Protein AF-0000000084989257 (afdb_homodimer)

Sequence (632 aa):
MLRVAVVGAGGWGKNHVRVLRLLSAEGMVDELYVVDIDEDRLKWASKAYGASPLRTIDEAIKADIDAAVVATPTKLHYQHAKALMESGISLLVEKPFTENYRQALELMDLRRGVKVVTTGYVLRHHPAVKFMRDNLGKLGGVVSIYSRRTSPKPQRAGDVGVIKDLTIHDIDLAIFAANVKPEAVVAYGLLEGDYVIHAQIFALGEGTSSFFESSWTPSYKFRRFEVMGVEGMAAIDFSTDTITFFEKGQTWSPRLAGEEPLLAQDREFLKAVAEGSGHVVSPEEILYTIKFCDAAEISIKSRREVYVEELDNFIQMLRVAVVGAGGWGKNHVRVLRLLSAEGMVDELYVVDIDEDRLKWASKAYGASPLRTIDEAIKADIDAAVVATPTKLHYQHAKALMESGISLLVEKPFTENYRQALELMDLRRGVKVVTTGYVLRHHPAVKFMRDNLGKLGGVVSIYSRRTSPKPQRAGDVGVIKDLTIHDIDLAIFAANVKPEAVVAYGLLEGDYVIHAQIFALGEGTSSFFESSWTPSYKFRRFEVMGVEGMAAIDFSTDTITFFEKGQTWSPRLAGEEPLLAQDREFLKAVAEGSGHVVSPEEILYTIKFCDAAEISIKSRREVYVEELDNFIQ

Foldseek 3Di:
DFAEEEEDCPPVSVVVLVLVLVVVVVVLHDAYEYEDCDVVSQVCSCVVRVHHYDHDLVVVLVVVGQEYEYDDFQQCLLVSLQVCLLSQHAYEYEFPNHQFLLSLVVSVVSNVNHQHYFYCLLCLLQQQLVVLQVCVCQQPQWAEKEKEWEAAQDPCNGPAAQCRVPVLSQQLSCCRRNVFAFFKKAKAADDDVLHGAWMWIWTHDDNYIYIYTYHNPDNDTWTKMKIHHPFWIKIAGVVVSWIWIGGVVDIDTDDTDDDRSSSLQVVLSSCCSVPVPRDGHDSVSSSSSSLVSVNNSVNHVVVDMGGSCVVVVVSD/DFAEEEEDCPPVSVVVLVLVLVVVVVVLHPAYEYEDCDVVSQVCSCVVRVHHYDHDLVVVLVVVGQEYEYDDFQQCLLVSLQVCLLSQHAYEYEFPNHQFLLSLVVSVVSNVNHQHYFYCLLCLLQQQLVVLQVCVCQQPQWAEKEKEWEAAQDPPNGPAAQCRVPVLSQQLSCCRRNVFAFFKKAKAADDDVLHGQWMWIWTHDDNYIYIYTYHNPDNDTWTKMKIHHPFWIKIAGVVVSWIWIGGVVDIDTDDTDDDRSSSLQVVLSSCCSVPVPRDGHDSVSSSSSSLVSVNNSCNHVVVDMGGSCVVVVVSD

Structure (mmCIF, N/CA/C/O backbone):
data_AF-0000000084989257-model_v1
#
loop_
_entity.id
_entity.type
_entity.pdbx_description
1 polymer Dehydrogenase
#
loop_
_atom_site.group_PDB
_atom_site.id
_atom_site.type_symbol
_atom_site.label_atom_id
_atom_site.label_alt_id
_atom_site.label_comp_id
_atom_site.label_asym_id
_atom_site.label_entity_id
_atom_site.label_seq_id
_atom_site.pdbx_PDB_ins_code
_atom_site.Cartn_x
_atom_site.Cartn_y
_atom_site.Cartn_z
_atom_site.occupancy
_atom_site.B_iso_or_equiv
_atom_site.auth_seq_id
_atom_site.auth_comp_id
_atom_site.auth_asym_id
_atom_site.auth_atom_id
_atom_site.pdbx_PDB_model_num
ATOM 1 N N . MET A 1 1 ? 12.375 -37.312 -25.625 1 90.25 1 MET A N 1
ATOM 2 C CA . MET A 1 1 ? 11.133 -36.562 -25.844 1 90.25 1 MET A CA 1
ATOM 3 C C . MET A 1 1 ? 10.016 -37.094 -24.953 1 90.25 1 MET A C 1
ATOM 5 O O . MET A 1 1 ? 10.047 -38.25 -24.547 1 90.25 1 MET A O 1
ATOM 9 N N . LEU A 1 2 ? 9.094 -36.219 -24.484 1 97.44 2 LEU A N 1
ATOM 10 C CA . LEU A 1 2 ? 8.109 -36.562 -23.453 1 97.44 2 LEU A CA 1
ATOM 11 C C . LEU A 1 2 ? 6.715 -36.688 -24.047 1 97.44 2 LEU A C 1
ATOM 13 O O . LEU A 1 2 ? 6.391 -35.969 -25.016 1 97.44 2 LEU A O 1
ATOM 17 N N . ARG A 1 3 ? 5.926 -37.594 -23.547 1 98.5 3 ARG A N 1
ATOM 18 C CA . ARG A 1 3 ? 4.48 -37.562 -23.75 1 98.5 3 ARG A CA 1
ATOM 19 C C . ARG A 1 3 ? 3.791 -36.719 -22.688 1 98.5 3 ARG A C 1
ATOM 21 O O . ARG A 1 3 ? 3.867 -37 -21.5 1 98.5 3 ARG A O 1
ATOM 28 N N . VAL A 1 4 ? 3.18 -35.656 -23.125 1 98.75 4 VAL A N 1
ATOM 29 C CA . VAL A 1 4 ? 2.68 -34.656 -22.188 1 98.75 4 VAL A CA 1
ATOM 30 C C . VAL A 1 4 ? 1.177 -34.469 -22.391 1 98.75 4 VAL A C 1
ATOM 32 O O . VAL A 1 4 ? 0.691 -34.438 -23.531 1 98.75 4 VAL A O 1
ATOM 35 N N . ALA A 1 5 ? 0.457 -34.312 -21.312 1 98.88 5 ALA A N 1
ATOM 36 C CA . ALA A 1 5 ? -0.976 -34.031 -21.391 1 98.88 5 ALA A CA 1
ATOM 37 C C . ALA A 1 5 ? -1.31 -32.688 -20.75 1 98.88 5 ALA A C 1
ATOM 39 O O . ALA A 1 5 ? -0.751 -32.344 -19.703 1 98.88 5 ALA A O 1
ATOM 40 N N . VAL A 1 6 ? -2.188 -31.953 -21.359 1 98.88 6 VAL A N 1
ATOM 41 C CA . VAL A 1 6 ? -2.848 -30.812 -20.734 1 98.88 6 VAL A CA 1
ATOM 42 C C . VAL A 1 6 ? -4.246 -31.219 -20.266 1 98.88 6 VAL A C 1
ATOM 44 O O . VAL A 1 6 ? -5.094 -31.594 -21.078 1 98.88 6 VAL A O 1
ATOM 47 N N . VAL A 1 7 ? -4.387 -31.203 -18.969 1 98.75 7 VAL A N 1
ATOM 48 C CA . VAL A 1 7 ? -5.684 -31.531 -18.375 1 98.75 7 VAL A CA 1
ATOM 49 C C . VAL A 1 7 ? -6.5 -30.25 -18.172 1 98.75 7 VAL A C 1
ATOM 51 O O . VAL A 1 7 ? -6.234 -29.484 -17.25 1 98.75 7 VAL A O 1
ATOM 54 N N . GLY A 1 8 ? -7.543 -30.047 -18.953 1 98.19 8 GLY A N 1
ATOM 55 C CA . GLY A 1 8 ? -8.312 -28.812 -18.984 1 98.19 8 GLY A CA 1
ATOM 56 C C . GLY A 1 8 ? -7.836 -27.844 -20.047 1 98.19 8 GLY A C 1
ATOM 57 O O . GLY A 1 8 ? -6.781 -27.234 -19.906 1 98.19 8 GLY A O 1
ATOM 58 N N . ALA A 1 9 ? -8.641 -27.672 -21.094 1 97.56 9 ALA A N 1
ATOM 59 C CA . ALA A 1 9 ? -8.297 -26.766 -22.172 1 97.56 9 ALA A CA 1
ATOM 60 C C . ALA A 1 9 ? -9.258 -25.578 -22.25 1 97.56 9 ALA A C 1
ATOM 62 O O . ALA A 1 9 ? -9.711 -25.203 -23.328 1 97.56 9 ALA A O 1
ATOM 63 N N . GLY A 1 10 ? -9.609 -25.141 -21.062 1 93.88 10 GLY A N 1
ATOM 64 C CA . GLY A 1 10 ? -10.43 -23.938 -20.984 1 93.88 10 GLY A CA 1
ATOM 65 C C . GLY A 1 10 ? -9.656 -22.656 -21.25 1 93.88 10 GLY A C 1
ATOM 66 O O . GLY A 1 10 ? -8.766 -22.641 -22.094 1 93.88 10 GLY A O 1
ATOM 67 N N . GLY A 1 11 ? -10.055 -21.516 -20.641 1 89.88 11 GLY A N 1
ATOM 68 C CA . GLY A 1 11 ? -9.492 -20.188 -20.891 1 89.88 11 GLY A CA 1
ATOM 69 C C . GLY A 1 11 ? -7.984 -20.156 -20.766 1 89.88 11 GLY A C 1
ATOM 70 O O . GLY A 1 11 ? -7.305 -19.562 -21.609 1 89.88 11 GLY A O 1
ATOM 71 N N . TRP A 1 12 ? -7.465 -20.812 -19.719 1 93.25 12 TRP A N 1
ATOM 72 C CA . TRP A 1 12 ? -6.023 -20.75 -19.484 1 93.25 12 TRP A CA 1
ATOM 73 C C . TRP A 1 12 ? -5.332 -21.984 -20.078 1 93.25 12 TRP A C 1
ATOM 75 O O . TRP A 1 12 ? -4.227 -21.891 -20.609 1 93.25 12 TRP A O 1
ATOM 85 N N . GLY A 1 13 ? -5.953 -23.141 -20.031 1 97.5 13 GLY A N 1
ATOM 86 C CA . GLY A 1 13 ? -5.371 -24.375 -20.516 1 97.5 13 GLY A CA 1
ATOM 87 C C . GLY A 1 13 ? -5.008 -24.328 -22 1 97.5 13 GLY A C 1
ATOM 88 O O . GLY A 1 13 ? -4.031 -24.953 -22.422 1 97.5 13 GLY A O 1
ATOM 89 N N . LYS A 1 14 ? -5.746 -23.531 -22.781 1 97.94 14 LYS A N 1
ATOM 90 C CA . LYS A 1 14 ? -5.492 -23.406 -24.203 1 97.94 14 LYS A CA 1
ATOM 91 C C . LYS A 1 14 ? -4.113 -22.797 -24.469 1 97.94 14 LYS A C 1
ATOM 93 O O . LYS A 1 14 ? -3.469 -23.125 -25.469 1 97.94 14 LYS A O 1
ATOM 98 N N . ASN A 1 15 ? -3.674 -21.938 -23.578 1 98.38 15 ASN A N 1
ATOM 99 C CA . ASN A 1 15 ? -2.352 -21.328 -23.734 1 98.38 15 ASN A CA 1
ATOM 100 C C . ASN A 1 15 ? -1.243 -22.359 -23.516 1 98.38 15 ASN A C 1
ATOM 102 O O . ASN A 1 15 ? -0.201 -22.297 -24.172 1 98.38 15 ASN A O 1
ATOM 106 N N . HIS A 1 16 ? -1.499 -23.312 -22.609 1 98.75 16 HIS A N 1
ATOM 107 C CA . HIS A 1 16 ? -0.543 -24.391 -22.406 1 98.75 16 HIS A CA 1
ATOM 108 C C . HIS A 1 16 ? -0.46 -25.297 -23.625 1 98.75 16 HIS A C 1
ATOM 110 O O . HIS A 1 16 ? 0.63 -25.719 -24.016 1 98.75 16 HIS A O 1
ATOM 116 N N . VAL A 1 17 ? -1.61 -25.578 -24.234 1 98.69 17 VAL A N 1
ATOM 117 C CA . VAL A 1 17 ? -1.62 -26.391 -25.438 1 98.69 17 VAL A CA 1
ATOM 118 C C . VAL A 1 17 ? -0.762 -25.734 -26.516 1 98.69 17 VAL A C 1
ATOM 120 O O . VAL A 1 17 ? 0.083 -26.375 -27.125 1 98.69 17 VAL A O 1
ATOM 123 N N . ARG A 1 18 ? -0.938 -24.422 -26.641 1 98.38 18 ARG A N 1
ATOM 124 C CA . ARG A 1 18 ? -0.205 -23.656 -27.641 1 98.38 18 ARG A CA 1
ATOM 125 C C . ARG A 1 18 ? 1.296 -23.703 -27.375 1 98.38 18 ARG A C 1
ATOM 127 O O . ARG A 1 18 ? 2.076 -24.031 -28.281 1 98.38 18 ARG A O 1
ATOM 134 N N . VAL A 1 19 ? 1.714 -23.484 -26.172 1 98.5 19 VAL A N 1
ATOM 135 C CA . VAL A 1 19 ? 3.141 -23.359 -25.891 1 98.5 19 VAL A CA 1
ATOM 136 C C . VAL A 1 19 ? 3.789 -24.734 -25.906 1 98.5 19 VAL A C 1
ATOM 138 O O . VAL A 1 19 ? 4.945 -24.891 -26.312 1 98.5 19 VAL A O 1
ATOM 141 N N . LEU A 1 20 ? 3.104 -25.797 -25.547 1 98.56 20 LEU A N 1
ATOM 142 C CA . LEU A 1 20 ? 3.658 -27.141 -25.578 1 98.56 20 LEU A CA 1
ATOM 143 C C . LEU A 1 20 ? 3.836 -27.641 -27 1 98.56 20 LEU A C 1
ATOM 145 O O . LEU A 1 20 ? 4.766 -28.391 -27.297 1 98.56 20 LEU A O 1
ATOM 149 N N . ARG A 1 21 ? 2.955 -27.188 -27.859 1 98.12 21 ARG A N 1
ATOM 150 C CA . ARG A 1 21 ? 3.146 -27.5 -29.281 1 98.12 21 ARG A CA 1
ATOM 151 C C . ARG A 1 21 ? 4.414 -26.844 -29.812 1 98.12 21 ARG A C 1
ATOM 153 O O . ARG A 1 21 ? 5.156 -27.469 -30.578 1 98.12 21 ARG A O 1
ATOM 160 N N . LEU A 1 22 ? 4.645 -25.625 -29.422 1 97.81 22 LEU A N 1
ATOM 161 C CA . LEU A 1 22 ? 5.879 -24.938 -29.812 1 97.81 22 LEU A CA 1
ATOM 162 C C . LEU A 1 22 ? 7.098 -25.703 -29.297 1 97.81 22 LEU A C 1
ATOM 164 O O . LEU A 1 22 ? 8.094 -25.844 -30.016 1 97.81 22 LEU A O 1
ATOM 168 N N . LEU A 1 23 ? 6.957 -26.203 -28.141 1 98.12 23 LEU A N 1
ATOM 169 C CA . LEU A 1 23 ? 8.062 -26.938 -27.547 1 98.12 23 LEU A CA 1
ATOM 170 C C . LEU A 1 23 ? 8.234 -28.297 -28.219 1 98.12 23 LEU A C 1
ATOM 172 O O . LEU A 1 23 ? 9.32 -28.875 -28.188 1 98.12 23 LEU A O 1
ATOM 176 N N . SER A 1 24 ? 7.168 -28.844 -28.766 1 97.25 24 SER A N 1
ATOM 177 C CA . SER A 1 24 ? 7.266 -30.047 -29.578 1 97.25 24 SER A CA 1
ATOM 178 C C . SER A 1 24 ? 8.164 -29.828 -30.781 1 97.25 24 SER A C 1
ATOM 180 O O . SER A 1 24 ? 8.953 -30.703 -31.141 1 97.25 24 SER A O 1
ATOM 182 N N . ALA A 1 25 ? 8.062 -28.703 -31.281 1 94.44 25 ALA A N 1
ATOM 183 C CA . ALA A 1 25 ? 8.867 -28.359 -32.438 1 94.44 25 ALA A CA 1
ATOM 184 C C . ALA A 1 25 ? 10.344 -28.25 -32.094 1 94.44 25 ALA A C 1
ATOM 186 O O . ALA A 1 25 ? 11.219 -28.406 -32.938 1 94.44 25 ALA A O 1
ATOM 187 N N . GLU A 1 26 ? 10.57 -28.016 -30.844 1 95.31 26 GLU A N 1
ATOM 188 C CA . GLU A 1 26 ? 11.938 -27.922 -30.359 1 95.31 26 GLU A CA 1
ATOM 189 C C . GLU A 1 26 ? 12.461 -29.281 -29.906 1 95.31 26 GLU A C 1
ATOM 191 O O . GLU A 1 26 ? 13.578 -29.391 -29.406 1 95.31 26 GLU A O 1
ATOM 196 N N . GLY A 1 27 ? 11.602 -30.266 -30 1 96.75 27 GLY A N 1
ATOM 197 C CA . GLY A 1 27 ? 12.016 -31.641 -29.703 1 96.75 27 GLY A CA 1
ATOM 198 C C . GLY A 1 27 ? 11.82 -32.031 -28.25 1 96.75 27 GLY A C 1
ATOM 199 O O . GLY A 1 27 ? 12.406 -33 -27.781 1 96.75 27 GLY A O 1
ATOM 200 N N . MET A 1 28 ? 11.008 -31.266 -27.547 1 97.56 28 MET A N 1
ATOM 201 C CA . MET A 1 28 ? 10.867 -31.531 -26.125 1 97.56 28 MET A CA 1
ATOM 202 C C . MET A 1 28 ? 9.641 -32.406 -25.844 1 97.56 28 MET A C 1
ATOM 204 O O . MET A 1 28 ? 9.555 -33.062 -24.812 1 97.56 28 MET A O 1
ATOM 208 N N . VAL A 1 29 ? 8.664 -32.375 -26.812 1 98.31 29 VAL A N 1
ATOM 209 C CA . VAL A 1 29 ? 7.418 -33.094 -26.656 1 98.31 29 VAL A CA 1
ATOM 210 C C . VAL A 1 29 ? 7.227 -34.031 -27.844 1 98.31 29 VAL A C 1
ATOM 212 O O . VAL A 1 29 ? 7.211 -33.594 -29 1 98.31 29 VAL A O 1
ATOM 215 N N . ASP A 1 30 ? 7.117 -35.219 -27.594 1 97.38 30 ASP A N 1
ATOM 216 C CA . ASP A 1 30 ? 6.898 -36.25 -28.625 1 97.38 30 ASP A CA 1
ATOM 217 C C . ASP A 1 30 ? 5.422 -36.312 -29.016 1 97.38 30 ASP A C 1
ATOM 219 O O . ASP A 1 30 ? 5.082 -36.344 -30.203 1 97.38 30 ASP A O 1
ATOM 223 N N . GLU A 1 31 ? 4.586 -36.438 -28.016 1 97.94 31 GLU A N 1
ATOM 224 C CA . GLU A 1 31 ? 3.135 -36.469 -28.188 1 97.94 31 GLU A CA 1
ATOM 225 C C . GLU A 1 31 ? 2.43 -35.531 -27.203 1 97.94 31 GLU A C 1
ATOM 227 O O . GLU A 1 31 ? 2.766 -35.531 -26.016 1 97.94 31 GLU A O 1
ATOM 232 N N . LEU A 1 32 ? 1.545 -34.781 -27.734 1 98.62 32 LEU A N 1
ATOM 233 C CA . LEU A 1 32 ? 0.746 -33.875 -26.922 1 98.62 32 LEU A CA 1
ATOM 234 C C . LEU A 1 32 ? -0.698 -34.344 -26.828 1 98.62 32 LEU A C 1
ATOM 236 O O . LEU A 1 32 ? -1.362 -34.562 -27.844 1 98.62 32 LEU A O 1
ATOM 240 N N . TYR A 1 33 ? -1.135 -34.594 -25.594 1 98.81 33 TYR A N 1
ATOM 241 C CA . TYR A 1 33 ? -2.521 -34.969 -25.328 1 98.81 33 TYR A CA 1
ATOM 242 C C . TYR A 1 33 ? -3.281 -33.812 -24.703 1 98.81 33 TYR A C 1
ATOM 244 O O . TYR A 1 33 ? -2.693 -32.969 -24.016 1 98.81 33 TYR A O 1
ATOM 252 N N . VAL A 1 34 ? -4.582 -33.75 -24.969 1 98.88 34 VAL A N 1
ATOM 253 C CA . VAL A 1 34 ? -5.477 -32.844 -24.281 1 98.88 34 VAL A CA 1
ATOM 254 C C . VAL A 1 34 ? -6.648 -33.594 -23.672 1 98.88 34 VAL A C 1
ATOM 256 O O . VAL A 1 34 ? -7.305 -34.375 -24.359 1 98.88 34 VAL A O 1
ATOM 259 N N . VAL A 1 35 ? -6.801 -33.406 -22.391 1 98.75 35 VAL A N 1
ATOM 260 C CA . VAL A 1 35 ? -7.902 -34 -21.656 1 98.75 35 VAL A CA 1
ATOM 261 C C . VAL A 1 35 ? -8.969 -32.969 -21.344 1 98.75 35 VAL A C 1
ATOM 263 O O . VAL A 1 35 ? -8.688 -31.969 -20.672 1 98.75 35 VAL A O 1
ATOM 266 N N . ASP A 1 36 ? -10.133 -33.188 -21.781 1 98.44 36 ASP A N 1
ATOM 267 C CA . ASP A 1 36 ? -11.25 -32.281 -21.484 1 98.44 36 ASP A CA 1
ATOM 268 C C . ASP A 1 36 ? -12.586 -33 -21.641 1 98.44 36 ASP A C 1
ATOM 270 O O . ASP A 1 36 ? -12.703 -33.938 -22.438 1 98.44 36 ASP A O 1
ATOM 274 N N . ILE A 1 37 ? -13.57 -32.531 -20.891 1 97.19 37 ILE A N 1
ATOM 275 C CA . ILE A 1 37 ? -14.891 -33.156 -20.984 1 97.19 37 ILE A CA 1
ATOM 276 C C . ILE A 1 37 ? -15.656 -32.562 -22.156 1 97.19 37 ILE A C 1
ATOM 278 O O . ILE A 1 37 ? -16.625 -33.125 -22.641 1 97.19 37 ILE A O 1
ATOM 282 N N . ASP A 1 38 ? -15.242 -31.359 -22.594 1 97.62 38 ASP A N 1
ATOM 283 C CA . ASP A 1 38 ? -15.906 -30.641 -23.688 1 97.62 38 ASP A CA 1
ATOM 284 C C . ASP A 1 38 ? -15.352 -31.062 -25.031 1 97.62 38 ASP A C 1
ATOM 286 O O . ASP A 1 38 ? -14.211 -30.75 -25.375 1 97.62 38 ASP A O 1
ATOM 290 N N . GLU A 1 39 ? -16.156 -31.625 -25.891 1 97 39 GLU A N 1
ATOM 291 C CA . GLU A 1 39 ? -15.734 -32.156 -27.188 1 97 39 GLU A CA 1
ATOM 292 C C . GLU A 1 39 ? -15.25 -31.031 -28.109 1 97 39 GLU A C 1
ATOM 294 O O . GLU A 1 39 ? -14.352 -31.25 -28.922 1 97 39 GLU A O 1
ATOM 299 N N . ASP A 1 40 ? -15.852 -29.906 -27.984 1 97.75 40 ASP A N 1
ATOM 300 C CA . ASP A 1 40 ? -15.469 -28.797 -28.828 1 97.75 40 ASP A CA 1
ATOM 301 C C . ASP A 1 40 ? -14.039 -28.344 -28.547 1 97.75 40 ASP A C 1
ATOM 303 O O . ASP A 1 40 ? -13.297 -27.984 -29.453 1 97.75 40 ASP A O 1
ATOM 307 N N . ARG A 1 41 ? -13.664 -28.422 -27.312 1 98 41 ARG A N 1
ATOM 308 C CA . ARG A 1 41 ? -12.305 -28.062 -26.922 1 98 41 ARG A CA 1
ATOM 309 C C . ARG A 1 41 ? -11.305 -29.094 -27.438 1 98 41 ARG A C 1
ATOM 311 O O . ARG A 1 41 ? -10.195 -28.75 -27.828 1 98 41 ARG A O 1
ATOM 318 N N . LEU A 1 42 ? -11.711 -30.328 -27.438 1 98.19 42 LEU A N 1
ATOM 319 C CA . LEU A 1 42 ? -10.867 -31.391 -27.938 1 98.19 42 LEU A CA 1
ATOM 320 C C . LEU A 1 42 ? -10.664 -31.25 -29.453 1 98.19 42 LEU A C 1
ATOM 322 O O . LEU A 1 42 ? -9.547 -31.406 -29.953 1 98.19 42 LEU A O 1
ATOM 326 N N . LYS A 1 43 ? -11.742 -30.969 -30.125 1 98 43 LYS A N 1
ATOM 327 C CA . LYS A 1 43 ? -11.672 -30.766 -31.562 1 98 43 LYS A CA 1
ATOM 328 C C . LYS A 1 43 ? -10.766 -29.578 -31.906 1 98 43 LYS A C 1
ATOM 330 O O . LYS A 1 43 ? -9.945 -29.672 -32.844 1 98 43 LYS A O 1
ATOM 335 N N . TRP A 1 44 ? -10.945 -28.516 -31.156 1 97.94 44 TRP A N 1
ATOM 336 C CA . TRP A 1 44 ? -10.102 -27.344 -31.344 1 97.94 44 TRP A CA 1
ATOM 337 C C . TRP A 1 44 ? -8.625 -27.703 -31.188 1 97.94 44 TRP A C 1
ATOM 339 O O . TRP A 1 44 ? -7.805 -27.375 -32.062 1 97.94 44 TRP A O 1
ATOM 349 N N . ALA A 1 45 ? -8.289 -28.438 -30.156 1 98.19 45 ALA A N 1
ATOM 350 C CA . ALA A 1 45 ? -6.902 -28.781 -29.859 1 98.19 45 ALA A CA 1
ATOM 351 C C . ALA A 1 45 ? -6.316 -29.672 -30.938 1 98.19 45 ALA A C 1
ATOM 353 O O . ALA A 1 45 ? -5.152 -29.531 -31.312 1 98.19 45 ALA A O 1
ATOM 354 N N . SER A 1 46 ? -7.086 -30.594 -31.438 1 98.19 46 SER A N 1
ATOM 355 C CA . SER A 1 46 ? -6.648 -31.5 -32.5 1 98.19 46 SER A CA 1
ATOM 356 C C . SER A 1 46 ? -6.43 -30.766 -33.812 1 98.19 46 SER A C 1
ATOM 358 O O . SER A 1 46 ? -5.402 -30.953 -34.469 1 98.19 46 SER A O 1
ATOM 360 N N . LYS A 1 47 ? -7.328 -29.922 -34.125 1 98.12 47 LYS A N 1
ATOM 361 C CA . LYS A 1 47 ? -7.281 -29.219 -35.406 1 98.12 47 LYS A CA 1
ATOM 362 C C . LYS A 1 47 ? -6.188 -28.156 -35.406 1 98.12 47 LYS A C 1
ATOM 364 O O . LYS A 1 47 ? -5.422 -28.062 -36.375 1 98.12 47 LYS A O 1
ATOM 369 N N . ALA A 1 48 ? -6.164 -27.406 -34.375 1 97.5 48 ALA A N 1
ATOM 370 C CA . ALA A 1 48 ? -5.277 -26.25 -34.312 1 97.5 48 ALA A CA 1
ATOM 371 C C . ALA A 1 48 ? -3.842 -26.656 -34 1 97.5 48 ALA A C 1
ATOM 373 O O . ALA A 1 48 ? -2.891 -26.047 -34.5 1 97.5 48 ALA A O 1
ATOM 374 N N . TYR A 1 49 ? -3.648 -27.812 -33.219 1 97.75 49 TYR A N 1
ATOM 375 C CA . TYR A 1 49 ? -2.307 -28.047 -32.688 1 97.75 49 TYR A CA 1
ATOM 376 C C . TYR A 1 49 ? -1.91 -29.516 -32.875 1 97.75 49 TYR A C 1
ATOM 378 O O . TYR A 1 49 ? -0.842 -29.922 -32.406 1 97.75 49 TYR A O 1
ATOM 386 N N . GLY A 1 50 ? -2.779 -30.328 -33.438 1 97.56 50 GLY A N 1
ATOM 387 C CA . GLY A 1 50 ? -2.479 -31.734 -33.656 1 97.56 50 GLY A CA 1
ATOM 388 C C . GLY A 1 50 ? -2.393 -32.562 -32.375 1 97.56 50 GLY A C 1
ATOM 389 O O . GLY A 1 50 ? -1.723 -33.594 -32.344 1 97.56 50 GLY A O 1
ATOM 390 N N . ALA A 1 51 ? -3.035 -32.094 -31.328 1 98.38 51 ALA A N 1
ATOM 391 C CA . ALA A 1 51 ? -3.008 -32.812 -30.047 1 98.38 51 ALA A CA 1
ATOM 392 C C . ALA A 1 51 ? -3.963 -34 -30.062 1 98.38 51 ALA A C 1
ATOM 394 O O . ALA A 1 51 ? -5.012 -33.969 -30.703 1 98.38 51 ALA A O 1
ATOM 395 N N . SER A 1 52 ? -3.609 -35.031 -29.422 1 98.62 52 SER A N 1
ATOM 396 C CA . SER A 1 52 ? -4.469 -36.219 -29.297 1 98.62 52 SER A CA 1
ATOM 397 C C . SER A 1 52 ? -5.539 -36 -28.234 1 98.62 52 SER A C 1
ATOM 399 O O . SER A 1 52 ? -5.223 -35.719 -27.078 1 98.62 52 SER A O 1
ATOM 401 N N . PRO A 1 53 ? -6.789 -36.062 -28.562 1 98.44 53 PRO A N 1
ATOM 402 C CA . PRO A 1 53 ? -7.867 -35.812 -27.609 1 98.44 53 PRO A CA 1
ATOM 403 C C . PRO A 1 53 ? -8.125 -37 -26.672 1 98.44 53 PRO A C 1
ATOM 405 O O . PRO A 1 53 ? -8.094 -38.156 -27.109 1 98.44 53 PRO A O 1
ATOM 408 N N . LEU A 1 54 ? -8.297 -36.75 -25.453 1 98.56 54 LEU A N 1
ATOM 409 C CA . LEU A 1 54 ? -8.727 -37.719 -24.422 1 98.56 54 LEU A CA 1
ATOM 410 C C . LEU A 1 54 ? -9.883 -37.156 -23.609 1 98.56 54 LEU A C 1
ATOM 412 O O . LEU A 1 54 ? -9.992 -35.938 -23.438 1 98.56 54 LEU A O 1
ATOM 416 N N . ARG A 1 55 ? -10.656 -38 -23 1 97.12 55 ARG A N 1
ATOM 417 C CA . ARG A 1 55 ? -11.852 -37.5 -22.297 1 97.12 55 ARG A CA 1
ATOM 418 C C . ARG A 1 55 ? -11.664 -37.562 -20.797 1 97.12 55 ARG A C 1
ATOM 420 O O . ARG A 1 55 ? -12.367 -36.875 -20.047 1 97.12 55 ARG A O 1
ATOM 427 N N . THR A 1 56 ? -10.734 -38.438 -20.422 1 97.44 56 THR A N 1
ATOM 428 C CA . THR A 1 56 ? -10.586 -38.625 -18.984 1 97.44 56 THR A CA 1
ATOM 429 C C . THR A 1 56 ? -9.109 -38.688 -18.594 1 97.44 56 THR A C 1
ATOM 431 O O . THR A 1 56 ? -8.25 -38.969 -19.438 1 97.44 56 THR A O 1
ATOM 434 N N . ILE A 1 57 ? -8.859 -38.531 -17.344 1 97.88 57 ILE A N 1
ATOM 435 C CA . ILE A 1 57 ? -7.516 -38.625 -16.781 1 97.88 57 ILE A CA 1
ATOM 436 C C . ILE A 1 57 ? -7.043 -40.094 -16.875 1 97.88 57 ILE A C 1
ATOM 438 O O . ILE A 1 57 ? -5.867 -40.344 -17.141 1 97.88 57 ILE A O 1
ATOM 442 N N . ASP A 1 58 ? -7.957 -41 -16.688 1 97.62 58 ASP A N 1
ATOM 443 C CA . ASP A 1 58 ? -7.633 -42.406 -16.812 1 97.62 58 ASP A CA 1
ATOM 444 C C . ASP A 1 58 ? -7.074 -42.75 -18.188 1 97.62 58 ASP A C 1
ATOM 446 O O . ASP A 1 58 ? -6.129 -43.531 -18.312 1 97.62 58 ASP A O 1
ATOM 450 N N . GLU A 1 59 ? -7.664 -42.188 -19.188 1 98.19 59 GLU A N 1
ATOM 451 C CA . GLU A 1 59 ? -7.18 -42.406 -20.547 1 98.19 59 GLU A CA 1
ATOM 452 C C . GLU A 1 59 ? -5.77 -41.844 -20.719 1 98.19 59 GLU A C 1
ATOM 454 O O . GLU A 1 59 ? -4.957 -42.406 -21.438 1 98.19 59 GLU A O 1
ATOM 459 N N . ALA A 1 60 ? -5.488 -40.75 -20.078 1 97.81 60 ALA A N 1
ATOM 460 C CA . ALA A 1 60 ? -4.148 -40.156 -20.125 1 97.81 60 ALA A CA 1
ATOM 461 C C . ALA A 1 60 ? -3.129 -41.062 -19.453 1 97.81 60 ALA A C 1
ATOM 463 O O . ALA A 1 60 ? -2.016 -41.25 -19.953 1 97.81 60 ALA A O 1
ATOM 464 N N . ILE A 1 61 ? -3.521 -41.594 -18.328 1 97.5 61 ILE A N 1
ATOM 465 C CA . ILE A 1 61 ? -2.65 -42.531 -17.594 1 97.5 61 ILE A CA 1
ATOM 466 C C . ILE A 1 61 ? -2.369 -43.75 -18.438 1 97.5 61 ILE A C 1
ATOM 468 O O . ILE A 1 61 ? -1.226 -44.219 -18.531 1 97.5 61 ILE A O 1
ATOM 472 N N . LYS A 1 62 ? -3.383 -44.25 -19.156 1 97.69 62 LYS A N 1
ATOM 473 C CA . LYS A 1 62 ? -3.252 -45.438 -20 1 97.69 62 LYS A CA 1
ATOM 474 C C . LYS A 1 62 ? -2.369 -45.156 -21.219 1 97.69 62 LYS A C 1
ATOM 476 O O . LYS A 1 62 ? -1.741 -46.062 -21.766 1 97.69 62 LYS A O 1
ATOM 481 N N . ALA A 1 63 ? -2.322 -43.906 -21.562 1 97.62 63 ALA A N 1
ATOM 482 C CA . ALA A 1 63 ? -1.506 -43.5 -22.703 1 97.62 63 ALA A CA 1
ATOM 483 C C . ALA A 1 63 ? -0.038 -43.344 -22.297 1 97.62 63 ALA A C 1
ATOM 485 O O . ALA A 1 63 ? 0.792 -42.938 -23.109 1 97.62 63 ALA A O 1
ATOM 486 N N . ASP A 1 64 ? 0.318 -43.625 -21.062 1 96.75 64 ASP A N 1
ATOM 487 C CA . ASP A 1 64 ? 1.677 -43.656 -20.531 1 96.75 64 ASP A CA 1
ATOM 488 C C . ASP A 1 64 ? 2.357 -42.312 -20.672 1 96.75 64 ASP A C 1
ATOM 490 O O . ASP A 1 64 ? 3.471 -42.219 -21.188 1 96.75 64 ASP A O 1
ATOM 494 N N . ILE A 1 65 ? 1.675 -41.281 -20.312 1 98.19 65 ILE A N 1
ATOM 495 C CA . ILE A 1 65 ? 2.254 -39.938 -20.359 1 98.19 65 ILE A CA 1
ATOM 496 C C . ILE A 1 65 ? 3.359 -39.812 -19.312 1 98.19 65 ILE A C 1
ATOM 498 O O . ILE A 1 65 ? 3.32 -40.469 -18.281 1 98.19 65 ILE A O 1
ATOM 502 N N . ASP A 1 66 ? 4.316 -38.906 -19.578 1 97.81 66 ASP A N 1
ATOM 503 C CA . ASP A 1 66 ? 5.438 -38.656 -18.672 1 97.81 66 ASP A CA 1
ATOM 504 C C . ASP A 1 66 ? 5.121 -37.5 -17.75 1 97.81 66 ASP A C 1
ATOM 506 O O . ASP A 1 66 ? 5.66 -37.406 -16.641 1 97.81 66 ASP A O 1
ATOM 510 N N . ALA A 1 67 ? 4.301 -36.562 -18.234 1 98.62 67 ALA A N 1
ATOM 511 C CA . ALA A 1 67 ? 4.027 -35.344 -17.516 1 98.62 67 ALA A CA 1
ATOM 512 C C . ALA A 1 67 ? 2.645 -34.781 -17.859 1 98.62 67 ALA A C 1
ATOM 514 O O . ALA A 1 67 ? 2.102 -35.094 -18.922 1 98.62 67 ALA A O 1
ATOM 515 N N . ALA A 1 68 ? 2.135 -34.031 -16.969 1 98.81 68 ALA A N 1
ATOM 516 C CA . ALA A 1 68 ? 0.833 -33.406 -17.203 1 98.81 68 ALA A CA 1
ATOM 517 C C . ALA A 1 68 ? 0.804 -31.969 -16.656 1 98.81 68 ALA A C 1
ATOM 519 O O . ALA A 1 68 ? 1.395 -31.672 -15.617 1 98.81 68 ALA A O 1
ATOM 520 N N . VAL A 1 69 ? 0.156 -31.078 -17.359 1 98.88 69 VAL A N 1
ATOM 521 C CA . VAL A 1 69 ? -0.246 -29.766 -16.875 1 98.88 69 VAL A CA 1
ATOM 522 C C . VAL A 1 69 ? -1.727 -29.781 -16.5 1 98.88 69 VAL A C 1
ATOM 524 O O . VAL A 1 69 ? -2.578 -30.109 -17.328 1 98.88 69 VAL A O 1
ATOM 527 N N . VAL A 1 70 ? -1.995 -29.516 -15.266 1 98.75 70 VAL A N 1
ATOM 528 C CA . VAL A 1 70 ? -3.375 -29.453 -14.797 1 98.75 70 VAL A CA 1
ATOM 529 C C . VAL A 1 70 ? -3.859 -28.016 -14.789 1 98.75 70 VAL A C 1
ATOM 531 O O . VAL A 1 70 ? -3.391 -27.203 -13.984 1 98.75 70 VAL A O 1
ATOM 534 N N . ALA A 1 71 ? -4.824 -27.703 -15.641 1 98 71 ALA A N 1
ATOM 535 C CA . ALA A 1 71 ? -5.344 -26.344 -15.797 1 98 71 ALA A CA 1
ATOM 536 C C . ALA A 1 71 ? -6.867 -26.328 -15.734 1 98 71 ALA A C 1
ATOM 538 O O . ALA A 1 71 ? -7.516 -25.562 -16.453 1 98 71 ALA A O 1
ATOM 539 N N . THR A 1 72 ? -7.469 -27.266 -14.984 1 96.38 72 THR A N 1
ATOM 540 C CA . THR A 1 72 ? -8.906 -27.312 -14.719 1 96.38 72 THR A CA 1
ATOM 541 C C . THR A 1 72 ? -9.297 -26.281 -13.656 1 96.38 72 THR A C 1
ATOM 543 O O . THR A 1 72 ? -8.43 -25.609 -13.086 1 96.38 72 THR A O 1
ATOM 546 N N . PRO A 1 73 ? -10.594 -26.094 -13.398 1 93.81 73 PRO A N 1
ATOM 547 C CA . PRO A 1 73 ? -10.969 -25.234 -12.273 1 93.81 73 PRO A CA 1
ATOM 548 C C . PRO A 1 73 ? -10.344 -25.688 -10.953 1 93.81 73 PRO A C 1
ATOM 550 O O . PRO A 1 73 ? -10.172 -26.891 -10.727 1 93.81 73 PRO A O 1
ATOM 553 N N . THR A 1 74 ? -10.086 -24.797 -10.102 1 94.94 74 THR A N 1
ATOM 554 C CA . THR A 1 74 ? -9.312 -25.031 -8.891 1 94.94 74 THR A CA 1
ATOM 555 C C . THR A 1 74 ? -9.953 -26.141 -8.055 1 94.94 74 THR A C 1
ATOM 557 O O . THR A 1 74 ? -9.25 -26.969 -7.469 1 94.94 74 THR A O 1
ATOM 560 N N . LYS A 1 75 ? -11.25 -26.203 -8.023 1 94.12 75 LYS A N 1
ATOM 561 C CA . LYS A 1 75 ? -11.961 -27.172 -7.199 1 94.12 75 LYS A CA 1
ATOM 562 C C . LYS A 1 75 ? -11.602 -28.594 -7.605 1 94.12 75 LYS A C 1
ATOM 564 O O . LYS A 1 75 ? -11.797 -29.531 -6.832 1 94.12 75 LYS A O 1
ATOM 569 N N . LEU A 1 76 ? -11.047 -28.719 -8.828 1 96.44 76 LEU A N 1
ATOM 570 C CA . LEU A 1 76 ? -10.742 -30.047 -9.344 1 96.44 76 LEU A CA 1
ATOM 571 C C . LEU A 1 76 ? -9.25 -30.344 -9.234 1 96.44 76 LEU A C 1
ATOM 573 O O . LEU A 1 76 ? -8.82 -31.469 -9.508 1 96.44 76 LEU A O 1
ATOM 577 N N . HIS A 1 77 ? -8.453 -29.375 -8.836 1 98 77 HIS A N 1
ATOM 578 C CA . HIS A 1 77 ? -7 -29.531 -8.797 1 98 77 HIS A CA 1
ATOM 579 C C . HIS A 1 77 ? -6.602 -30.719 -7.926 1 98 77 HIS A C 1
ATOM 581 O O . HIS A 1 77 ? -5.805 -31.562 -8.344 1 98 77 HIS A O 1
ATOM 587 N N . TYR A 1 78 ? -7.195 -30.734 -6.77 1 97.75 78 TYR A N 1
ATOM 588 C CA . TYR A 1 78 ? -6.824 -31.781 -5.816 1 97.75 78 TYR A CA 1
ATOM 589 C C . TYR A 1 78 ? -7.074 -33.156 -6.402 1 97.75 78 TYR A C 1
ATOM 591 O O . TYR A 1 78 ? -6.172 -34 -6.422 1 97.75 78 TYR A O 1
ATOM 599 N N . GLN A 1 79 ? -8.234 -33.375 -6.91 1 97.94 79 GLN A N 1
ATOM 600 C CA . GLN A 1 79 ? -8.641 -34.656 -7.438 1 97.94 79 GLN A CA 1
ATOM 601 C C . GLN A 1 79 ? -7.789 -35.062 -8.633 1 97.94 79 GLN A C 1
ATOM 603 O O . GLN A 1 79 ? -7.316 -36.188 -8.719 1 97.94 79 GLN A O 1
ATOM 608 N N . HIS A 1 80 ? -7.578 -34.156 -9.57 1 98.31 80 HIS A N 1
ATOM 609 C CA . HIS A 1 80 ? -6.828 -34.469 -10.789 1 98.31 80 HIS A CA 1
ATOM 610 C C . HIS A 1 80 ? -5.352 -34.688 -10.484 1 98.31 80 HIS A C 1
ATOM 612 O O . HIS A 1 80 ? -4.75 -35.625 -11 1 98.31 80 HIS A O 1
ATOM 618 N N . ALA A 1 81 ? -4.809 -33.875 -9.648 1 98.31 81 ALA A N 1
ATOM 619 C CA . ALA A 1 81 ? -3.408 -34.031 -9.266 1 98.31 81 ALA A CA 1
ATOM 620 C C . ALA A 1 81 ? -3.189 -35.375 -8.539 1 98.31 81 ALA A C 1
ATOM 622 O O . ALA A 1 81 ? -2.215 -36.062 -8.805 1 98.31 81 ALA A O 1
ATOM 623 N N . LYS A 1 82 ? -4.105 -35.656 -7.637 1 97.94 82 LYS A N 1
ATOM 624 C CA . LYS A 1 82 ? -3.992 -36.906 -6.867 1 97.94 82 LYS A CA 1
ATOM 625 C C . LYS A 1 82 ? -3.961 -38.125 -7.789 1 97.94 82 LYS A C 1
ATOM 627 O O . LYS A 1 82 ? -3.088 -38.969 -7.66 1 97.94 82 LYS A O 1
ATOM 632 N N . ALA A 1 83 ? -4.863 -38.188 -8.727 1 97.62 83 ALA A N 1
ATOM 633 C CA . ALA A 1 83 ? -4.949 -39.312 -9.656 1 97.62 83 ALA A CA 1
ATOM 634 C C . ALA A 1 83 ? -3.664 -39.438 -10.469 1 97.62 83 ALA A C 1
ATOM 636 O O . ALA A 1 83 ? -3.154 -40.562 -10.641 1 97.62 83 ALA A O 1
ATOM 637 N N . LEU A 1 84 ? -3.141 -38.375 -10.938 1 98.06 84 LEU A N 1
ATOM 638 C CA . LEU A 1 84 ? -1.927 -38.375 -11.75 1 98.06 84 LEU A CA 1
ATOM 639 C C . LEU A 1 84 ? -0.716 -38.781 -10.906 1 98.06 84 LEU A C 1
ATOM 641 O O . LEU A 1 84 ? 0.102 -39.594 -11.336 1 98.06 84 LEU A O 1
ATOM 645 N N . MET A 1 85 ? -0.628 -38.219 -9.719 1 97.31 85 MET A N 1
ATOM 646 C CA . MET A 1 85 ? 0.508 -38.5 -8.836 1 97.31 85 MET A CA 1
ATOM 647 C C . MET A 1 85 ? 0.53 -39.969 -8.406 1 97.31 85 MET A C 1
ATOM 649 O O . MET A 1 85 ? 1.599 -40.562 -8.32 1 97.31 85 MET A O 1
ATOM 653 N N . GLU A 1 86 ? -0.639 -40.5 -8.125 1 96.19 86 GLU A N 1
ATOM 654 C CA . GLU A 1 86 ? -0.739 -41.906 -7.727 1 96.19 86 GLU A CA 1
ATOM 655 C C . GLU A 1 86 ? -0.23 -42.812 -8.828 1 96.19 86 GLU A C 1
ATOM 657 O O . GLU A 1 86 ? 0.129 -43.969 -8.57 1 96.19 86 GLU A O 1
ATOM 662 N N . SER A 1 87 ? -0.169 -42.344 -10.047 1 96.25 87 SER A N 1
ATOM 663 C CA . SER A 1 87 ? 0.302 -43.094 -11.195 1 96.25 87 SER A CA 1
ATOM 664 C C . SER A 1 87 ? 1.748 -42.75 -11.539 1 96.25 87 SER A C 1
ATOM 666 O O . SER A 1 87 ? 2.256 -43.156 -12.586 1 96.25 87 SER A O 1
ATOM 668 N N . GLY A 1 88 ? 2.389 -41.906 -10.703 1 96.25 88 GLY A N 1
ATOM 669 C CA . GLY A 1 88 ? 3.799 -41.594 -10.852 1 96.25 88 GLY A CA 1
ATOM 670 C C . GLY A 1 88 ? 4.066 -40.531 -11.914 1 96.25 88 GLY A C 1
ATOM 671 O O . GLY A 1 88 ? 5.199 -40.375 -12.375 1 96.25 88 GLY A O 1
ATOM 672 N N . ILE A 1 89 ? 3.068 -39.844 -12.344 1 97.62 89 ILE A N 1
ATOM 673 C CA . ILE A 1 89 ? 3.186 -38.875 -13.422 1 97.62 89 ILE A CA 1
ATOM 674 C C . ILE A 1 89 ? 3.635 -37.531 -12.859 1 97.62 89 ILE A C 1
ATOM 676 O O . ILE A 1 89 ? 3.066 -37.031 -11.875 1 97.62 89 ILE A O 1
ATOM 680 N N . SER A 1 90 ? 4.652 -36.875 -13.453 1 97.94 90 SER A N 1
ATOM 681 C CA . SER A 1 90 ? 5.07 -35.531 -13.078 1 97.94 90 SER A CA 1
ATOM 682 C C . SER A 1 90 ? 4.008 -34.5 -13.445 1 97.94 90 SER A C 1
ATOM 684 O O . SER A 1 90 ? 3.311 -34.625 -14.453 1 97.94 90 SER A O 1
ATOM 686 N N . LEU A 1 91 ? 3.885 -33.469 -12.586 1 97.44 91 LEU A N 1
ATOM 687 C CA . LEU A 1 91 ? 2.797 -32.562 -12.961 1 97.44 91 LEU A CA 1
ATOM 688 C C . LEU A 1 91 ? 3.123 -31.141 -12.586 1 97.44 91 LEU A C 1
ATOM 690 O O . LEU A 1 91 ? 3.814 -30.891 -11.594 1 97.44 91 LEU A O 1
ATOM 694 N N . LEU A 1 92 ? 2.662 -30.219 -13.359 1 98.75 92 LEU A N 1
ATOM 695 C CA . LEU A 1 92 ? 2.49 -28.797 -13.109 1 98.75 92 LEU A CA 1
ATOM 696 C C . LEU A 1 92 ? 1.016 -28.438 -12.945 1 98.75 92 LEU A C 1
ATOM 698 O O . LEU A 1 92 ? 0.228 -28.594 -13.883 1 98.75 92 LEU A O 1
ATOM 702 N N . VAL A 1 93 ? 0.679 -28.094 -11.75 1 98.75 93 VAL A N 1
ATOM 703 C CA . VAL A 1 93 ? -0.693 -27.672 -11.484 1 98.75 93 VAL A CA 1
ATOM 704 C C . VAL A 1 93 ? -0.78 -26.156 -11.516 1 98.75 93 VAL A C 1
ATOM 706 O O . VAL A 1 93 ? 0.004 -25.469 -10.852 1 98.75 93 VAL A O 1
ATOM 709 N N . GLU A 1 94 ? -1.656 -25.656 -12.258 1 98.06 94 GLU A N 1
ATOM 710 C CA . GLU A 1 94 ? -1.827 -24.203 -12.297 1 98.06 94 GLU A CA 1
ATOM 711 C C . GLU A 1 94 ? -2.184 -23.656 -10.922 1 98.06 94 GLU A C 1
ATOM 713 O O . GLU A 1 94 ? -2.721 -24.375 -10.078 1 98.06 94 GLU A O 1
ATOM 718 N N . LYS A 1 95 ? -1.897 -22.438 -10.734 1 97.5 95 LYS A N 1
ATOM 719 C CA . LYS A 1 95 ? -2.162 -21.812 -9.438 1 97.5 95 LYS A CA 1
ATOM 720 C C . LYS A 1 95 ? -3.643 -21.469 -9.289 1 97.5 95 LYS A C 1
ATOM 722 O O . LYS A 1 95 ? -4.32 -21.172 -10.266 1 97.5 95 LYS A O 1
ATOM 727 N N . PRO A 1 96 ? -4.188 -21.469 -8.156 1 97.25 96 PRO A N 1
ATOM 728 C CA . PRO A 1 96 ? -3.516 -22.016 -6.98 1 97.25 96 PRO A CA 1
ATOM 729 C C . PRO A 1 96 ? -3.389 -23.531 -7.031 1 97.25 96 PRO A C 1
ATOM 731 O O . PRO A 1 96 ? -4.227 -24.219 -7.633 1 97.25 96 PRO A O 1
ATOM 734 N N . PHE A 1 97 ? -2.406 -24.062 -6.367 1 98.19 97 PHE A N 1
ATOM 735 C CA . PHE A 1 97 ? -2.09 -25.484 -6.41 1 98.19 97 PHE A CA 1
ATOM 736 C C . PHE A 1 97 ? -3.273 -26.312 -5.938 1 98.19 97 PHE A C 1
ATOM 738 O O . PHE A 1 97 ? -3.588 -27.344 -6.527 1 98.19 97 PHE A O 1
ATOM 745 N N . THR A 1 98 ? -3.887 -25.891 -4.863 1 97.44 98 THR A N 1
ATOM 746 C CA . THR A 1 98 ? -5.113 -26.469 -4.312 1 97.44 98 THR A CA 1
ATOM 747 C C . THR A 1 98 ? -6.012 -25.359 -3.746 1 97.44 98 THR A C 1
ATOM 749 O O . THR A 1 98 ? -5.613 -24.203 -3.682 1 97.44 98 THR A O 1
ATOM 752 N N . GLU A 1 99 ? -7.164 -25.734 -3.316 1 95.19 99 GLU A N 1
ATOM 753 C CA . GLU A 1 99 ? -8.117 -24.797 -2.736 1 95.19 99 GLU A CA 1
ATOM 754 C C . GLU A 1 99 ? -7.664 -24.328 -1.356 1 95.19 99 GLU A C 1
ATOM 756 O O . GLU A 1 99 ? -7.992 -23.219 -0.934 1 95.19 99 GLU A O 1
ATOM 761 N N . ASN A 1 100 ? -7.012 -25.234 -0.674 1 95.12 100 ASN A N 1
ATOM 762 C CA . ASN A 1 100 ? -6.574 -24.906 0.676 1 95.12 100 ASN A CA 1
ATOM 763 C C . ASN A 1 100 ? -5.305 -25.656 1.062 1 95.12 100 ASN A C 1
ATOM 765 O O . ASN A 1 100 ? -4.871 -26.562 0.345 1 95.12 100 ASN A O 1
ATOM 769 N N . TYR A 1 101 ? -4.797 -25.25 2.145 1 97 101 TYR A N 1
ATOM 770 C CA . TYR A 1 101 ? -3.516 -25.766 2.623 1 97 101 TYR A CA 1
ATOM 771 C C . TYR A 1 101 ? -3.609 -27.25 2.947 1 97 101 TYR A C 1
ATOM 773 O O . TYR A 1 101 ? -2.682 -28.016 2.668 1 97 101 TYR A O 1
ATOM 781 N N . ARG A 1 102 ? -4.672 -27.703 3.516 1 95.94 102 ARG A N 1
ATOM 782 C CA . ARG A 1 102 ? -4.848 -29.109 3.879 1 95.94 102 ARG A CA 1
ATOM 783 C C . ARG A 1 102 ? -4.727 -30.016 2.654 1 95.94 102 ARG A C 1
ATOM 785 O O . ARG A 1 102 ? -4.016 -31.016 2.686 1 95.94 102 ARG A O 1
ATOM 792 N N . GLN A 1 103 ? -5.348 -29.641 1.596 1 96.62 103 GLN A N 1
ATOM 793 C CA . GLN A 1 103 ? -5.285 -30.406 0.354 1 96.62 103 GLN A CA 1
ATOM 794 C C . GLN A 1 103 ? -3.861 -30.453 -0.198 1 96.62 103 GLN A C 1
ATOM 796 O O . GLN A 1 103 ? -3.4 -31.484 -0.674 1 96.62 103 GLN A O 1
ATOM 801 N N . ALA A 1 104 ? -3.197 -29.312 -0.133 1 97.19 104 ALA A N 1
ATOM 802 C CA . ALA A 1 104 ? -1.826 -29.25 -0.631 1 97.19 104 ALA A CA 1
ATOM 803 C C . ALA A 1 104 ? -0.909 -30.188 0.15 1 97.19 104 ALA A C 1
ATOM 805 O O . ALA A 1 104 ? -0.079 -30.891 -0.436 1 97.19 104 ALA A O 1
ATOM 806 N N . LEU A 1 105 ? -1.068 -30.172 1.429 1 95.56 105 LEU A N 1
ATOM 807 C CA . LEU A 1 105 ? -0.263 -31.016 2.295 1 95.56 105 LEU A CA 1
ATOM 808 C C . LEU A 1 105 ? -0.494 -32.5 1.971 1 95.56 105 LEU A C 1
ATOM 810 O O . LEU A 1 105 ? 0.458 -33.281 1.895 1 95.56 105 LEU A O 1
ATOM 814 N N . GLU A 1 106 ? -1.714 -32.844 1.79 1 95.06 106 GLU A N 1
ATOM 815 C CA . GLU A 1 106 ? -2.062 -34.219 1.453 1 95.06 106 GLU A CA 1
ATOM 816 C C . GLU A 1 106 ? -1.425 -34.656 0.132 1 95.06 106 GLU A C 1
ATOM 818 O O . GLU A 1 106 ? -0.887 -35.75 0.022 1 95.06 106 GLU A O 1
ATOM 823 N N . LEU A 1 107 ? -1.495 -33.781 -0.809 1 96.75 107 LEU A N 1
ATOM 824 C CA . LEU A 1 107 ? -0.901 -34.094 -2.104 1 96.75 107 LEU A CA 1
ATOM 825 C C . LEU A 1 107 ? 0.611 -34.25 -1.986 1 96.75 107 LEU A C 1
ATOM 827 O O . LEU A 1 107 ? 1.202 -35.125 -2.621 1 96.75 107 LEU A O 1
ATOM 831 N N . MET A 1 108 ? 1.218 -33.406 -1.18 1 94.88 108 MET A N 1
ATOM 832 C CA . MET A 1 108 ? 2.672 -33.438 -1.053 1 94.88 108 MET A CA 1
ATOM 833 C C . MET A 1 108 ? 3.129 -34.719 -0.366 1 94.88 108 MET A C 1
ATOM 835 O O . MET A 1 108 ? 4.262 -35.156 -0.557 1 94.88 108 MET A O 1
ATOM 839 N N . ASP A 1 109 ? 2.277 -35.281 0.38 1 91.44 109 ASP A N 1
ATOM 840 C CA . ASP A 1 109 ? 2.582 -36.562 1.013 1 91.44 109 ASP A CA 1
ATOM 841 C C . ASP A 1 109 ? 2.674 -37.688 -0.024 1 91.44 109 ASP A C 1
ATOM 843 O O . ASP A 1 109 ? 3.279 -38.719 0.231 1 91.44 109 ASP A O 1
ATOM 847 N N . LEU A 1 110 ? 2.086 -37.469 -1.162 1 90.38 110 LEU A N 1
ATOM 848 C CA . LEU A 1 110 ? 2.068 -38.469 -2.227 1 90.38 110 LEU A CA 1
ATOM 849 C C . LEU A 1 110 ? 3.25 -38.281 -3.172 1 90.38 110 LEU A C 1
ATOM 851 O O . LEU A 1 110 ? 3.41 -39.031 -4.133 1 90.38 110 LEU A O 1
ATOM 855 N N . ARG A 1 111 ? 4.039 -37.344 -2.922 1 86.69 111 ARG A N 1
ATOM 856 C CA . ARG A 1 111 ? 5.023 -36.938 -3.916 1 86.69 111 ARG A CA 1
ATOM 857 C C . ARG A 1 111 ? 6.137 -37.969 -4.055 1 86.69 111 ARG A C 1
ATOM 859 O O . ARG A 1 111 ? 6.883 -37.969 -5.039 1 86.69 111 ARG A O 1
ATOM 866 N N . ARG A 1 112 ? 6.043 -38.906 -3.055 1 85.69 112 ARG A N 1
ATOM 867 C CA . ARG A 1 112 ? 7.074 -39.938 -3.158 1 85.69 112 ARG A CA 1
ATOM 868 C C . ARG A 1 112 ? 6.922 -40.719 -4.445 1 85.69 112 ARG A C 1
ATOM 870 O O . ARG A 1 112 ? 5.824 -41.188 -4.773 1 85.69 112 ARG A O 1
ATOM 877 N N . GLY A 1 113 ? 7.828 -40.812 -5.375 1 88.62 113 GLY A N 1
ATOM 878 C CA . GLY A 1 113 ? 7.805 -41.562 -6.621 1 88.62 113 GLY A CA 1
ATOM 879 C C . GLY A 1 113 ? 7.504 -40.688 -7.832 1 88.62 113 GLY A C 1
ATOM 880 O O . GLY A 1 113 ? 7.402 -41.188 -8.953 1 88.62 113 GLY A O 1
ATOM 881 N N . VAL A 1 114 ? 7.105 -39.5 -7.57 1 95.19 114 VAL A N 1
ATOM 882 C CA . VAL A 1 114 ? 6.875 -38.562 -8.656 1 95.19 114 VAL A CA 1
ATOM 883 C C . VAL A 1 114 ? 8.102 -37.688 -8.844 1 95.19 114 VAL A C 1
ATOM 885 O O . VAL A 1 114 ? 8.617 -37.125 -7.883 1 95.19 114 VAL A O 1
ATOM 888 N N . LYS A 1 115 ? 8.539 -37.594 -9.977 1 95.06 115 LYS A N 1
ATOM 889 C CA . LYS A 1 115 ? 9.789 -36.906 -10.25 1 95.06 115 LYS A CA 1
ATOM 890 C C . LYS A 1 115 ? 9.641 -35.406 -10.008 1 95.06 115 LYS A C 1
ATOM 892 O O . LYS A 1 115 ? 10.469 -34.781 -9.32 1 95.06 115 LYS A O 1
ATOM 897 N N . VAL A 1 116 ? 8.586 -34.75 -10.539 1 97.62 116 VAL A N 1
ATOM 898 C CA . VAL A 1 116 ? 8.398 -33.312 -10.438 1 97.62 116 VAL A CA 1
ATOM 899 C C . VAL A 1 116 ? 6.953 -33 -10.07 1 97.62 116 VAL A C 1
ATOM 901 O O . VAL A 1 116 ? 6.023 -33.5 -10.695 1 97.62 116 VAL A O 1
ATOM 904 N N . VAL A 1 117 ? 6.754 -32.281 -8.977 1 97.88 117 VAL A N 1
ATOM 905 C CA . VAL A 1 117 ? 5.488 -31.656 -8.609 1 97.88 117 VAL A CA 1
ATOM 906 C C . VAL A 1 117 ? 5.691 -30.141 -8.438 1 97.88 117 VAL A C 1
ATOM 908 O O . VAL A 1 117 ? 6.449 -29.703 -7.57 1 97.88 117 VAL A O 1
ATOM 911 N N . THR A 1 118 ? 5.059 -29.391 -9.289 1 98.5 118 THR A N 1
ATOM 912 C CA . THR A 1 118 ? 5.262 -27.953 -9.258 1 98.5 118 THR A CA 1
ATOM 913 C C . THR A 1 118 ? 3.969 -27.219 -9.609 1 98.5 118 THR A C 1
ATOM 915 O O . THR A 1 118 ? 2.918 -27.828 -9.766 1 98.5 118 THR A O 1
ATOM 918 N N . THR A 1 119 ? 3.967 -25.906 -9.516 1 98.75 119 THR A N 1
ATOM 919 C CA . THR A 1 119 ? 2.807 -25.078 -9.828 1 98.75 119 THR A CA 1
ATOM 920 C C . THR A 1 119 ? 3.176 -23.984 -10.828 1 98.75 119 THR A C 1
ATOM 922 O O . THR A 1 119 ? 4.359 -23.719 -11.055 1 98.75 119 THR A O 1
ATOM 925 N N . GLY A 1 120 ? 2.162 -23.406 -11.406 1 98.12 120 GLY A N 1
ATOM 926 C CA . GLY A 1 120 ? 2.354 -22.438 -12.477 1 98.12 120 GLY A CA 1
ATOM 927 C C . GLY A 1 120 ? 2.453 -21 -11.984 1 98.12 120 GLY A C 1
ATOM 928 O O . GLY A 1 120 ? 1.594 -20.172 -12.289 1 98.12 120 GLY A O 1
ATOM 929 N N . TYR A 1 121 ? 3.574 -20.625 -11.375 1 98.56 121 TYR A N 1
ATOM 930 C CA . TYR A 1 121 ? 3.861 -19.234 -11.094 1 98.56 121 TYR A CA 1
ATOM 931 C C . TYR A 1 121 ? 4.582 -18.578 -12.266 1 98.56 121 TYR A C 1
ATOM 933 O O . TYR A 1 121 ? 5.781 -18.297 -12.188 1 98.56 121 TYR A O 1
ATOM 941 N N . VAL A 1 122 ? 3.834 -18.203 -13.203 1 98.44 122 VAL A N 1
ATOM 942 C CA . VAL A 1 122 ? 4.312 -17.812 -14.523 1 98.44 122 VAL A CA 1
ATOM 943 C C . VAL A 1 122 ? 5.156 -16.531 -14.406 1 98.44 122 VAL A C 1
ATOM 945 O O . VAL A 1 122 ? 6.109 -16.344 -15.164 1 98.44 122 VAL A O 1
ATOM 948 N N . LEU A 1 123 ? 4.938 -15.719 -13.391 1 98.25 123 LEU A N 1
ATOM 949 C CA . LEU A 1 123 ? 5.602 -14.43 -13.273 1 98.25 123 LEU A CA 1
ATOM 950 C C . LEU A 1 123 ? 7.059 -14.602 -12.867 1 98.25 123 LEU A C 1
ATOM 952 O O . LEU A 1 123 ? 7.863 -13.672 -13.008 1 98.25 123 LEU A O 1
ATOM 956 N N . ARG A 1 124 ? 7.383 -15.789 -12.305 1 98.5 124 ARG A N 1
ATOM 957 C CA . ARG A 1 124 ? 8.789 -16.047 -12.016 1 98.5 124 ARG A CA 1
ATOM 958 C C . ARG A 1 124 ? 9.625 -16.016 -13.289 1 98.5 124 ARG A C 1
ATOM 960 O O . ARG A 1 124 ? 10.844 -15.852 -13.234 1 98.5 124 ARG A O 1
ATOM 967 N N . HIS A 1 125 ? 8.938 -16.172 -14.422 1 98.19 125 HIS A N 1
ATOM 968 C CA . HIS A 1 125 ? 9.641 -16.234 -15.703 1 98.19 125 HIS A CA 1
ATOM 969 C C . HIS A 1 125 ? 9.539 -14.906 -16.438 1 98.19 125 HIS A C 1
ATOM 971 O O . HIS A 1 125 ? 10.039 -14.781 -17.562 1 98.19 125 HIS A O 1
ATOM 977 N N . HIS A 1 126 ? 8.883 -13.938 -15.898 1 98.12 126 HIS A N 1
ATOM 978 C CA . HIS A 1 126 ? 8.812 -12.594 -16.469 1 98.12 126 HIS A CA 1
ATOM 979 C C . HIS A 1 126 ? 10.172 -11.906 -16.438 1 98.12 126 HIS A C 1
ATOM 981 O O . HIS A 1 126 ? 10.82 -11.867 -15.391 1 98.12 126 HIS A O 1
ATOM 987 N N . PRO A 1 127 ? 10.555 -11.297 -17.516 1 97.94 127 PRO A N 1
ATOM 988 C CA . PRO A 1 127 ? 11.898 -10.719 -17.594 1 97.94 127 PRO A CA 1
ATOM 989 C C . PRO A 1 127 ? 12.141 -9.664 -16.516 1 97.94 127 PRO A C 1
ATOM 991 O O . PRO A 1 127 ? 13.234 -9.617 -15.938 1 97.94 127 PRO A O 1
ATOM 994 N N . ALA A 1 128 ? 11.211 -8.867 -16.188 1 98.19 128 ALA A N 1
ATOM 995 C CA . ALA A 1 128 ? 11.367 -7.844 -15.156 1 98.19 128 ALA A CA 1
ATOM 996 C C . ALA A 1 128 ? 11.562 -8.469 -13.781 1 98.19 128 ALA A C 1
ATOM 998 O O . ALA A 1 128 ? 12.344 -7.965 -12.969 1 98.19 128 ALA A O 1
ATOM 999 N N . VAL A 1 129 ? 10.852 -9.539 -13.516 1 98.5 129 VAL A N 1
ATOM 1000 C CA . VAL A 1 129 ? 10.93 -10.227 -12.227 1 98.5 129 VAL A CA 1
ATOM 1001 C C . VAL A 1 129 ? 12.312 -10.859 -12.07 1 98.5 129 VAL A C 1
ATOM 1003 O O . VAL A 1 129 ? 12.945 -10.719 -11.023 1 98.5 129 VAL A O 1
ATOM 1006 N N . LYS A 1 130 ? 12.75 -11.523 -13.102 1 98.06 130 LYS A N 1
ATOM 1007 C CA . LYS A 1 130 ? 14.086 -12.117 -13.07 1 98.06 130 LYS A CA 1
ATOM 1008 C C . LYS A 1 130 ? 15.156 -11.047 -12.891 1 98.06 130 LYS A C 1
ATOM 1010 O O . LYS A 1 130 ? 16.109 -11.234 -12.133 1 98.06 130 LYS A O 1
ATOM 1015 N N . PHE A 1 131 ? 14.969 -9.953 -13.586 1 98.12 131 PHE A N 1
ATOM 1016 C CA . PHE A 1 131 ? 15.922 -8.852 -13.484 1 98.12 131 PHE A CA 1
ATOM 1017 C C . PHE A 1 131 ? 15.977 -8.312 -12.062 1 98.12 131 PHE A C 1
ATOM 1019 O O . PHE A 1 131 ? 17.062 -8.047 -11.531 1 98.12 131 PHE A O 1
ATOM 1026 N N . MET A 1 132 ? 14.859 -8.148 -11.492 1 98.06 132 MET A N 1
ATOM 1027 C CA . MET A 1 132 ? 14.797 -7.684 -10.109 1 98.06 132 MET A CA 1
ATOM 1028 C C . MET A 1 132 ? 15.539 -8.641 -9.18 1 98.06 132 MET A C 1
ATOM 1030 O O . MET A 1 132 ? 16.359 -8.219 -8.367 1 98.06 132 MET A O 1
ATOM 1034 N N . ARG A 1 133 ? 15.227 -9.898 -9.289 1 98.06 133 ARG A N 1
ATOM 1035 C CA . ARG A 1 133 ? 15.875 -10.914 -8.461 1 98.06 133 ARG A CA 1
ATOM 1036 C C . ARG A 1 133 ? 17.391 -10.844 -8.594 1 98.06 133 ARG A C 1
ATOM 1038 O O . ARG A 1 133 ? 18.109 -10.836 -7.594 1 98.06 133 ARG A O 1
ATOM 1045 N N . ASP A 1 134 ? 17.812 -10.719 -9.828 1 97.94 134 ASP A N 1
ATOM 1046 C CA . ASP A 1 134 ? 19.25 -10.773 -10.125 1 97.94 134 ASP A CA 1
ATOM 1047 C C . ASP A 1 134 ? 19.953 -9.484 -9.688 1 97.94 134 ASP A C 1
ATOM 1049 O O . ASP A 1 134 ? 21.172 -9.453 -9.547 1 97.94 134 ASP A O 1
ATOM 1053 N N . ASN A 1 135 ? 19.188 -8.383 -9.469 1 97.25 135 ASN A N 1
ATOM 1054 C CA . ASN A 1 135 ? 19.781 -7.102 -9.109 1 97.25 135 ASN A CA 1
ATOM 1055 C C . ASN A 1 135 ? 19.281 -6.617 -7.75 1 97.25 135 ASN A C 1
ATOM 1057 O O . ASN A 1 135 ? 19.344 -5.426 -7.445 1 97.25 135 ASN A O 1
ATOM 1061 N N . LEU A 1 136 ? 18.734 -7.473 -6.988 1 97.19 136 LEU A N 1
ATOM 1062 C CA . LEU A 1 136 ? 18.156 -7.129 -5.691 1 97.19 136 LEU A CA 1
ATOM 1063 C C . LEU A 1 136 ? 19.203 -6.473 -4.793 1 97.19 136 LEU A C 1
ATOM 1065 O O . LEU A 1 136 ? 18.875 -5.59 -3.996 1 97.19 136 LEU A O 1
ATOM 1069 N N . GLY A 1 137 ? 20.469 -6.91 -4.898 1 95.94 137 GLY A N 1
ATOM 1070 C CA . GLY A 1 137 ? 21.547 -6.387 -4.082 1 95.94 137 GLY A CA 1
ATOM 1071 C C . GLY A 1 137 ? 21.734 -4.887 -4.219 1 95.94 137 GLY A C 1
ATOM 1072 O O . GLY A 1 137 ? 22.25 -4.234 -3.307 1 95.94 137 GLY A O 1
ATOM 1073 N N . LYS A 1 138 ? 21.297 -4.34 -5.363 1 93.44 138 LYS A N 1
ATOM 1074 C CA . LYS A 1 138 ? 21.438 -2.908 -5.621 1 93.44 138 LYS A CA 1
ATOM 1075 C C . LYS A 1 138 ? 20.578 -2.092 -4.66 1 93.44 138 LYS A C 1
ATOM 1077 O O . LYS A 1 138 ? 20.812 -0.898 -4.465 1 93.44 138 LYS A O 1
ATOM 1082 N N . LEU A 1 139 ? 19.609 -2.736 -4.07 1 93.19 139 LEU A N 1
ATOM 1083 C CA . LEU A 1 139 ? 18.672 -2.029 -3.197 1 93.19 139 LEU A CA 1
ATOM 1084 C C . LEU A 1 139 ? 19.172 -2.014 -1.758 1 93.19 139 LEU A C 1
ATOM 1086 O O . LEU A 1 139 ? 18.578 -1.375 -0.891 1 93.19 139 LEU A O 1
ATOM 1090 N N . GLY A 1 140 ? 20.344 -2.76 -1.504 1 92.44 140 GLY A N 1
ATOM 1091 C CA . GLY A 1 140 ? 20.719 -2.982 -0.118 1 92.44 140 GLY A CA 1
ATOM 1092 C C . GLY A 1 140 ? 19.781 -3.93 0.613 1 92.44 140 GLY A C 1
ATOM 1093 O O . GLY A 1 140 ? 19.188 -4.816 -0 1 92.44 140 GLY A O 1
ATOM 1094 N N . GLY A 1 141 ? 19.75 -3.883 1.908 1 92.94 141 GLY A N 1
ATOM 1095 C CA . GLY A 1 141 ? 18.812 -4.699 2.662 1 92.94 141 GLY A CA 1
ATOM 1096 C C . GLY A 1 141 ? 17.359 -4.316 2.43 1 92.94 141 GLY A C 1
ATOM 1097 O O . GLY A 1 141 ? 17 -3.146 2.559 1 92.94 141 GLY A O 1
ATOM 1098 N N . VAL A 1 142 ? 16.5 -5.289 2.039 1 94.94 142 VAL A N 1
ATOM 1099 C CA . VAL A 1 142 ? 15.094 -5.043 1.768 1 94.94 142 VAL A CA 1
ATOM 1100 C C . VAL A 1 142 ? 14.391 -4.598 3.049 1 94.94 142 VAL A C 1
ATOM 1102 O O . VAL A 1 142 ? 14.578 -5.199 4.109 1 94.94 142 VAL A O 1
ATOM 1105 N N . VAL A 1 143 ? 13.547 -3.576 2.918 1 93.12 143 VAL A N 1
ATOM 1106 C CA . VAL A 1 143 ? 12.852 -3.033 4.078 1 93.12 143 VAL A CA 1
ATOM 1107 C C . VAL A 1 143 ? 11.352 -3.301 3.951 1 93.12 143 VAL A C 1
ATOM 1109 O O . VAL A 1 143 ? 10.688 -3.635 4.938 1 93.12 143 VAL A O 1
ATOM 1112 N N . SER A 1 144 ? 10.898 -3.117 2.754 1 96.06 144 SER A N 1
ATOM 1113 C CA . SER A 1 144 ? 9.453 -3.297 2.613 1 96.06 144 SER A CA 1
ATOM 1114 C C . SER A 1 144 ? 9.078 -3.668 1.181 1 96.06 144 SER A C 1
ATOM 1116 O O . SER A 1 144 ? 9.867 -3.459 0.255 1 96.06 144 SER A O 1
ATOM 1118 N N . ILE A 1 145 ? 7.914 -4.254 1.05 1 97.69 145 ILE A N 1
ATOM 1119 C CA . ILE A 1 145 ? 7.301 -4.582 -0.232 1 97.69 145 ILE A CA 1
ATOM 1120 C C . ILE A 1 145 ? 5.914 -3.949 -0.316 1 97.69 145 ILE A C 1
ATOM 1122 O O . ILE A 1 145 ? 5.184 -3.904 0.677 1 97.69 145 ILE A O 1
ATOM 1126 N N . TYR A 1 146 ? 5.617 -3.428 -1.458 1 96.06 146 TYR A N 1
ATOM 1127 C CA . TYR A 1 146 ? 4.266 -3.018 -1.821 1 96.06 146 TYR A CA 1
ATOM 1128 C C . TYR A 1 146 ? 3.826 -3.682 -3.119 1 96.06 146 TYR A C 1
ATOM 1130 O O . TYR A 1 146 ? 4.586 -3.73 -4.09 1 96.06 146 TYR A O 1
ATOM 1138 N N . SER A 1 147 ? 2.625 -4.207 -3.082 1 97.69 147 SER A N 1
ATOM 1139 C CA . SER A 1 147 ? 2.07 -4.695 -4.34 1 97.69 147 SER A CA 1
ATOM 1140 C C . SER A 1 147 ? 0.563 -4.469 -4.406 1 97.69 147 SER A C 1
ATOM 1142 O O . SER A 1 147 ? -0.121 -4.508 -3.379 1 97.69 147 SER A O 1
ATOM 1144 N N . ARG A 1 148 ? 0.117 -4.223 -5.578 1 95.88 148 ARG A N 1
ATOM 1145 C CA . ARG A 1 148 ? -1.311 -4.113 -5.863 1 95.88 148 ARG A CA 1
ATOM 1146 C C . ARG A 1 148 ? -1.667 -4.812 -7.168 1 95.88 148 ARG A C 1
ATOM 1148 O O . ARG A 1 148 ? -0.98 -4.641 -8.18 1 95.88 148 ARG A O 1
ATOM 1155 N N . ARG A 1 149 ? -2.725 -5.621 -7.141 1 95.44 149 ARG A N 1
ATOM 1156 C CA . ARG A 1 149 ? -3.289 -6.262 -8.328 1 95.44 149 ARG A CA 1
ATOM 1157 C C . ARG A 1 149 ? -4.809 -6.129 -8.344 1 95.44 149 ARG A C 1
ATOM 1159 O O . ARG A 1 149 ? -5.492 -6.621 -7.445 1 95.44 149 ARG A O 1
ATOM 1166 N N . THR A 1 150 ? -5.281 -5.469 -9.328 1 90.12 150 THR A N 1
ATOM 1167 C CA . THR A 1 150 ? -6.727 -5.375 -9.508 1 90.12 150 THR A CA 1
ATOM 1168 C C . THR A 1 150 ? -7.141 -5.922 -10.867 1 90.12 150 THR A C 1
ATOM 1170 O O . THR A 1 150 ? -6.344 -5.918 -11.812 1 90.12 150 THR A O 1
ATOM 1173 N N . SER A 1 151 ? -8.273 -6.449 -10.969 1 87.94 151 SER A N 1
ATOM 1174 C CA . SER A 1 151 ? -8.891 -6.949 -12.195 1 87.94 151 SER A CA 1
ATOM 1175 C C . SER A 1 151 ? -10.414 -6.93 -12.102 1 87.94 151 SER A C 1
ATOM 1177 O O . SER A 1 151 ? -10.969 -6.973 -11.008 1 87.94 151 SER A O 1
ATOM 1179 N N . PRO A 1 152 ? -11.039 -6.82 -13.258 1 82.88 152 PRO A N 1
ATOM 1180 C CA . PRO A 1 152 ? -12.484 -7.043 -13.188 1 82.88 152 PRO A CA 1
ATOM 1181 C C . PRO A 1 152 ? -12.844 -8.414 -12.609 1 82.88 152 PRO A C 1
ATOM 1183 O O . PRO A 1 152 ? -12.078 -9.367 -12.758 1 82.88 152 PRO A O 1
ATOM 1186 N N . LYS A 1 153 ? -13.938 -8.406 -11.969 1 82.81 153 LYS A N 1
ATOM 1187 C CA . LYS A 1 153 ? -14.406 -9.68 -11.43 1 82.81 153 LYS A CA 1
ATOM 1188 C C . LYS A 1 153 ? -14.562 -10.727 -12.531 1 82.81 153 LYS A C 1
ATOM 1190 O O . LYS A 1 153 ? -15.18 -10.461 -13.562 1 82.81 153 LYS A O 1
ATOM 1195 N N . PRO A 1 154 ? -13.914 -11.789 -12.305 1 77.25 154 PRO A N 1
ATOM 1196 C CA . PRO A 1 154 ? -14.07 -12.828 -13.328 1 77.25 154 PRO A CA 1
ATOM 1197 C C . PRO A 1 154 ? -15.516 -13.328 -13.438 1 77.25 154 PRO A C 1
ATOM 1199 O O . PRO A 1 154 ? -16.234 -13.359 -12.445 1 77.25 154 PRO A O 1
ATOM 1202 N N . GLN A 1 155 ? -16.016 -13.383 -14.719 1 64.69 155 GLN A N 1
ATOM 1203 C CA . GLN A 1 155 ? -17.375 -13.867 -14.984 1 64.69 155 GLN A CA 1
ATOM 1204 C C . GLN A 1 155 ? -17.641 -15.172 -14.242 1 64.69 155 GLN A C 1
ATOM 1206 O O . GLN A 1 155 ? -18.719 -15.367 -13.688 1 64.69 155 GLN A O 1
ATOM 1211 N N . ARG A 1 156 ? -16.797 -16.016 -14.367 1 59.31 156 ARG A N 1
ATOM 1212 C CA . ARG A 1 156 ? -16.875 -17.266 -13.625 1 59.31 156 ARG A CA 1
ATOM 1213 C C . ARG A 1 156 ? -15.891 -17.281 -12.461 1 59.31 156 ARG A C 1
ATOM 1215 O O . ARG A 1 156 ? -14.781 -17.812 -12.586 1 59.31 156 ARG A O 1
ATOM 1222 N N . ALA A 1 157 ? -16.203 -16.234 -11.5 1 53.66 157 ALA A N 1
ATOM 1223 C CA . ALA A 1 157 ? -15.297 -16.297 -10.359 1 53.66 157 ALA A CA 1
ATOM 1224 C C . ALA A 1 157 ? -15.031 -17.75 -9.961 1 53.66 157 ALA A C 1
ATOM 1226 O O . ALA A 1 157 ? -15.953 -18.562 -9.875 1 53.66 157 ALA A O 1
ATOM 1227 N N . GLY A 1 158 ? -14.039 -18.234 -10.523 1 58.31 158 GLY A N 1
ATOM 1228 C CA . GLY A 1 158 ? -13.719 -19.578 -10.109 1 58.31 158 GLY A CA 1
ATOM 1229 C C . GLY A 1 158 ? -14.172 -19.906 -8.695 1 58.31 158 GLY A C 1
ATOM 1230 O O . GLY A 1 158 ? -15.086 -19.266 -8.172 1 58.31 158 GLY A O 1
ATOM 1231 N N . ASP A 1 159 ? -13.664 -20.891 -8.133 1 72.56 159 ASP A N 1
ATOM 1232 C CA . ASP A 1 159 ? -14.016 -21.469 -6.844 1 72.56 159 ASP A CA 1
ATOM 1233 C C . ASP A 1 159 ? -13.164 -20.875 -5.723 1 72.56 159 ASP A C 1
ATOM 1235 O O . ASP A 1 159 ? -13.125 -21.422 -4.613 1 72.56 159 ASP A O 1
ATOM 1239 N N . VAL A 1 160 ? -12.406 -19.594 -6.262 1 87 160 VAL A N 1
ATOM 1240 C CA . VAL A 1 160 ? -11.602 -19.109 -5.145 1 87 160 VAL A CA 1
ATOM 1241 C C . VAL A 1 160 ? -11.734 -17.594 -5.031 1 87 160 VAL A C 1
ATOM 1243 O O . VAL A 1 160 ? -12.234 -16.938 -5.949 1 87 160 VAL A O 1
ATOM 1246 N N . GLY A 1 161 ? -11.406 -16.938 -4.039 1 93.62 161 GLY A N 1
ATOM 1247 C CA . GLY A 1 161 ? -11.453 -15.508 -3.795 1 93.62 161 GLY A CA 1
ATOM 1248 C C . GLY A 1 161 ? -10.273 -14.766 -4.383 1 93.62 161 GLY A C 1
ATOM 1249 O O . GLY A 1 161 ? -9.383 -15.367 -4.988 1 93.62 161 GLY A O 1
ATOM 1250 N N . VAL A 1 162 ? -10.242 -13.469 -4.23 1 95.56 162 VAL A N 1
ATOM 1251 C CA . VAL A 1 162 ? -9.289 -12.578 -4.879 1 95.56 162 VAL A CA 1
ATOM 1252 C C . VAL A 1 162 ? -7.879 -12.859 -4.355 1 95.56 162 VAL A C 1
ATOM 1254 O O . VAL A 1 162 ? -6.895 -12.656 -5.066 1 95.56 162 VAL A O 1
ATOM 1257 N N . ILE A 1 163 ? -7.758 -13.391 -3.154 1 97.5 163 ILE A N 1
ATOM 1258 C CA . ILE A 1 163 ? -6.453 -13.648 -2.553 1 97.5 163 ILE A CA 1
ATOM 1259 C C . ILE A 1 163 ? -5.746 -14.766 -3.311 1 97.5 163 ILE A C 1
ATOM 1261 O O . ILE A 1 163 ? -4.598 -14.609 -3.73 1 97.5 163 ILE A O 1
ATOM 1265 N N . LYS A 1 164 ? -6.391 -15.836 -3.58 1 96.56 164 LYS A N 1
ATOM 1266 C CA . LYS A 1 164 ? -5.793 -16.969 -4.277 1 96.56 164 LYS A CA 1
ATOM 1267 C C . LYS A 1 164 ? -5.824 -16.766 -5.789 1 96.56 164 LYS A C 1
ATOM 1269 O O . LYS A 1 164 ? -5.168 -17.5 -6.535 1 96.56 164 LYS A O 1
ATOM 1274 N N . ASP A 1 165 ? -6.535 -15.773 -6.203 1 94.81 165 ASP A N 1
ATOM 1275 C CA . ASP A 1 165 ? -6.566 -15.438 -7.621 1 94.81 165 ASP A CA 1
ATOM 1276 C C . ASP A 1 165 ? -5.473 -14.43 -7.973 1 94.81 165 ASP A C 1
ATOM 1278 O O . ASP A 1 165 ? -4.785 -14.578 -8.984 1 94.81 165 ASP A O 1
ATOM 1282 N N . LEU A 1 166 ? -5.332 -13.438 -7.109 1 96.12 166 LEU A N 1
ATOM 1283 C CA . LEU A 1 166 ? -4.461 -12.32 -7.473 1 96.12 166 LEU A CA 1
ATOM 1284 C C . LEU A 1 166 ? -3.295 -12.203 -6.496 1 96.12 166 LEU A C 1
ATOM 1286 O O . LEU A 1 166 ? -2.133 -12.266 -6.898 1 96.12 166 LEU A O 1
ATOM 1290 N N . THR A 1 167 ? -3.547 -12.172 -5.223 1 97.94 167 THR A N 1
ATOM 1291 C CA . THR A 1 167 ? -2.523 -11.898 -4.219 1 97.94 167 THR A CA 1
ATOM 1292 C C . THR A 1 167 ? -1.439 -12.977 -4.246 1 97.94 167 THR A C 1
ATOM 1294 O O . THR A 1 167 ? -0.264 -12.68 -4.016 1 97.94 167 THR A O 1
ATOM 1297 N N . ILE A 1 168 ? -1.811 -14.141 -4.512 1 98.38 168 ILE A N 1
ATOM 1298 C CA . ILE A 1 168 ? -0.9 -15.273 -4.457 1 98.38 168 ILE A CA 1
ATOM 1299 C C . ILE A 1 168 ? 0.293 -15.023 -5.379 1 98.38 168 ILE A C 1
ATOM 1301 O O . ILE A 1 168 ? 1.411 -15.461 -5.082 1 98.38 168 ILE A O 1
ATOM 1305 N N . HIS A 1 169 ? 0.088 -14.336 -6.5 1 98.19 169 HIS A N 1
ATOM 1306 C CA . HIS A 1 169 ? 1.193 -13.969 -7.379 1 98.19 169 HIS A CA 1
ATOM 1307 C C . HIS A 1 169 ? 2.215 -13.102 -6.648 1 98.19 169 HIS A C 1
ATOM 1309 O O . HIS A 1 169 ? 3.422 -13.312 -6.781 1 98.19 169 HIS A O 1
ATOM 1315 N N . ASP A 1 170 ? 1.744 -12.195 -5.879 1 98.5 170 ASP A N 1
ATOM 1316 C CA . ASP A 1 170 ? 2.617 -11.227 -5.223 1 98.5 170 ASP A CA 1
ATOM 1317 C C . ASP A 1 170 ? 3.352 -11.867 -4.043 1 98.5 170 ASP A C 1
ATOM 1319 O O . ASP A 1 170 ? 4.496 -11.516 -3.754 1 98.5 170 ASP A O 1
ATOM 1323 N N . ILE A 1 171 ? 2.699 -12.797 -3.385 1 98.44 171 ILE A N 1
ATOM 1324 C CA . ILE A 1 171 ? 3.355 -13.531 -2.312 1 98.44 171 ILE A CA 1
ATOM 1325 C C . ILE A 1 171 ? 4.504 -14.359 -2.885 1 98.44 171 ILE A C 1
ATOM 1327 O O . ILE A 1 171 ? 5.59 -14.414 -2.301 1 98.44 171 ILE A O 1
ATOM 1331 N N . ASP A 1 172 ? 4.234 -14.961 -3.969 1 98.75 172 ASP A N 1
ATOM 1332 C CA . ASP A 1 172 ? 5.277 -15.734 -4.637 1 98.75 172 ASP A CA 1
ATOM 1333 C C . ASP A 1 172 ? 6.438 -14.836 -5.059 1 98.75 172 ASP A C 1
ATOM 1335 O O . ASP A 1 172 ? 7.605 -15.188 -4.887 1 98.75 172 ASP A O 1
ATOM 1339 N N . LEU A 1 173 ? 6.137 -13.664 -5.602 1 98.75 173 LEU A N 1
ATOM 1340 C CA . LEU A 1 173 ? 7.176 -12.734 -6.031 1 98.75 173 LEU A CA 1
ATOM 1341 C C . LEU A 1 173 ? 7.996 -12.242 -4.844 1 98.75 173 LEU A C 1
ATOM 1343 O O . LEU A 1 173 ? 9.195 -12 -4.969 1 98.75 173 LEU A O 1
ATOM 1347 N N . ALA A 1 174 ? 7.359 -12.07 -3.707 1 98.5 174 ALA A N 1
ATOM 1348 C CA . ALA A 1 174 ? 8.086 -11.672 -2.504 1 98.5 174 ALA A CA 1
ATOM 1349 C C . ALA A 1 174 ? 9.18 -12.672 -2.158 1 98.5 174 ALA A C 1
ATOM 1351 O O . ALA A 1 174 ? 10.305 -12.289 -1.845 1 98.5 174 ALA A O 1
ATOM 1352 N N . ILE A 1 175 ? 8.859 -13.945 -2.279 1 97.75 175 ILE A N 1
ATOM 1353 C CA . ILE A 1 175 ? 9.805 -15.008 -1.961 1 97.75 175 ILE A CA 1
ATOM 1354 C C . ILE A 1 175 ? 10.859 -15.102 -3.062 1 97.75 175 ILE A C 1
ATOM 1356 O O . ILE A 1 175 ? 12.062 -15.055 -2.787 1 97.75 175 ILE A O 1
ATOM 1360 N N . PHE A 1 176 ? 10.398 -15.102 -4.258 1 98.31 176 PHE A N 1
ATOM 1361 C CA . PHE A 1 176 ? 11.25 -15.43 -5.391 1 98.31 176 PHE A CA 1
ATOM 1362 C C . PHE A 1 176 ? 12.156 -14.258 -5.75 1 98.31 176 PHE A C 1
ATOM 1364 O O . PHE A 1 176 ? 13.367 -14.422 -5.902 1 98.31 176 PHE A O 1
ATOM 1371 N N . ALA A 1 177 ? 11.547 -13.055 -5.855 1 98 177 ALA A N 1
ATOM 1372 C CA . ALA A 1 177 ? 12.266 -11.914 -6.418 1 98 177 ALA A CA 1
ATOM 1373 C C . ALA A 1 177 ? 12.883 -11.055 -5.316 1 98 177 ALA A C 1
ATOM 1375 O O . ALA A 1 177 ? 13.914 -10.414 -5.523 1 98 177 ALA A O 1
ATOM 1376 N N . ALA A 1 178 ? 12.289 -11.055 -4.102 1 97.62 178 ALA A N 1
ATOM 1377 C CA . ALA A 1 178 ? 12.711 -10.117 -3.064 1 97.62 178 ALA A CA 1
ATOM 1378 C C . ALA A 1 178 ? 13.32 -10.852 -1.875 1 97.62 178 ALA A C 1
ATOM 1380 O O . ALA A 1 178 ? 13.852 -10.227 -0.954 1 97.62 178 ALA A O 1
ATOM 1381 N N . ASN A 1 179 ? 13.227 -12.203 -1.884 1 96.62 179 ASN A N 1
ATOM 1382 C CA . ASN A 1 179 ? 13.75 -13.023 -0.799 1 96.62 179 ASN A CA 1
ATOM 1383 C C . ASN A 1 179 ? 13.141 -12.633 0.545 1 96.62 179 ASN A C 1
ATOM 1385 O O . ASN A 1 179 ? 13.859 -12.445 1.527 1 96.62 179 ASN A O 1
ATOM 1389 N N . VAL A 1 180 ? 11.891 -12.375 0.567 1 97.38 180 VAL A N 1
ATOM 1390 C CA . VAL A 1 180 ? 11.141 -12.039 1.775 1 97.38 180 VAL A CA 1
ATOM 1391 C C . VAL A 1 180 ? 10.07 -13.094 2.033 1 97.38 180 VAL A C 1
ATOM 1393 O O . VAL A 1 180 ? 9.281 -13.422 1.141 1 97.38 180 VAL A O 1
ATOM 1396 N N . LYS A 1 181 ? 10.078 -13.648 3.156 1 97.38 181 LYS A N 1
ATOM 1397 C CA . LYS A 1 181 ? 9.109 -14.664 3.57 1 97.38 181 LYS A CA 1
ATOM 1398 C C . LYS A 1 181 ? 8.383 -14.234 4.844 1 97.38 181 LYS A C 1
ATOM 1400 O O . LYS A 1 181 ? 8.844 -14.516 5.953 1 97.38 181 LYS A O 1
ATOM 1405 N N . PRO A 1 182 ? 7.23 -13.617 4.711 1 97.5 182 PRO A N 1
ATOM 1406 C CA . PRO A 1 182 ? 6.484 -13.164 5.891 1 97.5 182 PRO A CA 1
ATOM 1407 C C . PRO A 1 182 ? 6.113 -14.312 6.824 1 97.5 182 PRO A C 1
ATOM 1409 O O . PRO A 1 182 ? 5.918 -15.445 6.375 1 97.5 182 PRO A O 1
ATOM 1412 N N . GLU A 1 183 ? 5.945 -13.992 8.102 1 97.38 183 GLU A N 1
ATOM 1413 C CA . GLU A 1 183 ? 5.652 -15.008 9.109 1 97.38 183 GLU A CA 1
ATOM 1414 C C . GLU A 1 183 ? 4.254 -14.82 9.688 1 97.38 183 GLU A C 1
ATOM 1416 O O . GLU A 1 183 ? 3.699 -15.742 10.289 1 97.38 183 GLU A O 1
ATOM 1421 N N . ALA A 1 184 ? 3.723 -13.633 9.602 1 97.69 184 ALA A N 1
ATOM 1422 C CA . ALA A 1 184 ? 2.406 -13.312 10.148 1 97.69 184 ALA A CA 1
ATOM 1423 C C . ALA A 1 184 ? 1.652 -12.344 9.234 1 97.69 184 ALA A C 1
ATOM 1425 O O . ALA A 1 184 ? 2.262 -11.648 8.422 1 97.69 184 ALA A O 1
ATOM 1426 N N . VAL A 1 185 ? 0.307 -12.383 9.383 1 98 185 VAL A N 1
ATOM 1427 C CA . VAL A 1 185 ? -0.503 -11.516 8.539 1 98 185 VAL A CA 1
ATOM 1428 C C . VAL A 1 185 ? -1.618 -10.883 9.359 1 98 185 VAL A C 1
ATOM 1430 O O . VAL A 1 185 ? -2.16 -11.508 10.273 1 98 185 VAL A O 1
ATOM 1433 N N . VAL A 1 186 ? -1.902 -9.641 9.109 1 97.88 186 VAL A N 1
ATOM 1434 C CA . VAL A 1 186 ? -3.133 -8.93 9.461 1 97.88 186 VAL A CA 1
ATOM 1435 C C . VAL A 1 186 ? -3.842 -8.477 8.188 1 97.88 186 VAL A C 1
ATOM 1437 O O . VAL A 1 186 ? -3.25 -7.785 7.352 1 97.88 186 VAL A O 1
ATOM 1440 N N . ALA A 1 187 ? -5.062 -8.961 8.047 1 97.94 187 ALA A N 1
ATOM 1441 C CA . ALA A 1 187 ? -5.734 -8.695 6.773 1 97.94 187 ALA A CA 1
ATOM 1442 C C . ALA A 1 187 ? -7.172 -8.234 6.996 1 97.94 187 ALA A C 1
ATOM 1444 O O . ALA A 1 187 ? -7.789 -8.578 8.008 1 97.94 187 ALA A O 1
ATOM 1445 N N . TYR A 1 188 ? -7.602 -7.402 6.113 1 96.88 188 TYR A N 1
ATOM 1446 C CA . TYR A 1 188 ? -8.984 -6.949 6.02 1 96.88 188 TYR A CA 1
ATOM 1447 C C . TYR A 1 188 ? -9.516 -7.098 4.598 1 96.88 188 TYR A C 1
ATOM 1449 O O . TYR A 1 188 ? -8.766 -6.953 3.633 1 96.88 188 TYR A O 1
ATOM 1457 N N . GLY A 1 189 ? -10.797 -7.41 4.508 1 95 189 GLY A N 1
ATOM 1458 C CA . GLY A 1 189 ? -11.328 -7.617 3.172 1 95 189 GLY A CA 1
ATOM 1459 C C . GLY A 1 189 ? -12.836 -7.492 3.104 1 95 189 GLY A C 1
ATOM 1460 O O . GLY A 1 189 ? -13.516 -7.492 4.137 1 95 189 GLY A O 1
ATOM 1461 N N . LEU A 1 190 ? -13.297 -7.242 1.879 1 93.44 190 LEU A N 1
ATOM 1462 C CA . LEU A 1 190 ? -14.719 -7.246 1.558 1 93.44 190 LEU A CA 1
ATOM 1463 C C . LEU A 1 190 ? -15.172 -8.633 1.105 1 93.44 190 LEU A C 1
ATOM 1465 O O . LEU A 1 190 ? -14.516 -9.258 0.268 1 93.44 190 LEU A O 1
ATOM 1469 N N . LEU A 1 191 ? -16.297 -9.039 1.642 1 91.56 191 LEU A N 1
ATOM 1470 C CA . LEU A 1 191 ? -16.812 -10.359 1.31 1 91.56 191 LEU A CA 1
ATOM 1471 C C . LEU A 1 191 ? -18.062 -10.25 0.444 1 91.56 191 LEU A C 1
ATOM 1473 O O . LEU A 1 191 ? -18.875 -9.344 0.637 1 91.56 191 LEU A O 1
ATOM 1477 N N . GLU A 1 192 ? -18.156 -10.977 -0.492 1 89.62 192 GLU A N 1
ATOM 1478 C CA . GLU A 1 192 ? -19.375 -11.297 -1.225 1 89.62 192 GLU A CA 1
ATOM 1479 C C . GLU A 1 192 ? -19.719 -12.773 -1.089 1 89.62 192 GLU A C 1
ATOM 1481 O O . GLU A 1 192 ? -19.094 -13.625 -1.702 1 89.62 192 GLU A O 1
ATOM 1486 N N . GLY A 1 193 ? -20.688 -13.016 -0.23 1 87.62 193 GLY A N 1
ATOM 1487 C CA . GLY A 1 193 ? -20.875 -14.398 0.166 1 87.62 193 GLY A CA 1
ATOM 1488 C C . GLY A 1 193 ? -19.688 -14.977 0.911 1 87.62 193 GLY A C 1
ATOM 1489 O O . GLY A 1 193 ? -19.234 -14.391 1.894 1 87.62 193 GLY A O 1
ATOM 1490 N N . ASP A 1 194 ? -19.141 -16.047 0.395 1 84.31 194 ASP A N 1
ATOM 1491 C CA . ASP A 1 194 ? -18.016 -16.734 1.055 1 84.31 194 ASP A CA 1
ATOM 1492 C C . ASP A 1 194 ? -16.688 -16.297 0.449 1 84.31 194 ASP A C 1
ATOM 1494 O O . ASP A 1 194 ? -15.625 -16.734 0.912 1 84.31 194 ASP A O 1
ATOM 1498 N N . TYR A 1 195 ? -16.75 -15.375 -0.466 1 89 195 TYR A N 1
ATOM 1499 C CA . TYR A 1 195 ? -15.523 -15.055 -1.193 1 89 195 TYR A CA 1
ATOM 1500 C C . TYR A 1 195 ? -15.039 -13.648 -0.864 1 89 195 TYR A C 1
ATOM 1502 O O . TYR A 1 195 ? -15.844 -12.719 -0.77 1 89 195 TYR A O 1
ATOM 1510 N N . VAL A 1 196 ? -13.789 -13.578 -0.659 1 94.12 196 VAL A N 1
ATOM 1511 C CA . VAL A 1 196 ? -13.164 -12.266 -0.538 1 94.12 196 VAL A CA 1
ATOM 1512 C C . VAL A 1 196 ? -13.023 -11.633 -1.92 1 94.12 196 VAL A C 1
ATOM 1514 O O . VAL A 1 196 ? -12.406 -12.219 -2.814 1 94.12 196 VAL A O 1
ATOM 1517 N N . ILE A 1 197 ? -13.586 -10.438 -2.117 1 93.25 197 ILE A N 1
ATOM 1518 C CA . ILE A 1 197 ? -13.539 -9.82 -3.441 1 93.25 197 ILE A CA 1
ATOM 1519 C C . ILE A 1 197 ? -12.602 -8.625 -3.428 1 93.25 197 ILE A C 1
ATOM 1521 O O . ILE A 1 197 ? -12.281 -8.062 -4.48 1 93.25 197 ILE A O 1
ATOM 1525 N N . HIS A 1 198 ? -12.242 -8.219 -2.258 1 95.31 198 HIS A N 1
ATOM 1526 C CA . HIS A 1 198 ? -11.227 -7.203 -2.002 1 95.31 198 HIS A CA 1
ATOM 1527 C C . HIS A 1 198 ? -10.438 -7.52 -0.737 1 95.31 198 HIS A C 1
ATOM 1529 O O . HIS A 1 198 ? -11.016 -7.926 0.274 1 95.31 198 HIS A O 1
ATOM 1535 N N . ALA A 1 199 ? -9.117 -7.348 -0.831 1 97.12 199 ALA A N 1
ATOM 1536 C CA . ALA A 1 199 ? -8.32 -7.637 0.356 1 97.12 199 ALA A CA 1
ATOM 1537 C C . ALA A 1 199 ? -7.121 -6.695 0.455 1 97.12 199 ALA A C 1
ATOM 1539 O O . ALA A 1 199 ? -6.48 -6.387 -0.553 1 97.12 199 ALA A O 1
ATOM 1540 N N . GLN A 1 200 ? -6.859 -6.164 1.616 1 98.19 200 GLN A N 1
ATOM 1541 C CA . GLN A 1 200 ? -5.578 -5.605 2.033 1 98.19 200 GLN A CA 1
ATOM 1542 C C . GLN A 1 200 ? -4.906 -6.488 3.08 1 98.19 200 GLN A C 1
ATOM 1544 O O . GLN A 1 200 ? -5.5 -6.797 4.113 1 98.19 200 GLN A O 1
ATOM 1549 N N . ILE A 1 201 ? -3.701 -6.883 2.771 1 98.62 201 ILE A N 1
ATOM 1550 C CA . ILE A 1 201 ? -2.961 -7.781 3.648 1 98.62 201 ILE A CA 1
ATOM 1551 C C . ILE A 1 201 ? -1.651 -7.125 4.078 1 98.62 201 ILE A C 1
ATOM 1553 O O . ILE A 1 201 ? -0.852 -6.711 3.236 1 98.62 201 ILE A O 1
ATOM 1557 N N . PHE A 1 202 ? -1.485 -6.918 5.324 1 98.62 202 PHE A N 1
ATOM 1558 C CA . PHE A 1 202 ? -0.221 -6.504 5.922 1 98.62 202 PHE A CA 1
ATOM 1559 C C . PHE A 1 202 ? 0.535 -7.703 6.48 1 98.62 202 PHE A C 1
ATOM 1561 O O . PHE A 1 202 ? 0.073 -8.344 7.426 1 98.62 202 PHE A O 1
ATOM 1568 N N . ALA A 1 203 ? 1.648 -7.996 5.848 1 98.5 203 ALA A N 1
ATOM 1569 C CA . ALA A 1 203 ? 2.418 -9.195 6.18 1 98.5 203 ALA A CA 1
ATOM 1570 C C . ALA A 1 203 ? 3.738 -8.828 6.852 1 98.5 203 ALA A C 1
ATOM 1572 O O . ALA A 1 203 ? 4.438 -7.914 6.402 1 98.5 203 ALA A O 1
ATOM 1573 N N . LEU A 1 204 ? 4.039 -9.555 7.91 1 96.44 204 LEU A N 1
ATOM 1574 C CA . LEU A 1 204 ? 5.195 -9.227 8.734 1 96.44 204 LEU A CA 1
ATOM 1575 C C . LEU A 1 204 ? 6.219 -10.352 8.711 1 96.44 204 LEU A C 1
ATOM 1577 O O . LEU A 1 204 ? 5.859 -11.531 8.805 1 96.44 204 LEU A O 1
ATOM 1581 N N . GLY A 1 205 ? 7.418 -9.984 8.438 1 92.31 205 GLY A N 1
ATOM 1582 C CA . GLY A 1 205 ? 8.547 -10.898 8.5 1 92.31 205 GLY A CA 1
ATOM 1583 C C . GLY A 1 205 ? 9.664 -10.406 9.406 1 92.31 205 GLY A C 1
ATOM 1584 O O . GLY A 1 205 ? 9.484 -9.445 10.148 1 92.31 205 GLY A O 1
ATOM 1585 N N . GLU A 1 206 ? 10.758 -11.156 9.352 1 88.38 206 GLU A N 1
ATOM 1586 C CA . GLU A 1 206 ? 11.906 -10.75 10.148 1 88.38 206 GLU A CA 1
ATOM 1587 C C . GLU A 1 206 ? 12.562 -9.492 9.57 1 88.38 206 GLU A C 1
ATOM 1589 O O . GLU A 1 206 ? 13.281 -9.562 8.578 1 88.38 206 GLU A O 1
ATOM 1594 N N . GLY A 1 207 ? 12.305 -8.414 10.195 1 89.75 207 GLY A N 1
ATOM 1595 C CA . GLY A 1 207 ? 12.938 -7.164 9.797 1 89.75 207 GLY A CA 1
ATOM 1596 C C . GLY A 1 207 ? 12.32 -6.555 8.547 1 89.75 207 GLY A C 1
ATOM 1597 O O . GLY A 1 207 ? 12.914 -5.664 7.934 1 89.75 207 GLY A O 1
ATOM 1598 N N . THR A 1 208 ? 11.234 -7.078 8.07 1 94.69 208 THR A N 1
ATOM 1599 C CA . THR A 1 208 ? 10.586 -6.578 6.867 1 94.69 208 THR A CA 1
ATOM 1600 C C . THR A 1 208 ? 9.07 -6.547 7.039 1 94.69 208 THR A C 1
ATOM 1602 O O . THR A 1 208 ? 8.523 -7.219 7.914 1 94.69 208 THR A O 1
ATOM 1605 N N . SER A 1 209 ? 8.438 -5.734 6.312 1 96.69 209 SER A N 1
ATOM 1606 C CA . SER A 1 209 ? 6.988 -5.746 6.184 1 96.69 209 SER A CA 1
ATOM 1607 C C . SER A 1 209 ? 6.559 -5.676 4.719 1 96.69 209 SER A C 1
ATOM 1609 O O . SER A 1 209 ? 7.281 -5.133 3.883 1 96.69 209 SER A O 1
ATOM 1611 N N . SER A 1 210 ? 5.477 -6.316 4.438 1 98.19 210 SER A N 1
ATOM 1612 C CA . SER A 1 210 ? 4.914 -6.332 3.09 1 98.19 210 SER A CA 1
ATOM 1613 C C . SER A 1 210 ? 3.436 -5.957 3.104 1 98.19 210 SER A C 1
ATOM 1615 O O . SER A 1 210 ? 2.711 -6.309 4.035 1 98.19 210 SER A O 1
ATOM 1617 N N . PHE A 1 211 ? 3.07 -5.273 2.088 1 98.25 211 PHE A N 1
ATOM 1618 C CA . PHE A 1 211 ? 1.667 -4.938 1.886 1 98.25 211 PHE A CA 1
ATOM 1619 C C . PHE A 1 211 ? 1.185 -5.426 0.524 1 98.25 211 PHE A C 1
ATOM 1621 O O . PHE A 1 211 ? 1.798 -5.125 -0.501 1 98.25 211 PHE A O 1
ATOM 1628 N N . PHE A 1 212 ? 0.079 -6.156 0.568 1 98.5 212 PHE A N 1
ATOM 1629 C CA . PHE A 1 212 ? -0.531 -6.676 -0.65 1 98.5 212 PHE A CA 1
ATOM 1630 C C . PHE A 1 212 ? -1.991 -6.25 -0.748 1 98.5 212 PHE A C 1
ATOM 1632 O O . PHE A 1 212 ? -2.783 -6.516 0.157 1 98.5 212 PHE A O 1
ATOM 1639 N N . GLU A 1 213 ? -2.336 -5.633 -1.845 1 97.19 213 GLU A N 1
ATOM 1640 C CA . GLU A 1 213 ? -3.732 -5.289 -2.104 1 97.19 213 GLU A CA 1
ATOM 1641 C C . GLU A 1 213 ? -4.234 -5.949 -3.385 1 97.19 213 GLU A C 1
ATOM 1643 O O . GLU A 1 213 ? -3.547 -5.93 -4.41 1 97.19 213 GLU A O 1
ATOM 1648 N N . SER A 1 214 ? -5.324 -6.602 -3.297 1 96.31 214 SER A N 1
ATOM 1649 C CA . SER A 1 214 ? -5.98 -7.188 -4.461 1 96.31 214 SER A CA 1
ATOM 1650 C C . SER A 1 214 ? -7.473 -6.879 -4.469 1 96.31 214 SER A C 1
ATOM 1652 O O . SER A 1 214 ? -8.109 -6.844 -3.414 1 96.31 214 SER A O 1
ATOM 1654 N N . SER A 1 215 ? -8.039 -6.668 -5.711 1 94 215 SER A N 1
ATOM 1655 C CA . SER A 1 215 ? -9.445 -6.301 -5.777 1 94 215 SER A CA 1
ATOM 1656 C C . SER A 1 215 ? -10.055 -6.684 -7.121 1 94 215 SER A C 1
ATOM 1658 O O . SER A 1 215 ? -9.406 -6.543 -8.164 1 94 215 SER A O 1
ATOM 1660 N N . TRP A 1 216 ? -11.336 -7.137 -7.062 1 89.88 216 TRP A N 1
ATOM 1661 C CA . TRP A 1 216 ? -12.156 -7.32 -8.258 1 89.88 216 TRP A CA 1
ATOM 1662 C C . TRP A 1 216 ? -13.148 -6.168 -8.422 1 89.88 216 TRP A C 1
ATOM 1664 O O . TRP A 1 216 ? -13.938 -6.152 -9.367 1 89.88 216 TRP A O 1
ATOM 1674 N N . THR A 1 217 ? -13.117 -5.215 -7.488 1 79.5 217 THR A N 1
ATOM 1675 C CA . THR A 1 217 ? -14.133 -4.164 -7.445 1 79.5 217 THR A CA 1
ATOM 1676 C C . THR A 1 217 ? -13.891 -3.137 -8.547 1 79.5 217 THR A C 1
ATOM 1678 O O . THR A 1 217 ? -14.828 -2.703 -9.211 1 79.5 217 THR A O 1
ATOM 1681 N N . PRO A 1 218 ? -12.539 -2.734 -8.656 1 70.81 218 PRO A N 1
ATOM 1682 C CA . PRO A 1 218 ? -12.344 -1.723 -9.695 1 70.81 218 PRO A CA 1
ATOM 1683 C C . PRO A 1 218 ? -12.523 -2.285 -11.109 1 70.81 218 PRO A C 1
ATOM 1685 O O . PRO A 1 218 ? -12.312 -3.479 -11.328 1 70.81 218 PRO A O 1
ATOM 1688 N N . SER A 1 219 ? -13 -1.424 -11.953 1 66.19 219 SER A N 1
ATOM 1689 C CA . SER A 1 219 ? -13.203 -1.862 -13.336 1 66.19 219 SER A CA 1
ATOM 1690 C C . SER A 1 219 ? -11.945 -1.661 -14.172 1 66.19 219 SER A C 1
ATOM 1692 O O . SER A 1 219 ? -12.023 -1.472 -15.383 1 66.19 219 SER A O 1
ATOM 1694 N N . TYR A 1 220 ? -10.836 -1.52 -13.422 1 69.69 220 TYR A N 1
ATOM 1695 C CA . TYR A 1 220 ? -9.586 -1.339 -14.148 1 69.69 220 TYR A CA 1
ATOM 1696 C C . TYR A 1 220 ? -8.523 -2.328 -13.672 1 69.69 220 TYR A C 1
ATOM 1698 O O . TYR A 1 220 ? -8.609 -2.838 -12.547 1 69.69 220 TYR A O 1
ATOM 1706 N N . LYS A 1 221 ? -7.582 -2.547 -14.578 1 76.69 221 LYS A N 1
ATOM 1707 C CA . LYS A 1 221 ? -6.461 -3.43 -14.266 1 76.69 221 LYS A CA 1
ATOM 1708 C C . LYS A 1 221 ? -5.234 -2.631 -13.836 1 76.69 221 LYS A C 1
ATOM 1710 O O . LYS A 1 221 ? -4.867 -1.651 -14.484 1 76.69 221 LYS A O 1
ATOM 1715 N N . PHE A 1 222 ? -4.766 -2.941 -12.727 1 80.31 222 PHE A N 1
ATOM 1716 C CA . PHE A 1 222 ? -3.543 -2.363 -12.188 1 80.31 222 PHE A CA 1
ATOM 1717 C C . PHE A 1 222 ? -2.68 -3.434 -11.531 1 80.31 222 PHE A C 1
ATOM 1719 O O . PHE A 1 222 ? -3.15 -4.172 -10.664 1 80.31 222 PHE A O 1
ATOM 1726 N N . ARG A 1 223 ? -1.439 -3.613 -11.945 1 93.12 223 ARG A N 1
ATOM 1727 C CA . ARG A 1 223 ? -0.528 -4.625 -11.422 1 93.12 223 ARG A CA 1
ATOM 1728 C C . ARG A 1 223 ? 0.864 -4.039 -11.195 1 93.12 223 ARG A C 1
ATOM 1730 O O . ARG A 1 223 ? 1.591 -3.77 -12.156 1 93.12 223 ARG A O 1
ATOM 1737 N N . ARG A 1 224 ? 1.153 -3.912 -9.977 1 95.06 224 ARG A N 1
ATOM 1738 C CA . ARG A 1 224 ? 2.43 -3.318 -9.594 1 95.06 224 ARG A CA 1
ATOM 1739 C C . ARG A 1 224 ? 3.076 -4.102 -8.461 1 95.06 224 ARG A C 1
ATOM 1741 O O . ARG A 1 224 ? 2.385 -4.621 -7.578 1 95.06 224 ARG A O 1
ATOM 1748 N N . PHE A 1 225 ? 4.371 -4.207 -8.516 1 98.12 225 PHE A N 1
ATOM 1749 C CA . PHE A 1 225 ? 5.18 -4.844 -7.477 1 98.12 225 PHE A CA 1
ATOM 1750 C C . PHE A 1 225 ? 6.43 -4.02 -7.184 1 98.12 225 PHE A C 1
ATOM 1752 O O . PHE A 1 225 ? 7.254 -3.799 -8.07 1 98.12 225 PHE A O 1
ATOM 1759 N N . GLU A 1 226 ? 6.559 -3.576 -5.914 1 96.56 226 GLU A N 1
ATOM 1760 C CA . GLU A 1 226 ? 7.664 -2.695 -5.547 1 96.56 226 GLU A CA 1
ATOM 1761 C C . GLU A 1 226 ? 8.43 -3.246 -4.348 1 96.56 226 GLU A C 1
ATOM 1763 O O . GLU A 1 226 ? 7.836 -3.77 -3.408 1 96.56 226 GLU A O 1
ATOM 1768 N N . VAL A 1 227 ? 9.734 -3.104 -4.414 1 96.62 227 VAL A N 1
ATOM 1769 C CA . VAL A 1 227 ? 10.625 -3.49 -3.322 1 96.62 227 VAL A CA 1
ATOM 1770 C C . VAL A 1 227 ? 11.484 -2.299 -2.912 1 96.62 227 VAL A C 1
ATOM 1772 O O . VAL A 1 227 ? 12.18 -1.713 -3.746 1 96.62 227 VAL A O 1
ATOM 1775 N N . MET A 1 228 ? 11.406 -2.002 -1.673 1 93.56 228 MET A N 1
ATOM 1776 C CA . MET A 1 228 ? 12.219 -0.919 -1.124 1 93.56 228 MET A CA 1
ATOM 1777 C C . MET A 1 228 ? 13.344 -1.47 -0.26 1 93.56 228 MET A C 1
ATOM 1779 O O . MET A 1 228 ? 13.109 -2.281 0.637 1 93.56 228 MET A O 1
ATOM 1783 N N . GLY A 1 229 ? 14.508 -1.003 -0.58 1 92.31 229 GLY A N 1
ATOM 1784 C CA . GLY A 1 229 ? 15.664 -1.273 0.258 1 92.31 229 GLY A CA 1
ATOM 1785 C C . GLY A 1 229 ? 16.281 -0.018 0.838 1 92.31 229 GLY A C 1
ATOM 1786 O O . GLY A 1 229 ? 15.812 1.091 0.587 1 92.31 229 GLY A O 1
ATOM 1787 N N . VAL A 1 230 ? 17.297 -0.116 1.654 1 88.81 230 VAL A N 1
ATOM 1788 C CA . VAL A 1 230 ? 17.922 0.995 2.369 1 88.81 230 VAL A CA 1
ATOM 1789 C C . VAL A 1 230 ? 18.703 1.863 1.39 1 88.81 230 VAL A C 1
ATOM 1791 O O . VAL A 1 230 ? 19.016 3.016 1.69 1 88.81 230 VAL A O 1
ATOM 1794 N N . GLU A 1 231 ? 18.969 1.336 0.175 1 89.06 231 GLU A N 1
ATOM 1795 C CA . GLU A 1 231 ? 19.812 2.08 -0.756 1 89.06 231 GLU A CA 1
ATOM 1796 C C . GLU A 1 231 ? 19.047 2.463 -2.016 1 89.06 231 GLU A C 1
ATOM 1798 O O . GLU A 1 231 ? 19.578 3.125 -2.904 1 89.06 231 GLU A O 1
ATOM 1803 N N . GLY A 1 232 ? 17.828 1.946 -2.086 1 88.81 232 GLY A N 1
ATOM 1804 C CA . GLY A 1 232 ? 17.047 2.238 -3.275 1 88.81 232 GLY A CA 1
ATOM 1805 C C . GLY A 1 232 ? 15.75 1.447 -3.35 1 88.81 232 GLY A C 1
ATOM 1806 O O . GLY A 1 232 ? 15.383 0.763 -2.393 1 88.81 232 GLY A O 1
ATOM 1807 N N . MET A 1 233 ? 15.062 1.61 -4.508 1 92.88 233 MET A N 1
ATOM 1808 C CA . MET A 1 233 ? 13.789 0.938 -4.734 1 92.88 233 MET A CA 1
ATOM 1809 C C . MET A 1 233 ? 13.68 0.446 -6.176 1 92.88 233 MET A C 1
ATOM 1811 O O . MET A 1 233 ? 14.266 1.035 -7.082 1 92.88 233 MET A O 1
ATOM 1815 N N . ALA A 1 234 ? 13.031 -0.62 -6.316 1 95.5 234 ALA A N 1
ATOM 1816 C CA . ALA A 1 234 ? 12.688 -1.125 -7.645 1 95.5 234 ALA A CA 1
ATOM 1817 C C . ALA A 1 234 ? 11.18 -1.315 -7.781 1 95.5 234 ALA A C 1
ATOM 1819 O O . ALA A 1 234 ? 10.516 -1.767 -6.844 1 95.5 234 ALA A O 1
ATOM 1820 N N . ALA A 1 235 ? 10.648 -0.96 -8.938 1 95.75 235 ALA A N 1
ATOM 1821 C CA . ALA A 1 235 ? 9.219 -1.077 -9.203 1 95.75 235 ALA A CA 1
ATOM 1822 C C . ALA A 1 235 ? 8.961 -1.767 -10.539 1 95.75 235 ALA A C 1
ATOM 1824 O O . ALA A 1 235 ? 9.508 -1.362 -11.562 1 95.75 235 ALA A O 1
ATOM 1825 N N . ILE A 1 236 ? 8.148 -2.783 -10.5 1 98.19 236 ILE A N 1
ATOM 1826 C CA . ILE A 1 236 ? 7.707 -3.451 -11.719 1 98.19 236 ILE A CA 1
ATOM 1827 C C . ILE A 1 236 ? 6.281 -3.027 -12.047 1 98.19 236 ILE A C 1
ATOM 1829 O O . ILE A 1 236 ? 5.406 -3.037 -11.18 1 98.19 236 ILE A O 1
ATOM 1833 N N . ASP A 1 237 ? 6.078 -2.605 -13.234 1 96.19 237 ASP A N 1
ATOM 1834 C CA . ASP A 1 237 ? 4.758 -2.389 -13.812 1 96.19 237 ASP A CA 1
ATOM 1835 C C . ASP A 1 237 ? 4.422 -3.469 -14.836 1 96.19 237 ASP A C 1
ATOM 1837 O O . ASP A 1 237 ? 4.965 -3.475 -15.945 1 96.19 237 ASP A O 1
ATOM 1841 N N . PHE A 1 238 ? 3.475 -4.328 -14.516 1 95.62 238 PHE A N 1
ATOM 1842 C CA . PHE A 1 238 ? 3.184 -5.48 -15.367 1 95.62 238 PHE A CA 1
ATOM 1843 C C . PHE A 1 238 ? 2.314 -5.07 -16.547 1 95.62 238 PHE A C 1
ATOM 1845 O O . PHE A 1 238 ? 2.166 -5.832 -17.5 1 95.62 238 PHE A O 1
ATOM 1852 N N . SER A 1 239 ? 1.745 -3.879 -16.5 1 90.75 239 SER A N 1
ATOM 1853 C CA . SER A 1 239 ? 0.978 -3.379 -17.641 1 90.75 239 SER A CA 1
ATOM 1854 C C . SER A 1 239 ? 1.894 -2.971 -18.797 1 90.75 239 SER A C 1
ATOM 1856 O O . SER A 1 239 ? 1.519 -3.08 -19.953 1 90.75 239 SER A O 1
ATOM 1858 N N . THR A 1 240 ? 3.078 -2.523 -18.438 1 92.5 240 THR A N 1
ATOM 1859 C CA . THR A 1 240 ? 4.031 -2.105 -19.453 1 92.5 240 THR A CA 1
ATOM 1860 C C . THR A 1 240 ? 5.215 -3.068 -19.516 1 92.5 240 THR A C 1
ATOM 1862 O O . THR A 1 240 ? 6.113 -2.896 -20.344 1 92.5 240 THR A O 1
ATOM 1865 N N . ASP A 1 241 ? 5.191 -4.004 -18.641 1 95.38 241 ASP A N 1
ATOM 1866 C CA . ASP A 1 241 ? 6.25 -5 -18.547 1 95.38 241 ASP A CA 1
ATOM 1867 C C . ASP A 1 241 ? 7.617 -4.336 -18.391 1 95.38 241 ASP A C 1
ATOM 1869 O O . ASP A 1 241 ? 8.57 -4.688 -19.078 1 95.38 241 ASP A O 1
ATOM 1873 N N . THR A 1 242 ? 7.664 -3.344 -17.484 1 97 242 THR A N 1
ATOM 1874 C CA . THR A 1 242 ? 8.898 -2.605 -17.234 1 97 242 THR A CA 1
ATOM 1875 C C . THR A 1 242 ? 9.281 -2.68 -15.766 1 97 242 THR A C 1
ATOM 1877 O O . THR A 1 242 ? 8.438 -2.969 -14.914 1 97 242 THR A O 1
ATOM 1880 N N . ILE A 1 243 ? 10.547 -2.479 -15.555 1 97.69 243 ILE A N 1
ATOM 1881 C CA . ILE A 1 243 ? 11.062 -2.301 -14.203 1 97.69 243 ILE A CA 1
ATOM 1882 C C . ILE A 1 243 ? 11.859 -0.997 -14.117 1 97.69 243 ILE A C 1
ATOM 1884 O O . ILE A 1 243 ? 12.594 -0.653 -15.047 1 97.69 243 ILE A O 1
ATOM 1888 N N . THR A 1 244 ? 11.641 -0.236 -13.102 1 95.81 244 THR A N 1
ATOM 1889 C CA . THR A 1 244 ? 12.352 1.016 -12.859 1 95.81 244 THR A CA 1
ATOM 1890 C C . THR A 1 244 ? 13.094 0.964 -11.523 1 95.81 244 THR A C 1
ATOM 1892 O O . THR A 1 244 ? 12.531 0.53 -10.516 1 95.81 244 THR A O 1
ATOM 1895 N N . PHE A 1 245 ? 14.328 1.392 -11.508 1 94.06 245 PHE A N 1
ATOM 1896 C CA . PHE A 1 245 ? 15.141 1.513 -10.297 1 94.06 245 PHE A CA 1
ATOM 1897 C C . PHE A 1 245 ? 15.281 2.973 -9.883 1 94.06 245 PHE A C 1
ATOM 1899 O O . PHE A 1 245 ? 15.523 3.84 -10.727 1 94.06 245 PHE A O 1
ATOM 1906 N N . PHE A 1 246 ? 14.992 3.199 -8.672 1 89.44 246 PHE A N 1
ATOM 1907 C CA . PHE A 1 246 ? 15.195 4.508 -8.062 1 89.44 246 PHE A CA 1
ATOM 1908 C C . PHE A 1 246 ? 16.359 4.473 -7.074 1 89.44 246 PHE A C 1
ATOM 1910 O O . PHE A 1 246 ? 16.219 3.926 -5.977 1 89.44 246 PHE A O 1
ATOM 1917 N N . GLU A 1 247 ? 17.453 5.016 -7.426 1 83.75 247 GLU A N 1
ATOM 1918 C CA . GLU A 1 247 ? 18.672 5.07 -6.625 1 83.75 247 GLU A CA 1
ATOM 1919 C C . GLU A 1 247 ? 19.078 6.516 -6.34 1 83.75 247 GLU A C 1
ATOM 1921 O O . GLU A 1 247 ? 18.453 7.453 -6.836 1 83.75 247 GLU A O 1
ATOM 1926 N N . LYS A 1 248 ? 19.969 6.66 -5.402 1 76.38 248 LYS A N 1
ATOM 1927 C CA . LYS A 1 248 ? 20.406 8.008 -5.031 1 76.38 248 LYS A CA 1
ATOM 1928 C C . LYS A 1 248 ? 20.719 8.844 -6.266 1 76.38 248 LYS A C 1
ATOM 1930 O O . LYS A 1 248 ? 21.75 8.633 -6.906 1 76.38 248 LYS A O 1
ATOM 1935 N N . GLY A 1 249 ? 19.719 9.562 -6.508 1 71.31 249 GLY A N 1
ATOM 1936 C CA . GLY A 1 249 ? 19.906 10.594 -7.52 1 71.31 249 GLY A CA 1
ATOM 1937 C C . GLY A 1 249 ? 19.703 10.086 -8.93 1 71.31 249 GLY A C 1
ATOM 1938 O O . GLY A 1 249 ? 19.922 10.812 -9.898 1 71.31 249 GLY A O 1
ATOM 1939 N N . GLN A 1 250 ? 19.391 8.859 -9.07 1 83.19 250 GLN A N 1
ATOM 1940 C CA . GLN A 1 250 ? 19.25 8.352 -10.43 1 83.19 250 GLN A CA 1
ATOM 1941 C C . GLN A 1 250 ? 18.016 7.445 -10.555 1 83.19 250 GLN A C 1
ATOM 1943 O O . GLN A 1 250 ? 17.75 6.641 -9.664 1 83.19 250 GLN A O 1
ATOM 1948 N N . THR A 1 251 ? 17.266 7.652 -11.617 1 89.88 251 THR A N 1
ATOM 1949 C CA . THR A 1 251 ? 16.188 6.766 -12.031 1 89.88 251 THR A CA 1
ATOM 1950 C C . THR A 1 251 ? 16.484 6.16 -13.398 1 89.88 251 THR A C 1
ATOM 1952 O O . THR A 1 251 ? 16.812 6.879 -14.344 1 89.88 251 THR A O 1
ATOM 1955 N N . TRP A 1 252 ? 16.406 4.754 -13.43 1 94 252 TRP A N 1
ATOM 1956 C CA . TRP A 1 252 ? 16.703 4.141 -14.727 1 94 252 TRP A CA 1
ATOM 1957 C C . TRP A 1 252 ? 15.883 2.871 -14.922 1 94 252 TRP A C 1
ATOM 1959 O O . TRP A 1 252 ? 15.359 2.301 -13.961 1 94 252 TRP A O 1
ATOM 1969 N N . SER A 1 253 ? 15.688 2.498 -16.156 1 96.5 253 SER A N 1
ATOM 1970 C CA . SER A 1 253 ? 14.984 1.295 -16.578 1 96.5 253 SER A CA 1
ATOM 1971 C C . SER A 1 253 ? 15.789 0.517 -17.609 1 96.5 253 SER A C 1
ATOM 1973 O O . SER A 1 253 ? 16.203 1.07 -18.641 1 96.5 253 SER A O 1
ATOM 1975 N N . PRO A 1 254 ? 16 -0.725 -17.344 1 96.5 254 PRO A N 1
ATOM 1976 C CA . PRO A 1 254 ? 16.734 -1.53 -18.312 1 96.5 254 PRO A CA 1
ATOM 1977 C C . PRO A 1 254 ? 15.867 -1.954 -19.5 1 96.5 254 PRO A C 1
ATOM 1979 O O . PRO A 1 254 ? 14.641 -1.987 -19.391 1 96.5 254 PRO A O 1
ATOM 1982 N N . ARG A 1 255 ? 16.562 -2.238 -20.656 1 95 255 ARG A N 1
ATOM 1983 C CA . ARG A 1 255 ? 15.898 -2.969 -21.719 1 95 255 ARG A CA 1
ATOM 1984 C C . ARG A 1 255 ? 15.797 -4.457 -21.406 1 95 255 ARG A C 1
ATOM 1986 O O . ARG A 1 255 ? 16.812 -5.094 -21.078 1 95 255 ARG A O 1
ATOM 1993 N N . LEU A 1 256 ? 14.594 -4.922 -21.406 1 96.06 256 LEU A N 1
ATOM 1994 C CA . LEU A 1 256 ? 14.367 -6.316 -21.031 1 96.06 256 LEU A CA 1
ATOM 1995 C C . LEU A 1 256 ? 14.211 -7.184 -22.281 1 96.06 256 LEU A C 1
ATOM 1997 O O . LEU A 1 256 ? 13.633 -6.75 -23.281 1 96.06 256 LEU A O 1
ATOM 2001 N N . ALA A 1 257 ? 14.789 -8.289 -22.281 1 90.06 257 ALA A N 1
ATOM 2002 C CA . ALA A 1 257 ? 14.641 -9.312 -23.312 1 90.06 257 ALA A CA 1
ATOM 2003 C C . ALA A 1 257 ? 14.266 -10.656 -22.703 1 90.06 257 ALA A C 1
ATOM 2005 O O . ALA A 1 257 ? 14.633 -10.953 -21.562 1 90.06 257 ALA A O 1
ATOM 2006 N N . GLY A 1 258 ? 13.414 -11.305 -23.328 1 87.44 258 GLY A N 1
ATOM 2007 C CA . GLY A 1 258 ? 13.055 -12.633 -22.859 1 87.44 258 GLY A CA 1
ATOM 2008 C C . GLY A 1 258 ? 11.992 -13.297 -23.719 1 87.44 258 GLY A C 1
ATOM 2009 O O . GLY A 1 258 ? 11.484 -12.695 -24.672 1 87.44 258 GLY A O 1
ATOM 2010 N N . GLU A 1 259 ? 11.789 -14.477 -23.406 1 92.62 259 GLU A N 1
ATOM 2011 C CA . GLU A 1 259 ? 10.727 -15.227 -24.078 1 92.62 259 GLU A CA 1
ATOM 2012 C C . GLU A 1 259 ? 9.406 -15.094 -23.328 1 92.62 259 GLU A C 1
ATOM 2014 O O . GLU A 1 259 ? 9.352 -14.539 -22.234 1 92.62 259 GLU A O 1
ATOM 2019 N N . GLU A 1 260 ? 8.367 -15.539 -23.984 1 96.75 260 GLU A N 1
ATOM 2020 C CA . GLU A 1 260 ? 7.059 -15.586 -23.328 1 96.75 260 GLU A CA 1
ATOM 2021 C C . GLU A 1 260 ? 7.125 -16.344 -22.016 1 96.75 260 GLU A C 1
ATOM 2023 O O . GLU A 1 260 ? 7.594 -17.484 -21.969 1 96.75 260 GLU A O 1
ATOM 2028 N N . PRO A 1 261 ? 6.691 -15.766 -21 1 98.06 261 PRO A N 1
ATOM 2029 C CA . PRO A 1 261 ? 6.844 -16.375 -19.672 1 98.06 261 PRO A CA 1
ATOM 2030 C C . PRO A 1 261 ? 6.242 -17.781 -19.594 1 98.06 261 PRO A C 1
ATOM 2032 O O . PRO A 1 261 ? 6.848 -18.688 -19.016 1 98.06 261 PRO A O 1
ATOM 2035 N N . LEU A 1 262 ? 5.098 -17.953 -20.203 1 98.56 262 LEU A N 1
ATOM 2036 C CA . LEU A 1 262 ? 4.469 -19.266 -20.141 1 98.56 262 LEU A CA 1
ATOM 2037 C C . LEU A 1 262 ? 5.305 -20.297 -20.891 1 98.56 262 LEU A C 1
ATOM 2039 O O . LEU A 1 262 ? 5.418 -21.453 -20.438 1 98.56 262 LEU A O 1
ATOM 2043 N N . LEU A 1 263 ? 5.859 -19.938 -22 1 98.56 263 LEU A N 1
ATOM 2044 C CA . LEU A 1 263 ? 6.746 -20.828 -22.75 1 98.56 263 LEU A CA 1
ATOM 2045 C C . LEU A 1 263 ? 7.957 -21.219 -21.906 1 98.56 263 LEU A C 1
ATOM 2047 O O . LEU A 1 263 ? 8.312 -22.391 -21.844 1 98.56 263 LEU A O 1
ATOM 2051 N N . ALA A 1 264 ? 8.523 -20.234 -21.281 1 98.25 264 ALA A N 1
ATOM 2052 C CA . ALA A 1 264 ? 9.68 -20.484 -20.422 1 98.25 264 ALA A CA 1
ATOM 2053 C C . ALA A 1 264 ? 9.312 -21.406 -19.266 1 98.25 264 ALA A C 1
ATOM 2055 O O . ALA A 1 264 ? 10.07 -22.312 -18.938 1 98.25 264 ALA A O 1
ATOM 2056 N N . GLN A 1 265 ? 8.18 -21.203 -18.641 1 98.69 265 GLN A N 1
ATOM 2057 C CA . GLN A 1 265 ? 7.715 -22.016 -17.531 1 98.69 265 GLN A CA 1
ATOM 2058 C C . GLN A 1 265 ? 7.578 -23.484 -17.953 1 98.69 265 GLN A C 1
ATOM 2060 O O . GLN A 1 265 ? 8.109 -24.375 -17.297 1 98.69 265 GLN A O 1
ATOM 2065 N N . ASP A 1 266 ? 6.887 -23.703 -19.062 1 98.69 266 ASP A N 1
ATOM 2066 C CA . ASP A 1 266 ? 6.648 -25.062 -19.516 1 98.69 266 ASP A CA 1
ATOM 2067 C C . ASP A 1 266 ? 7.949 -25.734 -19.953 1 98.69 266 ASP A C 1
ATOM 2069 O O . ASP A 1 266 ? 8.133 -26.938 -19.766 1 98.69 266 ASP A O 1
ATOM 2073 N N . ARG A 1 267 ? 8.859 -24.938 -20.547 1 98.25 267 ARG A N 1
ATOM 2074 C CA . ARG A 1 267 ? 10.172 -25.453 -20.906 1 98.25 267 ARG A CA 1
ATOM 2075 C C . ARG A 1 267 ? 10.922 -25.953 -19.688 1 98.25 267 ARG A C 1
ATOM 2077 O O . ARG A 1 267 ? 11.469 -27.062 -19.688 1 98.25 267 ARG A O 1
ATOM 2084 N N . GLU A 1 268 ? 10.961 -25.109 -18.672 1 98.38 268 GLU A N 1
ATOM 2085 C CA . GLU A 1 268 ? 11.672 -25.484 -17.453 1 98.38 268 GLU A CA 1
ATOM 2086 C C . GLU A 1 268 ? 11.039 -26.703 -16.781 1 98.38 268 GLU A C 1
ATOM 2088 O O . GLU A 1 268 ? 11.734 -27.547 -16.219 1 98.38 268 GLU A O 1
ATOM 2093 N N . PHE A 1 269 ? 9.727 -26.781 -16.844 1 98.62 269 PHE A N 1
ATOM 2094 C CA . PHE A 1 269 ? 9.023 -27.938 -16.312 1 98.62 269 PHE A CA 1
ATOM 2095 C C . PHE A 1 269 ? 9.453 -29.203 -17.047 1 98.62 269 PHE A C 1
ATOM 2097 O O . PHE A 1 269 ? 9.828 -30.203 -16.422 1 98.62 269 PHE A O 1
ATOM 2104 N N . LEU A 1 270 ? 9.461 -29.172 -18.391 1 98.38 270 LEU A N 1
ATOM 2105 C CA . LEU A 1 270 ? 9.828 -30.328 -19.188 1 98.38 270 LEU A CA 1
ATOM 2106 C C . LEU A 1 270 ? 11.289 -30.703 -18.969 1 98.38 270 LEU A C 1
ATOM 2108 O O . LEU A 1 270 ? 11.641 -31.891 -18.922 1 98.38 270 LEU A O 1
ATOM 2112 N N . LYS A 1 271 ? 12.141 -29.688 -18.812 1 98.06 271 LYS A N 1
ATOM 2113 C CA . LYS A 1 271 ? 13.539 -29.938 -18.516 1 98.06 271 LYS A CA 1
ATOM 2114 C C . LYS A 1 271 ? 13.695 -30.656 -17.172 1 98.06 271 LYS A C 1
ATOM 2116 O O . LYS A 1 271 ? 14.516 -31.562 -17.031 1 98.06 271 LYS A O 1
ATOM 2121 N N . ALA A 1 272 ? 12.938 -30.219 -16.25 1 98.06 272 ALA A N 1
ATOM 2122 C CA . ALA A 1 272 ? 12.984 -30.844 -14.93 1 98.06 272 ALA A CA 1
ATOM 2123 C C . ALA A 1 272 ? 12.547 -32.312 -15.008 1 98.06 272 ALA A C 1
ATOM 2125 O O . ALA A 1 272 ? 13.141 -33.188 -14.352 1 98.06 272 ALA A O 1
ATOM 2126 N N . VAL A 1 273 ? 11.516 -32.594 -15.773 1 97.75 273 VAL A N 1
ATOM 2127 C CA . VAL A 1 273 ? 10.992 -33.938 -15.914 1 97.75 273 VAL A CA 1
ATOM 2128 C C . VAL A 1 273 ? 12 -34.812 -16.656 1 97.75 273 VAL A C 1
ATOM 2130 O O . VAL A 1 273 ? 12.281 -35.938 -16.25 1 97.75 273 VAL A O 1
ATOM 2133 N N . ALA A 1 274 ? 12.57 -34.25 -17.688 1 96.44 274 ALA A N 1
ATOM 2134 C CA . ALA A 1 274 ? 13.438 -35.031 -18.578 1 96.44 274 ALA A CA 1
ATOM 2135 C C . ALA A 1 274 ? 14.82 -35.219 -17.969 1 96.44 274 ALA A C 1
ATOM 2137 O O . ALA A 1 274 ? 15.391 -36.312 -18.031 1 96.44 274 ALA A O 1
ATOM 2138 N N . GLU A 1 275 ? 15.359 -34.062 -17.375 1 92.5 275 GLU A N 1
ATOM 2139 C CA . GLU A 1 275 ? 16.781 -34.062 -17.031 1 92.5 275 GLU A CA 1
ATOM 2140 C C . GLU A 1 275 ? 16.984 -33.812 -15.539 1 92.5 275 GLU A C 1
ATOM 2142 O O . GLU A 1 275 ? 18.109 -33.969 -15.031 1 92.5 275 GLU A O 1
ATOM 2147 N N . GLY A 1 276 ? 16.047 -33.438 -14.906 1 89.94 276 GLY A N 1
ATOM 2148 C CA . GLY A 1 276 ? 16.172 -33.125 -13.5 1 89.94 276 GLY A CA 1
ATOM 2149 C C . GLY A 1 276 ? 16.766 -31.75 -13.25 1 89.94 276 GLY A C 1
ATOM 2150 O O . GLY A 1 276 ? 17.109 -31.406 -12.117 1 89.94 276 GLY A O 1
ATOM 2151 N N . SER A 1 277 ? 16.969 -30.891 -14.211 1 89.81 277 SER A N 1
ATOM 2152 C CA . SER A 1 277 ? 17.719 -29.656 -14.086 1 89.81 277 SER A CA 1
ATOM 2153 C C . SER A 1 277 ? 16.812 -28.438 -14.273 1 89.81 277 SER A C 1
ATOM 2155 O O . SER A 1 277 ? 17.25 -27.297 -14.133 1 89.81 277 SER A O 1
ATOM 2157 N N . GLY A 1 278 ? 15.539 -28.484 -14.492 1 91.56 278 GLY A N 1
ATOM 2158 C CA . GLY A 1 278 ? 14.68 -27.328 -14.734 1 91.56 278 GLY A CA 1
ATOM 2159 C C . GLY A 1 278 ? 14.352 -26.562 -13.477 1 91.56 278 GLY A C 1
ATOM 2160 O O . GLY A 1 278 ? 14.25 -27.141 -12.391 1 91.56 278 GLY A O 1
ATOM 2161 N N . HIS A 1 279 ? 14.297 -25.203 -13.609 1 94.81 279 HIS A N 1
ATOM 2162 C CA . HIS A 1 279 ? 13.914 -24.344 -12.508 1 94.81 279 HIS A CA 1
ATOM 2163 C C . HIS A 1 279 ? 12.406 -24.312 -12.312 1 94.81 279 HIS A C 1
ATOM 2165 O O . HIS A 1 279 ? 11.688 -23.688 -13.102 1 94.81 279 HIS A O 1
ATOM 2171 N N . VAL A 1 280 ? 11.961 -25.062 -11.305 1 97.81 280 VAL A N 1
ATOM 2172 C CA . VAL A 1 280 ? 10.531 -25.125 -11.023 1 97.81 280 VAL A CA 1
ATOM 2173 C C . VAL A 1 280 ? 10.273 -24.703 -9.578 1 97.81 280 VAL A C 1
ATOM 2175 O O . VAL A 1 280 ? 11.203 -24.578 -8.781 1 97.81 280 VAL A O 1
ATOM 2178 N N . VAL A 1 281 ? 9.07 -24.375 -9.266 1 98.5 281 VAL A N 1
ATOM 2179 C CA . VAL A 1 281 ? 8.672 -24 -7.906 1 98.5 281 VAL A CA 1
ATOM 2180 C C . VAL A 1 281 ? 8.789 -25.203 -6.984 1 98.5 281 VAL A C 1
ATOM 2182 O O . VAL A 1 281 ? 8.312 -26.297 -7.316 1 98.5 281 VAL A O 1
ATOM 2185 N N . SER A 1 282 ? 9.43 -25.109 -5.859 1 97.25 282 SER A N 1
ATOM 2186 C CA . SER A 1 282 ? 9.633 -26.219 -4.941 1 97.25 282 SER A CA 1
ATOM 2187 C C . SER A 1 282 ? 8.359 -26.547 -4.172 1 97.25 282 SER A C 1
ATOM 2189 O O . SER A 1 282 ? 7.504 -25.672 -3.98 1 97.25 282 SER A O 1
ATOM 2191 N N . PRO A 1 283 ? 8.219 -27.781 -3.777 1 96.81 283 PRO A N 1
ATOM 2192 C CA . PRO A 1 283 ? 7.078 -28.156 -2.941 1 96.81 283 PRO A CA 1
ATOM 2193 C C . PRO A 1 283 ? 6.941 -27.266 -1.703 1 96.81 283 PRO A C 1
ATOM 2195 O O . PRO A 1 283 ? 5.828 -26.906 -1.318 1 96.81 283 PRO A O 1
ATOM 2198 N N . GLU A 1 284 ? 8.062 -26.844 -1.089 1 96.94 284 GLU A N 1
ATOM 2199 C CA . GLU A 1 284 ? 8.047 -26.016 0.104 1 96.94 284 GLU A CA 1
ATOM 2200 C C . GLU A 1 284 ? 7.449 -24.641 -0.194 1 96.94 284 GLU A C 1
ATOM 2202 O O . GLU A 1 284 ? 6.668 -24.109 0.602 1 96.94 284 GLU A O 1
ATOM 2207 N N . GLU A 1 285 ? 7.84 -24.109 -1.321 1 98.12 285 GLU A N 1
ATOM 2208 C CA . GLU A 1 285 ? 7.332 -22.797 -1.692 1 98.12 285 GLU A CA 1
ATOM 2209 C C . GLU A 1 285 ? 5.855 -22.859 -2.078 1 98.12 285 GLU A C 1
ATOM 2211 O O . GLU A 1 285 ? 5.098 -21.922 -1.811 1 98.12 285 GLU A O 1
ATOM 2216 N N . ILE A 1 286 ? 5.453 -23.969 -2.717 1 98.38 286 ILE A N 1
ATOM 2217 C CA . ILE A 1 286 ? 4.047 -24.188 -3.033 1 98.38 286 ILE A CA 1
ATOM 2218 C C . ILE A 1 286 ? 3.227 -24.203 -1.746 1 98.38 286 ILE A C 1
ATOM 2220 O O . ILE A 1 286 ? 2.227 -23.5 -1.623 1 98.38 286 ILE A O 1
ATOM 2224 N N . LEU A 1 287 ? 3.668 -24.984 -0.772 1 97.62 287 LEU A N 1
ATOM 2225 C CA . LEU A 1 287 ? 2.967 -25.109 0.501 1 97.62 287 LEU A CA 1
ATOM 2226 C C . LEU A 1 287 ? 2.898 -23.766 1.22 1 97.62 287 LEU A C 1
ATOM 2228 O O . LEU A 1 287 ? 1.847 -23.391 1.744 1 97.62 287 LEU A O 1
ATOM 2232 N N . TYR A 1 288 ? 3.955 -23.031 1.198 1 98.19 288 TYR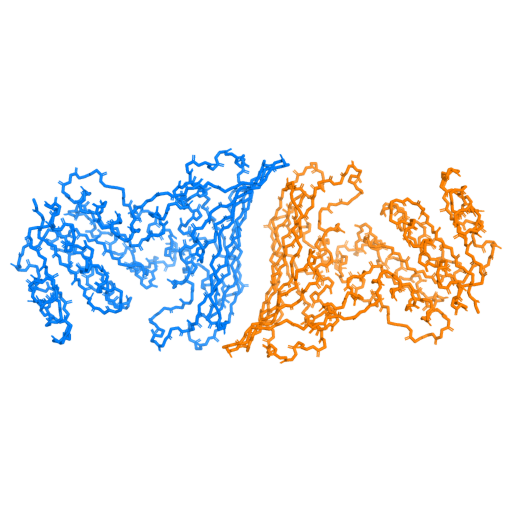 A N 1
ATOM 2233 C CA . TYR A 1 288 ? 4.004 -21.75 1.9 1 98.19 288 TYR A CA 1
ATOM 2234 C C . TYR A 1 288 ? 2.994 -20.781 1.318 1 98.19 288 TYR A C 1
ATOM 2236 O O . TYR A 1 288 ? 2.26 -20.125 2.059 1 98.19 288 TYR A O 1
ATOM 2244 N N . THR A 1 289 ? 2.959 -20.656 -0.021 1 98.5 289 THR A N 1
ATOM 2245 C CA . THR A 1 289 ? 2.088 -19.672 -0.642 1 98.5 289 THR A CA 1
ATOM 2246 C C . THR A 1 289 ? 0.623 -19.984 -0.352 1 98.5 289 THR A C 1
ATOM 2248 O O . THR A 1 289 ? -0.159 -19.078 -0.049 1 98.5 289 THR A O 1
ATOM 2251 N N . ILE A 1 290 ? 0.213 -21.266 -0.399 1 97.88 290 ILE A N 1
ATOM 2252 C CA . ILE A 1 290 ? -1.166 -21.641 -0.101 1 97.88 290 ILE A CA 1
ATOM 2253 C C . ILE A 1 290 ? -1.459 -21.391 1.377 1 97.88 290 ILE A C 1
ATOM 2255 O O . ILE A 1 290 ? -2.518 -20.859 1.726 1 97.88 290 ILE A O 1
ATOM 2259 N N . LYS A 1 291 ? -0.466 -21.766 2.17 1 97.75 291 LYS A N 1
ATOM 2260 C CA . LYS A 1 291 ? -0.592 -21.562 3.611 1 97.75 291 LYS A CA 1
ATOM 2261 C C . LYS A 1 291 ? -0.786 -20.094 3.947 1 97.75 291 LYS A C 1
ATOM 2263 O O . LYS A 1 291 ? -1.635 -19.734 4.77 1 97.75 291 LYS A O 1
ATOM 2268 N N . PHE A 1 292 ? -0.022 -19.25 3.381 1 98.44 292 PHE A N 1
ATOM 2269 C CA . PHE A 1 292 ? -0.117 -17.812 3.566 1 98.44 292 PHE A CA 1
ATOM 2270 C C . PHE A 1 292 ? -1.495 -17.297 3.162 1 98.44 292 PHE A C 1
ATOM 2272 O O . PHE A 1 292 ? -2.109 -16.516 3.887 1 98.44 292 PHE A O 1
ATOM 2279 N N . CYS A 1 293 ? -1.965 -17.719 1.974 1 98.19 293 CYS A N 1
ATOM 2280 C CA . CYS A 1 293 ? -3.281 -17.312 1.501 1 98.19 293 CYS A CA 1
ATOM 2281 C C . CYS A 1 293 ? -4.367 -17.688 2.496 1 98.19 293 CYS A C 1
ATOM 2283 O O . CYS A 1 293 ? -5.25 -16.891 2.803 1 98.19 293 CYS A O 1
ATOM 2285 N N . ASP A 1 294 ? -4.305 -18.922 2.969 1 97.38 294 ASP A N 1
ATOM 2286 C CA . ASP A 1 294 ? -5.281 -19.375 3.953 1 97.38 294 ASP A CA 1
ATOM 2287 C C . ASP A 1 294 ? -5.195 -18.562 5.234 1 97.38 294 ASP A C 1
ATOM 2289 O O . ASP A 1 294 ? -6.219 -18.203 5.82 1 97.38 294 ASP A O 1
ATOM 2293 N N . ALA A 1 295 ? -3.957 -18.25 5.668 1 98.25 295 ALA A N 1
ATOM 2294 C CA . ALA A 1 295 ? -3.762 -17.422 6.863 1 98.25 295 ALA A CA 1
ATOM 2295 C C . ALA A 1 295 ? -4.406 -16.047 6.695 1 98.25 295 ALA A C 1
ATOM 2297 O O . ALA A 1 295 ? -5.039 -15.539 7.621 1 98.25 295 ALA A O 1
ATOM 2298 N N . ALA A 1 296 ? -4.262 -15.461 5.547 1 98.19 296 ALA A N 1
ATOM 2299 C CA . ALA A 1 296 ? -4.852 -14.156 5.266 1 98.19 296 ALA A CA 1
ATOM 2300 C C . ALA A 1 296 ? -6.375 -14.219 5.336 1 98.19 296 ALA A C 1
ATOM 2302 O O . ALA A 1 296 ? -7.012 -13.32 5.895 1 98.19 296 ALA A O 1
ATOM 2303 N N . GLU A 1 297 ? -6.969 -15.273 4.777 1 96.75 297 GLU A N 1
ATOM 2304 C CA . GLU A 1 297 ? -8.422 -15.438 4.812 1 96.75 297 GLU A CA 1
ATOM 2305 C C . GLU A 1 297 ? -8.914 -15.617 6.246 1 96.75 297 GLU A C 1
ATOM 2307 O O . GLU A 1 297 ? -9.953 -15.062 6.621 1 96.75 297 GLU A O 1
ATOM 2312 N N . ILE A 1 298 ? -8.188 -16.406 7.004 1 96.38 298 ILE A N 1
ATOM 2313 C CA . ILE A 1 298 ? -8.539 -16.578 8.406 1 96.38 298 ILE A CA 1
ATOM 2314 C C . ILE A 1 298 ? -8.445 -15.25 9.141 1 96.38 298 ILE A C 1
ATOM 2316 O O . ILE A 1 298 ? -9.305 -14.922 9.969 1 96.38 298 ILE A O 1
ATOM 2320 N N . SER A 1 299 ? -7.383 -14.477 8.867 1 97.31 299 SER A N 1
ATOM 2321 C CA . SER A 1 299 ? -7.215 -13.164 9.484 1 97.31 299 SER A CA 1
ATOM 2322 C C . SER A 1 299 ? -8.406 -12.266 9.195 1 97.31 299 SER A C 1
ATOM 2324 O O . SER A 1 299 ? -8.906 -11.578 10.094 1 97.31 299 SER A O 1
ATOM 2326 N N . ILE A 1 300 ? -8.906 -12.25 7.98 1 96.38 300 ILE A N 1
ATOM 2327 C CA . ILE A 1 300 ? -10.047 -11.438 7.582 1 96.38 300 ILE A CA 1
ATOM 2328 C C . ILE A 1 300 ? -11.281 -11.859 8.375 1 96.38 300 ILE A C 1
ATOM 2330 O O . ILE A 1 300 ? -12.008 -11.016 8.906 1 96.38 300 ILE A O 1
ATOM 2334 N N . LYS A 1 301 ? -11.547 -13.117 8.5 1 94.25 301 LYS A N 1
ATOM 2335 C CA . LYS A 1 301 ? -12.75 -13.641 9.141 1 94.25 301 LYS A CA 1
ATOM 2336 C C . LYS A 1 301 ? -12.688 -13.469 10.656 1 94.25 301 LYS A C 1
ATOM 2338 O O . LYS A 1 301 ? -13.695 -13.156 11.289 1 94.25 301 LYS A O 1
ATOM 2343 N N . SER A 1 302 ? -11.461 -13.664 11.234 1 93.94 302 SER A N 1
ATOM 2344 C CA . SER A 1 302 ? -11.336 -13.656 12.688 1 93.94 302 SER A CA 1
ATOM 2345 C C . SER A 1 302 ? -10.953 -12.273 13.203 1 93.94 302 SER A C 1
ATOM 2347 O O . SER A 1 302 ? -10.977 -12.023 14.406 1 93.94 302 SER A O 1
ATOM 2349 N N . ARG A 1 303 ? -10.477 -11.398 12.328 1 92.25 303 ARG A N 1
ATOM 2350 C CA . ARG A 1 303 ? -10.094 -10.031 12.664 1 92.25 303 ARG A CA 1
ATOM 2351 C C . ARG A 1 303 ? -8.953 -10.016 13.672 1 92.25 303 ARG A C 1
ATOM 2353 O O . ARG A 1 303 ? -9 -9.289 14.664 1 92.25 303 ARG A O 1
ATOM 2360 N N . ARG A 1 304 ? -8.031 -10.898 13.422 1 93.25 304 ARG A N 1
ATOM 2361 C CA . ARG A 1 304 ? -6.84 -10.953 14.266 1 93.25 304 ARG A CA 1
ATOM 2362 C C . ARG A 1 304 ? -5.594 -11.25 13.43 1 93.25 304 ARG A C 1
ATOM 2364 O O . ARG A 1 304 ? -5.699 -11.711 12.297 1 93.25 304 ARG A O 1
ATOM 2371 N N . GLU A 1 305 ? -4.496 -10.953 14.055 1 94.94 305 GLU A N 1
ATOM 2372 C CA . GLU A 1 305 ? -3.232 -11.383 13.477 1 94.94 305 GLU A CA 1
ATOM 2373 C C . GLU A 1 305 ? -3.127 -12.906 13.453 1 94.94 305 GLU A C 1
ATOM 2375 O O . GLU A 1 305 ? -3.496 -13.57 14.422 1 94.94 305 GLU A O 1
ATOM 2380 N N . VAL A 1 306 ? -2.664 -13.453 12.359 1 97.06 306 VAL A N 1
ATOM 2381 C CA . VAL A 1 306 ? -2.508 -14.898 12.219 1 97.06 306 VAL A CA 1
ATOM 2382 C C . VAL A 1 306 ? -1.071 -15.227 11.828 1 97.06 306 VAL A C 1
ATOM 2384 O O . VAL A 1 306 ? -0.565 -14.719 10.82 1 97.06 306 VAL A O 1
ATOM 2387 N N . TYR A 1 307 ? -0.436 -16.016 12.625 1 96.94 307 TYR A N 1
ATOM 2388 C CA . TYR A 1 307 ? 0.865 -16.547 12.234 1 96.94 307 TYR A CA 1
ATOM 2389 C C . TYR A 1 307 ? 0.708 -17.688 11.227 1 96.94 307 TYR A C 1
ATOM 2391 O O . TYR A 1 307 ? -0.139 -18.562 11.406 1 96.94 307 TYR A O 1
ATOM 2399 N N . VAL A 1 308 ? 1.5 -17.609 10.18 1 97.19 308 VAL A N 1
ATOM 2400 C CA . VAL A 1 308 ? 1.399 -18.594 9.109 1 97.19 308 VAL A CA 1
ATOM 2401 C C . VAL A 1 308 ? 1.587 -20 9.68 1 97.19 308 VAL A C 1
ATOM 2403 O O . VAL A 1 308 ? 0.882 -20.938 9.297 1 97.19 308 VAL A O 1
ATOM 2406 N N . GLU A 1 309 ? 2.377 -20.172 10.68 1 95.12 309 GLU A N 1
ATOM 2407 C CA . GLU A 1 309 ? 2.693 -21.469 11.273 1 95.12 309 GLU A CA 1
ATOM 2408 C C . GLU A 1 309 ? 1.514 -22.016 12.078 1 95.12 309 GLU A C 1
ATOM 2410 O O . GLU A 1 309 ? 1.468 -23.203 12.406 1 95.12 309 GLU A O 1
ATOM 2415 N N . GLU A 1 310 ? 0.588 -21.156 12.43 1 94.06 310 GLU A N 1
ATOM 2416 C CA . GLU A 1 310 ? -0.606 -21.594 13.141 1 94.06 310 GLU A CA 1
ATOM 2417 C C . GLU A 1 310 ? -1.386 -22.625 12.32 1 94.06 310 GLU A C 1
ATOM 2419 O O . GLU A 1 310 ? -2.125 -23.438 12.883 1 94.06 310 GLU A O 1
ATOM 2424 N N . LEU A 1 311 ? -1.287 -22.531 11.086 1 93.88 311 LEU A N 1
ATOM 2425 C CA . LEU A 1 311 ? -2.047 -23.406 10.203 1 93.88 311 LEU A CA 1
ATOM 2426 C C . LEU A 1 311 ? -1.524 -24.844 10.289 1 93.88 311 LEU A C 1
ATOM 2428 O O . LEU A 1 311 ? -2.219 -25.781 9.891 1 93.88 311 LEU A O 1
ATOM 2432 N N . ASP A 1 312 ? -0.302 -24.984 10.688 1 90.19 312 ASP A N 1
ATOM 2433 C CA . ASP A 1 312 ? 0.236 -26.328 10.883 1 90.19 312 ASP A CA 1
ATOM 2434 C C . ASP A 1 312 ? -0.561 -27.094 11.938 1 90.19 312 ASP A C 1
ATOM 2436 O O . ASP A 1 312 ? -0.634 -28.328 11.898 1 90.19 312 ASP A O 1
ATOM 2440 N N . ASN A 1 313 ? -1.208 -26.266 12.875 1 78.44 313 ASN A N 1
ATOM 2441 C CA . ASN A 1 313 ? -1.93 -26.875 13.992 1 78.44 313 ASN A CA 1
ATOM 2442 C C . ASN A 1 313 ? -3.391 -27.125 13.641 1 78.44 313 ASN A C 1
ATOM 2444 O O . ASN A 1 313 ? -4.082 -27.875 14.344 1 78.44 313 ASN A O 1
ATOM 2448 N N . PHE A 1 314 ? -3.963 -26.438 12.719 1 66.25 314 PHE A N 1
ATOM 2449 C CA . PHE A 1 314 ? -5.359 -26.625 12.344 1 66.25 314 PHE A CA 1
ATOM 2450 C C . PHE A 1 314 ? -5.543 -27.906 11.539 1 66.25 314 PHE A C 1
ATOM 2452 O O . PHE A 1 314 ? -6.672 -28.344 11.312 1 66.25 314 PHE A O 1
ATOM 2459 N N . ILE A 1 315 ? -4.566 -28.484 10.977 1 57.88 315 ILE A N 1
ATOM 2460 C CA . ILE A 1 315 ? -4.652 -29.672 10.125 1 57.88 315 ILE A CA 1
ATOM 2461 C C . ILE A 1 315 ? -4.344 -30.922 10.938 1 57.88 315 ILE A C 1
ATOM 2463 O O . ILE A 1 315 ? -4.41 -32.031 10.422 1 57.88 315 ILE A O 1
ATOM 2467 N N . GLN A 1 316 ? -4.086 -30.797 12.328 1 44.44 316 GLN A N 1
ATOM 2468 C CA . GLN A 1 316 ? -4.02 -32 13.125 1 44.44 316 GLN A CA 1
ATOM 2469 C C . GLN A 1 316 ? -5.414 -32.5 13.5 1 44.44 316 GLN A C 1
ATOM 2471 O O . GLN A 1 316 ? -6.305 -31.688 13.781 1 44.44 316 GLN A O 1
ATOM 2476 N N . MET B 1 1 ? -9.852 44.25 10.898 1 90.19 1 MET B N 1
ATOM 2477 C CA . MET B 1 1 ? -8.523 43.781 10.516 1 90.19 1 MET B CA 1
ATOM 2478 C C . MET B 1 1 ? -7.754 43.281 11.734 1 90.19 1 MET B C 1
ATOM 2480 O O . MET B 1 1 ? -8.031 43.688 12.867 1 90.19 1 MET B O 1
ATOM 2484 N N . LEU B 1 2 ? -6.891 42.25 11.57 1 97.44 2 LEU B N 1
ATOM 2485 C CA . LEU B 1 2 ? -6.262 41.531 12.68 1 97.44 2 LEU B CA 1
ATOM 2486 C C . LEU B 1 2 ? -4.781 41.906 12.781 1 97.44 2 LEU B C 1
ATOM 2488 O O . LEU B 1 2 ? -4.133 42.156 11.766 1 97.44 2 LEU B O 1
ATOM 2492 N N . ARG B 1 3 ? -4.273 41.969 13.977 1 98.5 3 ARG B N 1
ATOM 2493 C CA . ARG B 1 3 ? -2.834 41.906 14.219 1 98.5 3 ARG B CA 1
ATOM 2494 C C . ARG B 1 3 ? -2.34 40.469 14.344 1 98.5 3 ARG B C 1
ATOM 2496 O O . ARG B 1 3 ? -2.76 39.75 15.234 1 98.5 3 ARG B O 1
ATOM 2503 N N . VAL B 1 4 ? -1.498 40.094 13.438 1 98.75 4 VAL B N 1
ATOM 2504 C CA . VAL B 1 4 ? -1.133 38.688 13.32 1 98.75 4 VAL B CA 1
ATOM 2505 C C . VAL B 1 4 ? 0.381 38.531 13.453 1 98.75 4 VAL B C 1
ATOM 2507 O O . VAL B 1 4 ? 1.142 39.344 12.906 1 98.75 4 VAL B O 1
ATOM 2510 N N . ALA B 1 5 ? 0.818 37.5 14.148 1 98.81 5 ALA B N 1
ATOM 2511 C CA . ALA B 1 5 ? 2.242 37.219 14.266 1 98.81 5 ALA B CA 1
ATOM 2512 C C . ALA B 1 5 ? 2.57 35.844 13.672 1 98.81 5 ALA B C 1
ATOM 2514 O O . ALA B 1 5 ? 1.813 34.906 13.852 1 98.81 5 ALA B O 1
ATOM 2515 N N . VAL B 1 6 ? 3.658 35.75 12.969 1 98.88 6 VAL B N 1
ATOM 2516 C CA . VAL B 1 6 ? 4.277 34.469 12.617 1 98.88 6 VAL B CA 1
ATOM 2517 C C . VAL B 1 6 ? 5.445 34.188 13.555 1 98.88 6 VAL B C 1
ATOM 2519 O O . VAL B 1 6 ? 6.418 34.938 13.594 1 98.88 6 VAL B O 1
ATOM 2522 N N . VAL B 1 7 ? 5.25 33.156 14.328 1 98.75 7 VAL B N 1
ATOM 2523 C CA . VAL B 1 7 ? 6.297 32.75 15.258 1 98.75 7 VAL B CA 1
ATOM 2524 C C . VAL B 1 7 ? 7.195 31.688 14.602 1 98.75 7 VAL B C 1
ATOM 2526 O O . VAL B 1 7 ? 6.809 30.531 14.469 1 98.75 7 VAL B O 1
ATOM 2529 N N . GLY B 1 8 ? 8.414 32.062 14.258 1 98.19 8 GLY B N 1
ATOM 2530 C CA . GLY B 1 8 ? 9.32 31.219 13.484 1 98.19 8 GLY B CA 1
ATOM 2531 C C . GLY B 1 8 ? 9.258 31.5 12 1 98.19 8 GLY B C 1
ATOM 2532 O O . GLY B 1 8 ? 8.289 31.125 11.328 1 98.19 8 GLY B O 1
ATOM 2533 N N . ALA B 1 9 ? 10.32 32.094 11.477 1 97.56 9 ALA B N 1
ATOM 2534 C CA . ALA B 1 9 ? 10.383 32.438 10.055 1 97.56 9 ALA B CA 1
ATOM 2535 C C . ALA B 1 9 ? 11.469 31.625 9.352 1 97.56 9 ALA B C 1
ATOM 2537 O O . ALA B 1 9 ? 12.227 32.156 8.547 1 97.56 9 ALA B O 1
ATOM 2538 N N . GLY B 1 10 ? 11.562 30.375 9.766 1 93.81 10 GLY B N 1
ATOM 2539 C CA . GLY B 1 10 ? 12.484 29.469 9.094 1 93.81 10 GLY B CA 1
ATOM 2540 C C . GLY B 1 10 ? 11.969 28.984 7.754 1 93.81 10 GLY B C 1
ATOM 2541 O O . GLY B 1 10 ? 11.336 29.734 7.012 1 93.81 10 GLY B O 1
ATOM 2542 N N . GLY B 1 11 ? 12.328 27.75 7.324 1 89.75 11 GLY B N 1
ATOM 2543 C CA . GLY B 1 11 ? 12.031 27.203 6.012 1 89.75 11 GLY B CA 1
ATOM 2544 C C . GLY B 1 11 ? 10.555 27.266 5.66 1 89.75 11 GLY B C 1
ATOM 2545 O O . GLY B 1 11 ? 10.195 27.641 4.543 1 89.75 11 GLY B O 1
ATOM 2546 N N . TRP B 1 12 ? 9.703 26.938 6.633 1 93.12 12 TRP B N 1
ATOM 2547 C CA . TRP B 1 12 ? 8.273 26.906 6.352 1 93.12 12 TRP B CA 1
ATOM 2548 C C . TRP B 1 12 ? 7.605 28.203 6.789 1 93.12 12 TRP B C 1
ATOM 2550 O O . TRP B 1 12 ? 6.691 28.688 6.121 1 93.12 12 TRP B O 1
ATOM 2560 N N . GLY B 1 13 ? 8.047 28.812 7.867 1 97.5 13 GLY B N 1
ATOM 2561 C CA . GLY B 1 13 ? 7.457 30.031 8.398 1 97.5 13 GLY B CA 1
ATOM 2562 C C . GLY B 1 13 ? 7.496 31.188 7.414 1 97.5 13 GLY B C 1
ATOM 2563 O O . GLY B 1 13 ? 6.59 32.031 7.391 1 97.5 13 GLY B O 1
ATOM 2564 N N . LYS B 1 14 ? 8.508 31.219 6.547 1 97.94 14 LYS B N 1
ATOM 2565 C CA . LYS B 1 14 ? 8.656 32.281 5.555 1 97.94 14 LYS B CA 1
ATOM 2566 C C . LYS B 1 14 ? 7.48 32.281 4.578 1 97.94 14 LYS B C 1
ATOM 2568 O O . LYS B 1 14 ? 7.082 33.344 4.082 1 97.94 14 LYS B O 1
ATOM 2573 N N . ASN B 1 15 ? 6.938 31.109 4.297 1 98.38 15 ASN B N 1
ATOM 2574 C CA . ASN B 1 15 ? 5.785 31.016 3.406 1 98.38 15 ASN B CA 1
ATOM 2575 C C . ASN B 1 15 ? 4.535 31.625 4.039 1 98.38 15 ASN B C 1
ATOM 2577 O O . ASN B 1 15 ? 3.715 32.219 3.348 1 98.38 15 ASN B O 1
ATOM 2581 N N . HIS B 1 16 ? 4.43 31.484 5.355 1 98.75 16 HIS B N 1
ATOM 2582 C CA . HIS B 1 16 ? 3.32 32.094 6.07 1 98.75 16 HIS B CA 1
ATOM 2583 C C . HIS B 1 16 ? 3.439 33.625 6.047 1 98.75 16 HIS B C 1
ATOM 2585 O O . HIS B 1 16 ? 2.443 34.344 5.867 1 98.75 16 HIS B O 1
ATOM 2591 N N . VAL B 1 17 ? 4.664 34.125 6.215 1 98.69 17 VAL B N 1
ATOM 2592 C CA . VAL B 1 17 ? 4.883 35.562 6.156 1 98.69 17 VAL B CA 1
ATOM 2593 C C . VAL B 1 17 ? 4.422 36.094 4.801 1 98.69 17 VAL B C 1
ATOM 2595 O O . VAL B 1 17 ? 3.689 37.094 4.734 1 98.69 17 VAL B O 1
ATOM 2598 N N . ARG B 1 18 ? 4.785 35.375 3.76 1 98.38 18 ARG B N 1
ATOM 2599 C CA . ARG B 1 18 ? 4.441 35.75 2.4 1 98.38 18 ARG B CA 1
ATOM 2600 C C . ARG B 1 18 ? 2.93 35.781 2.203 1 98.38 18 ARG B C 1
ATOM 2602 O O . ARG B 1 18 ? 2.373 36.781 1.736 1 98.38 18 ARG B O 1
ATOM 2609 N N . VAL B 1 19 ? 2.252 34.75 2.611 1 98.5 19 VAL B N 1
ATOM 2610 C CA . VAL B 1 19 ? 0.828 34.656 2.314 1 98.5 19 VAL B CA 1
ATOM 2611 C C . VAL B 1 19 ? 0.035 35.594 3.207 1 98.5 19 VAL B C 1
ATOM 2613 O O . VAL B 1 19 ? -0.986 36.156 2.785 1 98.5 19 VAL B O 1
ATOM 2616 N N . LEU B 1 20 ? 0.465 35.875 4.41 1 98.56 20 LEU B N 1
ATOM 2617 C CA . LEU B 1 20 ? -0.234 36.812 5.301 1 98.56 20 LEU B CA 1
ATOM 2618 C C . LEU B 1 20 ? -0.098 38.25 4.812 1 98.56 20 LEU B C 1
ATOM 2620 O O . LEU B 1 20 ? -1.01 39.031 4.992 1 98.56 20 LEU B O 1
ATOM 2624 N N . ARG B 1 21 ? 1.021 38.5 4.203 1 98.12 21 ARG B N 1
ATOM 2625 C CA . ARG B 1 21 ? 1.16 39.812 3.582 1 98.12 21 ARG B CA 1
ATOM 2626 C C . ARG B 1 21 ? 0.167 40 2.439 1 98.12 21 ARG B C 1
ATOM 2628 O O . ARG B 1 21 ? -0.424 41.062 2.281 1 98.12 21 ARG B O 1
ATOM 2635 N N . LEU B 1 22 ? 0.003 38.969 1.65 1 97.75 22 LEU B N 1
ATOM 2636 C CA . LEU B 1 22 ? -0.991 39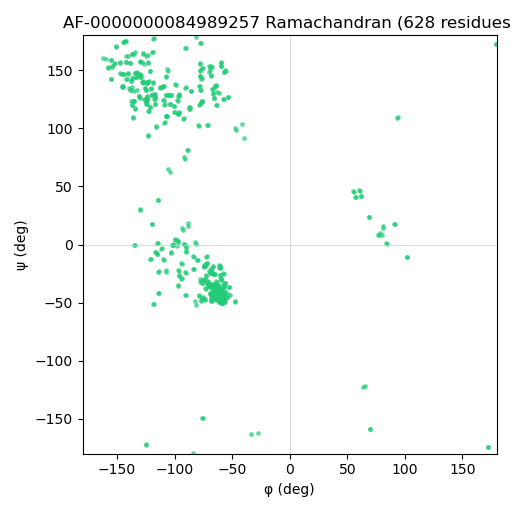 0.583 1 97.75 22 LEU B CA 1
ATOM 2637 C C . LEU B 1 22 ? -2.389 39.25 1.151 1 97.75 22 LEU B C 1
ATOM 2639 O O . LEU B 1 22 ? -3.176 40 0.587 1 97.75 22 LEU B O 1
ATOM 2643 N N . LEU B 1 23 ? -2.613 38.625 2.23 1 98.12 23 LEU B N 1
ATOM 2644 C CA . LEU B 1 23 ? -3.922 38.75 2.863 1 98.12 23 LEU B CA 1
ATOM 2645 C C . LEU B 1 23 ? -4.094 40.125 3.492 1 98.12 23 LEU B C 1
ATOM 2647 O O . LEU B 1 23 ? -5.219 40.594 3.684 1 98.12 23 LEU B O 1
ATOM 2651 N N . SER B 1 24 ? -2.99 40.75 3.865 1 97.25 24 SER B N 1
ATOM 2652 C CA . SER B 1 24 ? -3.035 42.156 4.312 1 97.25 24 SER B CA 1
ATOM 2653 C C . SER B 1 24 ? -3.555 43.062 3.211 1 97.25 24 SER B C 1
ATOM 2655 O O . SER B 1 24 ? -4.336 44 3.479 1 97.25 24 SER B O 1
ATOM 2657 N N . ALA B 1 25 ? -3.199 42.75 2.08 1 94.44 25 ALA B N 1
ATOM 2658 C CA . ALA B 1 25 ? -3.631 43.531 0.933 1 94.44 25 ALA B CA 1
ATOM 2659 C C . ALA B 1 25 ? -5.125 43.375 0.679 1 94.44 25 ALA B C 1
ATOM 2661 O O . ALA B 1 25 ? -5.766 44.25 0.089 1 94.44 25 ALA B O 1
ATOM 2662 N N . GLU B 1 26 ? -5.621 42.312 1.16 1 95.31 26 GLU B N 1
ATOM 2663 C CA . GLU B 1 26 ? -7.051 42.031 1.017 1 95.31 26 GLU B CA 1
ATOM 2664 C C . GLU B 1 26 ? -7.836 42.594 2.201 1 95.31 26 GLU B C 1
ATOM 2666 O O . GLU B 1 26 ? -9.055 42.406 2.285 1 95.31 26 GLU B O 1
ATOM 2671 N N . GLY B 1 27 ? -7.117 43.156 3.133 1 96.69 27 GLY B N 1
ATOM 2672 C CA . GLY B 1 27 ? -7.762 43.844 4.25 1 96.69 27 GLY B CA 1
ATOM 2673 C C . GLY B 1 27 ? -7.992 42.938 5.441 1 96.69 27 GLY B C 1
ATOM 2674 O O . GLY B 1 27 ? -8.805 43.25 6.32 1 96.69 27 GLY B O 1
ATOM 2675 N N . MET B 1 28 ? -7.301 41.812 5.477 1 97.56 28 MET B N 1
ATOM 2676 C CA . MET B 1 28 ? -7.566 40.844 6.543 1 97.56 28 MET B CA 1
ATOM 2677 C C . MET B 1 28 ? -6.566 41 7.684 1 97.56 28 MET B C 1
ATOM 2679 O O . MET B 1 28 ? -6.836 40.594 8.812 1 97.56 28 MET B O 1
ATOM 2683 N N . VAL B 1 29 ? -5.379 41.625 7.348 1 98.31 29 VAL B N 1
ATOM 2684 C CA . VAL B 1 29 ? -4.312 41.781 8.328 1 98.31 29 VAL B CA 1
ATOM 2685 C C . VAL B 1 29 ? -3.943 43.281 8.422 1 98.31 29 VAL B C 1
ATOM 2687 O O . VAL B 1 29 ? -3.58 43.906 7.418 1 98.31 29 VAL B O 1
ATOM 2690 N N . ASP B 1 30 ? -4.059 43.812 9.508 1 97.31 30 ASP B N 1
ATOM 2691 C CA . ASP B 1 30 ? -3.711 45.219 9.75 1 97.31 30 ASP B CA 1
ATOM 2692 C C . ASP B 1 30 ? -2.209 45.375 9.977 1 97.31 30 ASP B C 1
ATOM 2694 O O . ASP B 1 30 ? -1.583 46.25 9.398 1 97.31 30 ASP B O 1
ATOM 2698 N N . GLU B 1 31 ? -1.684 44.531 10.852 1 97.94 31 GLU B N 1
ATOM 2699 C CA . GLU B 1 31 ? -0.257 44.531 11.164 1 97.94 31 GLU B CA 1
ATOM 2700 C C . GLU B 1 31 ? 0.282 43.094 11.195 1 97.94 31 GLU B C 1
ATOM 2702 O O . GLU B 1 31 ? -0.34 42.219 11.781 1 97.94 31 GLU B O 1
ATOM 2707 N N . LEU B 1 32 ? 1.364 42.938 10.531 1 98.56 32 LEU B N 1
ATOM 2708 C CA . LEU B 1 32 ? 2.039 41.656 10.492 1 98.56 32 LEU B CA 1
ATOM 2709 C C . LEU B 1 32 ? 3.332 41.688 11.297 1 98.56 32 LEU B C 1
ATOM 2711 O O . LEU B 1 32 ? 4.207 42.5 11.039 1 98.56 32 LEU B O 1
ATOM 2715 N N . TYR B 1 33 ? 3.406 40.812 12.305 1 98.81 33 TYR B N 1
ATOM 2716 C CA . TYR B 1 33 ? 4.617 40.656 13.102 1 98.81 33 TYR B CA 1
ATOM 2717 C C . TYR B 1 33 ? 5.332 39.344 12.758 1 98.81 33 TYR B C 1
ATOM 2719 O O . TYR B 1 33 ? 4.699 38.375 12.352 1 98.81 33 TYR B O 1
ATOM 2727 N N . VAL B 1 34 ? 6.656 39.375 12.922 1 98.88 34 VAL B N 1
ATOM 2728 C CA . VAL B 1 34 ? 7.457 38.156 12.828 1 98.88 34 VAL B CA 1
ATOM 2729 C C . VAL B 1 34 ? 8.32 38 14.078 1 98.88 34 VAL B C 1
ATOM 2731 O O . VAL B 1 34 ? 9.023 38.938 14.461 1 98.88 34 VAL B O 1
ATOM 2734 N N . VAL B 1 35 ? 8.172 36.875 14.695 1 98.75 35 VAL B N 1
ATOM 2735 C CA . VAL B 1 35 ? 8.953 36.531 15.875 1 98.75 35 VAL B CA 1
ATOM 2736 C C . VAL B 1 35 ? 10.031 35.531 15.523 1 98.75 35 VAL B C 1
ATOM 2738 O O . VAL B 1 35 ? 9.719 34.406 15.062 1 98.75 35 VAL B O 1
ATOM 2741 N N . ASP B 1 36 ? 11.227 35.844 15.734 1 98.38 36 ASP B N 1
ATOM 2742 C CA . ASP B 1 36 ? 12.336 34.906 15.5 1 98.38 36 ASP B CA 1
ATOM 2743 C C . ASP B 1 36 ? 13.562 35.312 16.312 1 98.38 36 ASP B C 1
ATOM 2745 O O . ASP B 1 36 ? 13.758 36.5 16.609 1 98.38 36 ASP B O 1
ATOM 2749 N N . ILE B 1 37 ? 14.375 34.312 16.641 1 97.12 37 ILE B N 1
ATOM 2750 C CA . ILE B 1 37 ? 15.586 34.594 17.406 1 97.12 37 ILE B CA 1
ATOM 2751 C C . ILE B 1 37 ? 16.703 35.062 16.453 1 97.12 37 ILE B C 1
ATOM 2753 O O . ILE B 1 37 ? 17.672 35.688 16.891 1 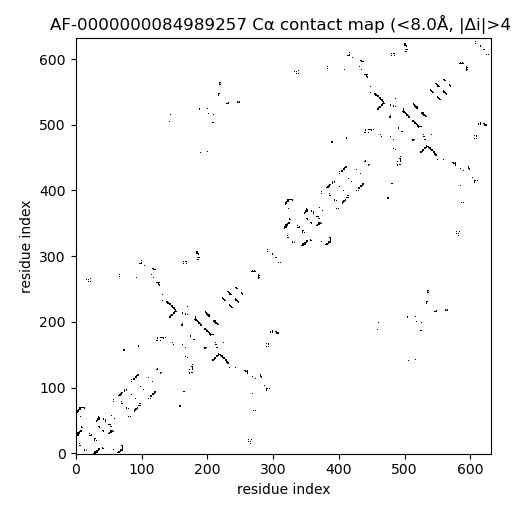97.12 37 ILE B O 1
ATOM 2757 N N . ASP B 1 38 ? 16.562 34.719 15.172 1 97.56 38 ASP B N 1
ATOM 2758 C CA . ASP B 1 38 ? 17.562 35.031 14.164 1 97.56 38 ASP B CA 1
ATOM 2759 C C . ASP B 1 38 ? 17.328 36.406 13.57 1 97.56 38 ASP B C 1
ATOM 2761 O O . ASP B 1 38 ? 16.359 36.625 12.836 1 97.56 38 ASP B O 1
ATOM 2765 N N . GLU B 1 39 ? 18.25 37.312 13.703 1 97 39 GLU B N 1
ATOM 2766 C CA . GLU B 1 39 ? 18.125 38.688 13.258 1 97 39 GLU B CA 1
ATOM 2767 C C . GLU B 1 39 ? 18.031 38.781 11.734 1 97 39 GLU B C 1
ATOM 2769 O O . GLU B 1 39 ? 17.359 39.656 11.195 1 97 39 GLU B O 1
ATOM 2774 N N . ASP B 1 40 ? 18.703 37.906 11.086 1 97.75 40 ASP B N 1
ATOM 2775 C CA . ASP B 1 40 ? 18.703 37.938 9.625 1 97.75 40 ASP B CA 1
ATOM 2776 C C . ASP B 1 40 ? 17.312 37.625 9.086 1 97.75 40 ASP B C 1
ATOM 2778 O O . ASP B 1 40 ? 16.875 38.188 8.086 1 97.75 40 ASP B O 1
ATOM 2782 N N . ARG B 1 41 ? 16.641 36.75 9.742 1 97.94 41 ARG B N 1
ATOM 2783 C CA . ARG B 1 41 ? 15.273 36.406 9.344 1 97.94 41 ARG B CA 1
ATOM 2784 C C . ARG B 1 41 ? 14.32 37.562 9.602 1 97.94 41 ARG B C 1
ATOM 2786 O O . ARG B 1 41 ? 13.398 37.781 8.812 1 97.94 41 ARG B O 1
ATOM 2793 N N . LEU B 1 42 ? 14.555 38.25 10.664 1 98.19 42 LEU B N 1
ATOM 2794 C CA . LEU B 1 42 ? 13.734 39.438 10.977 1 98.19 42 LEU B CA 1
ATOM 2795 C C . LEU B 1 42 ? 13.953 40.531 9.953 1 98.19 42 LEU B C 1
ATOM 2797 O O . LEU B 1 42 ? 12.992 41.156 9.5 1 98.19 42 LEU B O 1
ATOM 2801 N N . LYS B 1 43 ? 15.195 40.75 9.625 1 98 43 LYS B N 1
ATOM 2802 C CA . LYS B 1 43 ? 15.523 41.75 8.617 1 98 43 LYS B CA 1
ATOM 2803 C C . LYS B 1 43 ? 14.883 41.406 7.27 1 98 43 LYS B C 1
ATOM 2805 O O . LYS B 1 43 ? 14.336 42.281 6.602 1 98 43 LYS B O 1
ATOM 2810 N N . TRP B 1 44 ? 15 40.125 6.922 1 97.88 44 TRP B N 1
ATOM 2811 C CA . TRP B 1 44 ? 14.383 39.656 5.684 1 97.88 44 TRP B CA 1
ATOM 2812 C C . TRP B 1 44 ? 12.891 39.969 5.676 1 97.88 44 TRP B C 1
ATOM 2814 O O . TRP B 1 44 ? 12.367 40.531 4.715 1 97.88 44 TRP B O 1
ATOM 2824 N N . ALA B 1 45 ? 12.211 39.625 6.75 1 98.19 45 ALA B N 1
ATOM 2825 C CA . ALA B 1 45 ? 10.766 39.781 6.832 1 98.19 45 ALA B CA 1
ATOM 2826 C C . ALA B 1 45 ? 10.367 41.281 6.758 1 98.19 45 ALA B C 1
ATOM 2828 O O . ALA B 1 45 ? 9.367 41.625 6.125 1 98.19 45 ALA B O 1
ATOM 2829 N N . SER B 1 46 ? 11.125 42.125 7.375 1 98.19 46 SER B N 1
ATOM 2830 C CA . SER B 1 46 ? 10.867 43.562 7.371 1 98.19 46 SER B CA 1
ATOM 2831 C C . SER B 1 46 ? 11.086 44.156 5.984 1 98.19 46 SER B C 1
ATOM 2833 O O . SER B 1 46 ? 10.25 44.906 5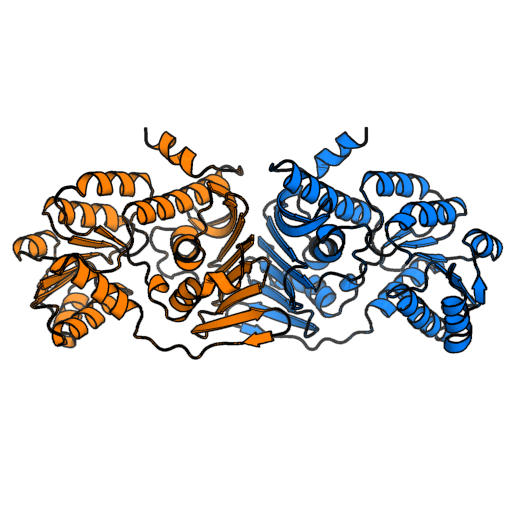.488 1 98.19 46 SER B O 1
ATOM 2835 N N . LYS B 1 47 ? 12.125 43.75 5.367 1 98.12 47 LYS B N 1
ATOM 2836 C CA . LYS B 1 47 ? 12.5 44.344 4.078 1 98.12 47 LYS B CA 1
ATOM 2837 C C . LYS B 1 47 ? 11.594 43.812 2.967 1 98.12 47 LYS B C 1
ATOM 2839 O O . LYS B 1 47 ? 11.117 44.594 2.137 1 98.12 47 LYS B O 1
ATOM 2844 N N . ALA B 1 48 ? 11.406 42.562 2.975 1 97.5 48 ALA B N 1
ATOM 2845 C CA . ALA B 1 48 ? 10.688 41.906 1.871 1 97.5 48 ALA B CA 1
ATOM 2846 C C . ALA B 1 48 ? 9.188 42.125 2.004 1 97.5 48 ALA B C 1
ATOM 2848 O O . ALA B 1 48 ? 8.477 42.25 1.001 1 97.5 48 ALA B O 1
ATOM 2849 N N . TYR B 1 49 ? 8.648 42.219 3.301 1 97.75 49 TYR B N 1
ATOM 2850 C CA . TYR B 1 49 ? 7.203 42.125 3.443 1 97.75 49 TYR B CA 1
ATOM 2851 C C . TYR B 1 49 ? 6.68 43.219 4.375 1 97.75 49 TYR B C 1
ATOM 2853 O O . TYR B 1 49 ? 5.484 43.25 4.684 1 97.75 49 TYR B O 1
ATOM 2861 N N . GLY B 1 50 ? 7.543 44.062 4.922 1 97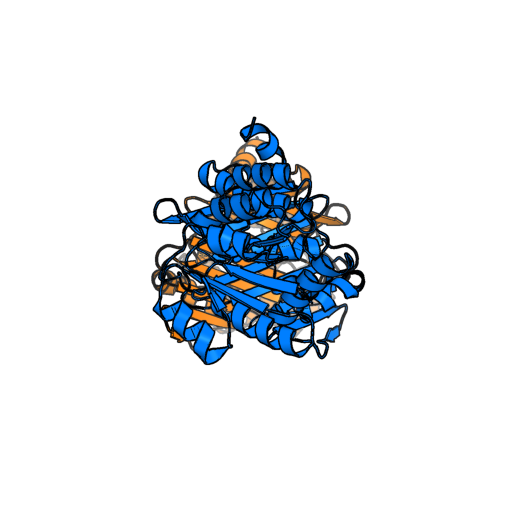.5 50 GLY B N 1
ATOM 2862 C CA . GLY B 1 50 ? 7.137 45.125 5.797 1 97.5 50 GLY B CA 1
ATOM 2863 C C . GLY B 1 50 ? 6.621 44.656 7.141 1 97.5 50 GLY B C 1
ATOM 2864 O O . GLY B 1 50 ? 5.844 45.375 7.793 1 97.5 50 GLY B O 1
ATOM 2865 N N . ALA B 1 51 ? 7.012 43.469 7.574 1 98.38 51 ALA B N 1
ATOM 2866 C CA . ALA B 1 51 ? 6.57 42.938 8.852 1 98.38 51 ALA B CA 1
ATOM 2867 C C . ALA B 1 51 ? 7.336 43.562 10.016 1 98.38 51 ALA B C 1
ATOM 2869 O O . ALA B 1 51 ? 8.516 43.906 9.875 1 98.38 51 ALA B O 1
ATOM 2870 N N . SER B 1 52 ? 6.711 43.75 11.086 1 98.56 52 SER B N 1
ATOM 2871 C CA . SER B 1 52 ? 7.348 44.25 12.297 1 98.56 52 SER B CA 1
ATOM 2872 C C . SER B 1 52 ? 8.125 43.156 13.016 1 98.56 52 SER B C 1
ATOM 2874 O O . SER B 1 52 ? 7.559 42.125 13.391 1 98.56 52 SER B O 1
ATOM 2876 N N . PRO B 1 53 ? 9.398 43.312 13.211 1 98.44 53 PRO B N 1
ATOM 2877 C CA . PRO B 1 53 ? 10.211 42.281 13.836 1 98.44 53 PRO B CA 1
ATOM 2878 C C . PRO B 1 53 ? 10.07 42.25 15.352 1 98.44 53 PRO B C 1
ATOM 2880 O O . PRO B 1 53 ? 10 43.281 15.992 1 98.44 53 PRO B O 1
ATOM 2883 N N . LEU B 1 54 ? 9.961 41.125 15.93 1 98.5 54 LEU B N 1
ATOM 2884 C CA . LEU B 1 54 ? 9.984 40.875 17.359 1 98.5 54 LEU B CA 1
ATOM 2885 C C . LEU B 1 54 ? 10.961 39.75 17.703 1 98.5 54 LEU B C 1
ATOM 2887 O O . LEU B 1 54 ? 11.172 38.844 16.891 1 98.5 54 LEU B O 1
ATOM 2891 N N . ARG B 1 55 ? 11.422 39.688 18.906 1 97.06 55 ARG B N 1
ATOM 2892 C CA . ARG B 1 55 ? 12.445 38.688 19.25 1 97.06 55 ARG B CA 1
ATOM 2893 C C . ARG B 1 55 ? 11.875 37.562 20.109 1 97.06 55 ARG B C 1
ATOM 2895 O O . ARG B 1 55 ? 12.438 36.5 20.172 1 97.06 55 ARG B O 1
ATOM 2902 N N . THR B 1 56 ? 10.781 37.969 20.766 1 97.44 56 THR B N 1
ATOM 2903 C CA . THR B 1 56 ? 10.242 36.969 21.703 1 97.44 56 THR B CA 1
ATOM 2904 C C . THR B 1 56 ? 8.719 36.906 21.594 1 97.44 56 THR B C 1
ATOM 2906 O O . THR B 1 56 ? 8.086 37.812 21.094 1 97.44 56 THR B O 1
ATOM 2909 N N . ILE B 1 57 ? 8.18 35.844 22.125 1 97.81 57 ILE B N 1
ATOM 2910 C CA . ILE B 1 57 ? 6.738 35.656 22.172 1 97.81 57 ILE B CA 1
ATOM 2911 C C . ILE B 1 57 ? 6.121 36.688 23.125 1 97.81 57 ILE B C 1
ATOM 2913 O O . ILE B 1 57 ? 5.031 37.188 22.859 1 97.81 57 ILE B O 1
ATOM 2917 N N . ASP B 1 58 ? 6.836 37 24.156 1 97.62 58 ASP B N 1
ATOM 2918 C CA . ASP B 1 58 ? 6.375 38 25.109 1 97.62 58 ASP B CA 1
ATOM 2919 C C . ASP B 1 58 ? 6.152 39.344 24.422 1 97.62 58 ASP B C 1
ATOM 2921 O O . ASP B 1 58 ? 5.176 40.031 24.703 1 97.62 58 ASP B O 1
ATOM 2925 N N .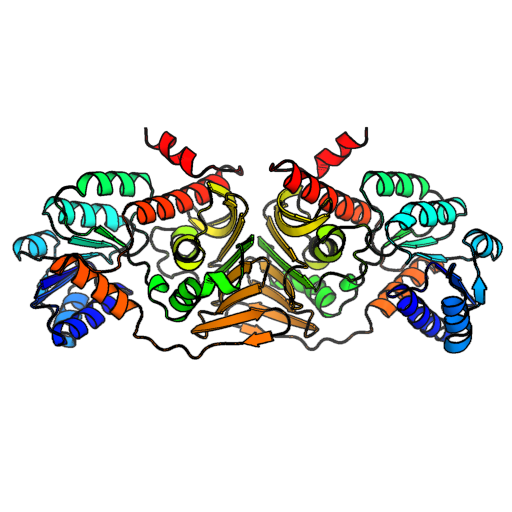 GLU B 1 59 ? 7.039 39.688 23.578 1 98.12 59 GLU B N 1
ATOM 2926 C CA . GLU B 1 59 ? 6.902 40.938 22.828 1 98.12 59 GLU B CA 1
ATOM 2927 C C . GLU B 1 59 ? 5.664 40.906 21.922 1 98.12 59 GLU B C 1
ATOM 2929 O O . GLU B 1 59 ? 5 41.938 21.75 1 98.12 59 GLU B O 1
ATOM 2934 N N . ALA B 1 60 ? 5.367 39.781 21.375 1 97.75 60 ALA B N 1
ATOM 2935 C CA . ALA B 1 60 ? 4.172 39.625 20.547 1 97.75 60 ALA B CA 1
ATOM 2936 C C . ALA B 1 60 ? 2.906 39.781 21.375 1 97.75 60 ALA B C 1
ATOM 2938 O O . ALA B 1 60 ? 1.945 40.438 20.938 1 97.75 60 ALA B O 1
ATOM 2939 N N . ILE B 1 61 ? 2.93 39.188 22.547 1 97.5 61 ILE B N 1
ATOM 2940 C CA . ILE B 1 61 ? 1.79 39.281 23.453 1 97.5 61 ILE B CA 1
ATOM 2941 C C . ILE B 1 61 ? 1.581 40.75 23.844 1 97.5 61 ILE B C 1
ATOM 2943 O O . ILE B 1 61 ? 0.45 41.25 23.859 1 97.5 61 ILE B O 1
ATOM 2947 N N . LYS B 1 62 ? 2.67 41.5 24.109 1 97.69 62 LYS B N 1
ATOM 2948 C CA . LYS B 1 62 ? 2.613 42.906 24.5 1 97.69 62 LYS B CA 1
ATOM 2949 C C . LYS B 1 62 ? 2.115 43.781 23.344 1 97.69 62 LYS B C 1
ATOM 2951 O O . LYS B 1 62 ? 1.538 44.844 23.578 1 97.69 62 LYS B O 1
ATOM 2956 N N . ALA B 1 63 ? 2.316 43.25 22.172 1 97.56 63 ALA B N 1
ATOM 2957 C CA . ALA B 1 63 ? 1.882 44 20.984 1 97.56 63 ALA B CA 1
ATOM 2958 C C . ALA B 1 63 ? 0.39 43.812 20.734 1 97.56 63 ALA B C 1
ATOM 2960 O O . ALA B 1 63 ? -0.144 44.281 19.719 1 97.56 63 ALA B O 1
ATOM 2961 N N . ASP B 1 64 ? -0.303 43.062 21.562 1 96.69 64 ASP B N 1
ATOM 2962 C CA . ASP B 1 64 ? -1.746 42.844 21.547 1 96.69 64 ASP B CA 1
ATOM 2963 C C . ASP B 1 64 ? -2.191 42.188 20.234 1 96.69 64 ASP B C 1
ATOM 2965 O O . ASP B 1 64 ? -3.109 42.688 19.578 1 96.69 64 ASP B O 1
ATOM 2969 N N . ILE B 1 65 ? -1.507 41.188 19.797 1 98.19 65 ILE B N 1
ATOM 2970 C CA . ILE B 1 65 ? -1.878 40.469 18.578 1 98.19 65 ILE B CA 1
ATOM 2971 C C . ILE B 1 65 ? -3.188 39.719 18.797 1 98.19 65 ILE B C 1
ATOM 2973 O O . ILE B 1 65 ? -3.504 39.312 19.922 1 98.19 65 ILE B O 1
ATOM 2977 N N . ASP B 1 66 ? -3.922 39.5 17.703 1 97.81 66 ASP B N 1
ATOM 2978 C CA . ASP B 1 66 ? -5.191 38.781 17.734 1 97.81 66 ASP B CA 1
ATOM 2979 C C . ASP B 1 66 ? -4.98 37.281 17.438 1 97.81 66 ASP B C 1
ATOM 2981 O O . ASP B 1 66 ? -5.77 36.438 17.891 1 97.81 66 ASP B O 1
ATOM 2985 N N . ALA B 1 67 ? -3.951 37 16.672 1 98.62 67 ALA B N 1
ATOM 2986 C CA . ALA B 1 67 ? -3.717 35.656 16.188 1 98.62 67 ALA B CA 1
ATOM 2987 C C . ALA B 1 67 ? -2.232 35.406 15.93 1 98.62 67 ALA B C 1
ATOM 2989 O O . ALA B 1 67 ? -1.476 36.344 15.695 1 98.62 67 ALA B O 1
ATOM 2990 N N . ALA B 1 68 ? -1.875 34.156 15.984 1 98.81 68 ALA B N 1
ATOM 2991 C CA . ALA B 1 68 ? -0.49 33.812 15.703 1 98.81 68 ALA B CA 1
ATOM 2992 C C . ALA B 1 68 ? -0.417 32.5 14.914 1 98.81 68 ALA B C 1
ATOM 2994 O O . ALA B 1 68 ? -1.214 31.578 15.133 1 98.81 68 ALA B O 1
ATOM 2995 N N . VAL B 1 69 ? 0.495 32.406 13.984 1 98.88 69 VAL B N 1
ATOM 2996 C CA . VAL B 1 69 ? 0.921 31.172 13.352 1 98.88 69 VAL B CA 1
ATOM 2997 C C . VAL B 1 69 ? 2.24 30.703 13.961 1 98.88 69 VAL B C 1
ATOM 2999 O O . VAL B 1 69 ? 3.23 31.453 13.945 1 98.88 69 VAL B O 1
ATOM 3002 N N . VAL B 1 70 ? 2.217 29.547 14.531 1 98.75 70 VAL B N 1
ATOM 3003 C CA . VAL B 1 70 ? 3.424 28.969 15.117 1 98.75 70 VAL B CA 1
ATOM 3004 C C . VAL B 1 70 ? 4.074 28.016 14.125 1 98.75 70 VAL B C 1
ATOM 3006 O O . VAL B 1 70 ? 3.523 26.953 13.836 1 98.75 70 VAL B O 1
ATOM 3009 N N . ALA B 1 71 ? 5.262 28.375 13.641 1 97.94 71 ALA B N 1
ATOM 3010 C CA . ALA B 1 71 ? 5.973 27.578 12.633 1 97.94 71 ALA B CA 1
ATOM 3011 C C . ALA B 1 71 ? 7.418 27.328 13.055 1 97.94 71 ALA B C 1
ATOM 3013 O O . ALA B 1 71 ? 8.32 27.312 12.211 1 97.94 71 ALA B O 1
ATOM 3014 N N . THR B 1 72 ? 7.676 27.25 14.367 1 96.31 72 THR B N 1
ATOM 3015 C CA . THR B 1 72 ? 8.977 26.891 14.93 1 96.31 72 THR B CA 1
ATOM 3016 C C . THR B 1 72 ? 9.203 25.391 14.852 1 96.31 72 THR B C 1
ATOM 3018 O O . THR B 1 72 ? 8.312 24.641 14.43 1 96.31 72 THR B O 1
ATOM 3021 N N . PRO B 1 73 ? 10.391 24.906 15.195 1 93.75 73 PRO B N 1
ATOM 3022 C CA . PRO B 1 73 ? 10.57 23.453 15.273 1 93.75 73 PRO B CA 1
ATOM 3023 C C . PRO B 1 73 ? 9.578 22.797 16.219 1 93.75 73 PRO B C 1
ATOM 3025 O O . PRO B 1 73 ? 9.195 23.375 17.234 1 93.75 73 PRO B O 1
ATOM 3028 N N . THR B 1 74 ? 9.234 21.609 15.953 1 95 74 THR B N 1
ATOM 3029 C CA . THR B 1 74 ? 8.156 20.906 16.641 1 95 74 THR B CA 1
ATOM 3030 C C . THR B 1 74 ? 8.406 20.859 18.141 1 95 74 THR B C 1
ATOM 3032 O O . THR B 1 74 ? 7.477 21.016 18.938 1 95 74 THR B O 1
ATOM 3035 N N . LYS B 1 75 ? 9.641 20.719 18.547 1 94.19 75 LYS B N 1
ATOM 3036 C CA . LYS B 1 75 ? 9.977 20.594 19.969 1 94.19 75 LYS B CA 1
ATOM 3037 C C . LYS B 1 75 ? 9.555 21.844 20.734 1 94.19 75 LYS B C 1
ATOM 3039 O O . LYS B 1 75 ? 9.422 21.797 21.969 1 94.19 75 LYS B O 1
ATOM 3044 N N . LEU B 1 76 ? 9.32 22.938 19.984 1 96.38 76 LEU B N 1
ATOM 3045 C CA . LEU B 1 76 ? 8.992 24.203 20.641 1 96.38 76 LEU B CA 1
ATOM 3046 C C . LEU B 1 76 ? 7.5 24.484 20.547 1 96.38 76 LEU B C 1
ATOM 3048 O O . LEU B 1 76 ? 7.012 25.438 21.141 1 96.38 76 LEU B O 1
ATOM 3052 N N . HIS B 1 77 ? 6.75 23.672 19.797 1 98 77 HIS B N 1
ATOM 3053 C CA . HIS B 1 77 ? 5.332 23.922 19.578 1 98 77 HIS B CA 1
ATOM 3054 C C . HIS B 1 77 ? 4.574 24.031 20.891 1 98 77 HIS B C 1
ATOM 3056 O O . HIS B 1 77 ? 3.807 24.969 21.094 1 98 77 HIS B O 1
ATOM 3062 N N . TYR B 1 78 ? 4.848 23.062 21.734 1 97.81 78 TYR B N 1
ATOM 3063 C CA . TYR B 1 78 ? 4.113 23.016 22.984 1 97.81 78 TYR B CA 1
ATOM 3064 C C . TYR B 1 78 ? 4.32 24.297 23.797 1 97.81 78 TYR B C 1
ATOM 3066 O O . TYR B 1 78 ? 3.354 24.953 24.188 1 97.81 78 TYR B O 1
ATOM 3074 N N . GLN B 1 79 ? 5.543 24.672 23.953 1 97.94 79 GLN B N 1
ATOM 3075 C CA . GLN B 1 79 ? 5.902 25.828 24.766 1 97.94 79 GLN B CA 1
ATOM 3076 C C . GLN B 1 79 ? 5.34 27.125 24.156 1 97.94 79 GLN B C 1
ATOM 3078 O O . GLN B 1 79 ? 4.766 27.938 24.875 1 97.94 79 GLN B O 1
ATOM 3083 N N . HIS B 1 80 ? 5.5 27.312 22.875 1 98.25 80 HIS B N 1
ATOM 3084 C CA . HIS B 1 80 ? 5.055 28.531 22.203 1 98.25 80 HIS B CA 1
ATOM 3085 C C . HIS B 1 80 ? 3.533 28.625 22.188 1 98.25 80 HIS B C 1
ATOM 3087 O O . HIS B 1 80 ? 2.969 29.688 22.469 1 98.25 80 HIS B O 1
ATOM 3093 N N . ALA B 1 81 ? 2.902 27.531 21.875 1 98.31 81 ALA B N 1
ATOM 3094 C CA . ALA B 1 81 ? 1.442 27.516 21.859 1 98.31 81 ALA B CA 1
ATOM 3095 C C . ALA B 1 81 ? 0.875 27.797 23.25 1 98.31 81 ALA B C 1
ATOM 3097 O O . ALA B 1 81 ? -0.08 28.562 23.391 1 98.31 81 ALA B O 1
ATOM 3098 N N . LYS B 1 82 ? 1.476 27.172 24.25 1 98 82 LYS B N 1
ATOM 3099 C CA . LYS B 1 82 ? 1.011 27.359 25.625 1 98 82 LYS B CA 1
ATOM 3100 C C . LYS B 1 82 ? 1.062 28.828 26.031 1 98 82 LYS B C 1
ATOM 3102 O O . LYS B 1 82 ? 0.082 29.359 26.547 1 98 82 LYS B O 1
ATOM 3107 N N . ALA B 1 83 ? 2.166 29.469 25.781 1 97.62 83 ALA B N 1
ATOM 3108 C CA . ALA B 1 83 ? 2.346 30.875 26.141 1 97.62 83 ALA B CA 1
ATOM 3109 C C . ALA B 1 83 ? 1.307 31.766 25.438 1 97.62 83 ALA B C 1
ATOM 3111 O O . ALA B 1 83 ? 0.72 32.656 26.078 1 97.62 83 ALA B O 1
ATOM 3112 N N . LEU B 1 84 ? 1.062 31.516 24.188 1 98.06 84 LEU B N 1
ATOM 3113 C CA . LEU B 1 84 ? 0.108 32.312 23.422 1 98.06 84 LEU B CA 1
ATOM 3114 C C . LEU B 1 84 ? -1.319 32.062 23.891 1 98.06 84 LEU B C 1
ATOM 3116 O O . LEU B 1 84 ? -2.098 33 24.062 1 98.06 84 LEU B O 1
ATOM 3120 N N . MET B 1 85 ? -1.639 30.812 24.141 1 97.31 85 MET B N 1
ATOM 3121 C CA . MET B 1 85 ? -2.986 30.438 24.547 1 97.31 85 MET B CA 1
ATOM 3122 C C . MET B 1 85 ? -3.309 31.016 25.922 1 97.31 85 MET B C 1
ATOM 3124 O O . MET B 1 85 ? -4.43 31.453 26.172 1 97.31 85 MET B O 1
ATOM 3128 N N . GLU B 1 86 ? -2.324 30.969 26.812 1 96.31 86 GLU B N 1
ATOM 3129 C CA . GLU B 1 86 ? -2.512 31.516 28.156 1 96.31 86 GLU B CA 1
ATOM 3130 C C . GLU B 1 86 ? -2.83 33 28.094 1 96.31 86 GLU B C 1
ATOM 3132 O O . GLU B 1 86 ? -3.391 33.562 29.047 1 96.31 86 GLU B O 1
ATOM 3137 N N . SER B 1 87 ? -2.51 33.656 27.016 1 96.31 87 SER B N 1
ATOM 3138 C CA . SER B 1 87 ? -2.764 35.094 26.828 1 96.31 87 SER B CA 1
ATOM 3139 C C . SER B 1 87 ? -4.016 35.312 26 1 96.31 87 SER B C 1
ATOM 3141 O O . SER B 1 87 ? -4.281 36.438 25.578 1 96.31 87 SER B O 1
ATOM 3143 N N . GLY B 1 88 ? -4.742 34.219 25.641 1 96.31 88 GLY B N 1
ATOM 3144 C CA . GLY B 1 88 ? -6.012 34.312 24.953 1 96.31 88 GLY B CA 1
ATOM 3145 C C . GLY B 1 88 ? -5.859 34.531 23.453 1 96.31 88 GLY B C 1
ATOM 3146 O O . GLY B 1 88 ? -6.812 34.938 22.781 1 96.31 88 GLY B O 1
ATOM 3147 N N . ILE B 1 89 ? -4.715 34.312 22.906 1 97.62 89 ILE B N 1
ATOM 3148 C CA . ILE B 1 89 ? -4.422 34.562 21.5 1 97.62 89 ILE B CA 1
ATOM 3149 C C . ILE B 1 89 ? -4.824 33.344 20.672 1 97.62 89 ILE B C 1
ATOM 3151 O O . ILE B 1 89 ? -4.469 32.219 21.016 1 97.62 89 ILE B O 1
ATOM 3155 N N . SER B 1 90 ? -5.559 33.531 19.562 1 98 90 SER B N 1
ATOM 3156 C CA . SER B 1 90 ? -5.879 32.438 18.625 1 98 90 SER B CA 1
ATOM 3157 C C . SER B 1 90 ? -4.633 31.969 17.891 1 98 90 SER B C 1
ATOM 3159 O O . SER B 1 90 ? -3.725 32.75 17.609 1 98 90 SER B O 1
ATOM 3161 N N . LEU B 1 91 ? -4.609 30.656 17.625 1 97.5 91 LEU B N 1
ATOM 3162 C CA . LEU B 1 91 ? -3.357 30.25 17 1 97.5 91 LEU B CA 1
ATOM 3163 C C . LEU B 1 91 ? -3.584 29.109 16.016 1 97.5 91 LEU B C 1
ATOM 3165 O O . LEU B 1 91 ? -4.473 28.281 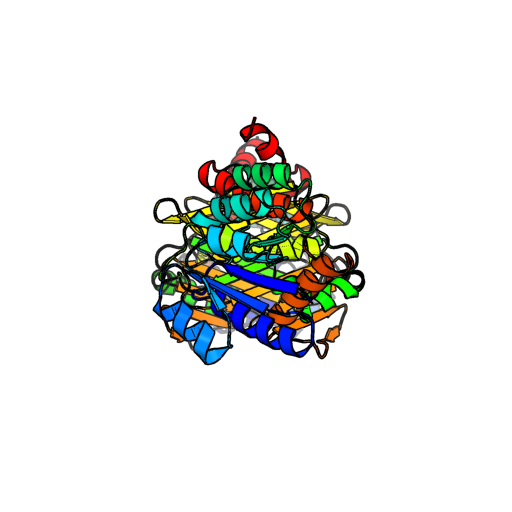16.219 1 97.5 91 LEU B O 1
ATOM 3169 N N . LEU B 1 92 ? -2.824 29.094 14.977 1 98.75 92 LEU B N 1
ATOM 3170 C CA . LEU B 1 92 ? -2.541 28 14.055 1 98.75 92 LEU B CA 1
ATOM 3171 C C . LEU B 1 92 ? -1.128 27.469 14.266 1 98.75 92 LEU B C 1
ATOM 3173 O O . LEU B 1 92 ? -0.149 28.188 14.039 1 98.75 92 LEU B O 1
ATOM 3177 N N . VAL B 1 93 ? -1.069 26.281 14.773 1 98.75 93 VAL B N 1
ATOM 3178 C CA . VAL B 1 93 ? 0.232 25.641 14.953 1 98.75 93 VAL B CA 1
ATOM 3179 C C . VAL B 1 93 ? 0.52 24.719 13.773 1 98.75 93 VAL B C 1
ATOM 3181 O O . VAL B 1 93 ? -0.312 23.875 13.414 1 98.75 93 VAL B O 1
ATOM 3184 N N . GLU B 1 94 ? 1.609 24.875 13.188 1 98.06 94 GLU B N 1
ATOM 3185 C CA . GLU B 1 94 ? 1.972 23.984 12.086 1 98.06 94 GLU B CA 1
ATOM 3186 C C . GLU B 1 94 ? 2.035 22.531 12.539 1 98.06 94 GLU B C 1
ATOM 3188 O O . GLU B 1 94 ? 2.246 22.25 13.719 1 98.06 94 GLU B O 1
ATOM 3193 N N . LYS B 1 95 ? 1.886 21.688 11.633 1 97.56 95 LYS B N 1
ATOM 3194 C CA . LYS B 1 95 ? 1.89 20.266 11.945 1 97.56 95 LYS B CA 1
ATOM 3195 C C . LYS B 1 95 ? 3.311 19.75 12.156 1 97.56 95 LYS B C 1
ATOM 3197 O O . LYS B 1 95 ? 4.254 20.234 11.531 1 97.56 95 LYS B O 1
ATOM 3202 N N . PRO B 1 96 ? 3.523 18.797 12.953 1 97.44 96 PRO B N 1
ATOM 3203 C CA . PRO B 1 96 ? 2.502 18.297 13.883 1 97.44 96 PRO B CA 1
ATOM 3204 C C . PRO B 1 96 ? 2.191 19.297 15 1 97.44 96 PRO B C 1
ATOM 3206 O O . PRO B 1 96 ? 3.062 20.078 15.398 1 97.44 96 PRO B O 1
ATOM 3209 N N . PHE B 1 97 ? 1.017 19.234 15.523 1 98.25 97 PHE B N 1
ATOM 3210 C CA . PHE B 1 97 ? 0.541 20.188 16.531 1 98.25 97 PHE B CA 1
ATOM 3211 C C . PHE B 1 97 ? 1.446 20.172 17.75 1 98.25 97 PHE B C 1
ATOM 3213 O O . PHE B 1 97 ? 1.768 21.234 18.297 1 98.25 97 PHE B O 1
ATOM 3220 N N . THR B 1 98 ? 1.809 19.016 18.203 1 97.5 98 THR B N 1
ATOM 3221 C CA . THR B 1 98 ? 2.768 18.781 19.281 1 97.5 98 THR B CA 1
ATOM 3222 C C . THR B 1 98 ? 3.623 17.547 18.984 1 97.5 98 THR B C 1
ATOM 3224 O O . THR B 1 98 ? 3.375 16.828 18.016 1 97.5 98 THR B O 1
ATOM 3227 N N . GLU B 1 99 ? 4.574 17.297 19.812 1 95.25 99 GLU B N 1
ATOM 3228 C CA . GLU B 1 99 ? 5.457 16.156 19.672 1 95.25 99 GLU B CA 1
ATOM 3229 C C . GLU B 1 99 ? 4.727 14.852 19.984 1 95.25 99 GLU B C 1
ATOM 3231 O O . GLU B 1 99 ? 5.074 13.797 19.453 1 95.25 99 GLU B O 1
ATOM 3236 N N . ASN B 1 100 ? 3.801 14.977 20.922 1 95.19 100 ASN B N 1
ATOM 3237 C CA . ASN B 1 100 ? 3.078 13.773 21.312 1 95.19 100 ASN B CA 1
ATOM 3238 C C . ASN B 1 100 ? 1.666 14.094 21.797 1 95.19 100 ASN B C 1
ATOM 3240 O O . ASN B 1 100 ? 1.321 15.266 21.969 1 95.19 100 ASN B O 1
ATOM 3244 N N . TYR B 1 101 ? 0.958 13.07 21.969 1 96.94 101 TYR B N 1
ATOM 3245 C CA . TYR B 1 101 ? -0.457 13.172 22.312 1 96.94 101 TYR B CA 1
ATOM 3246 C C . TYR B 1 101 ? -0.642 13.828 23.672 1 96.94 101 TYR B C 1
ATOM 3248 O O . TYR B 1 101 ? -1.555 14.633 23.859 1 96.94 101 TYR B O 1
ATOM 3256 N N . ARG B 1 102 ? 0.174 13.531 24.641 1 95.94 102 ARG B N 1
ATOM 3257 C CA . ARG B 1 102 ? 0.069 14.086 25.984 1 95.94 102 ARG B CA 1
ATOM 3258 C C . ARG B 1 102 ? 0.153 15.609 25.953 1 95.94 102 ARG B C 1
ATOM 3260 O O . ARG B 1 102 ? -0.665 16.297 26.562 1 95.94 102 ARG B O 1
ATOM 3267 N N . GLN B 1 103 ? 1.066 16.141 25.219 1 96.62 103 GLN B N 1
ATOM 3268 C CA . GLN B 1 103 ? 1.229 17.578 25.078 1 96.62 103 GLN B CA 1
ATOM 3269 C C . GLN B 1 103 ? 0.005 18.203 24.422 1 96.62 103 GLN B C 1
ATOM 3271 O O . GLN B 1 103 ? -0.449 19.281 24.828 1 96.62 103 GLN B O 1
ATOM 3276 N N . ALA B 1 104 ? -0.505 17.547 23.406 1 97.19 104 ALA B N 1
ATOM 3277 C CA . ALA B 1 104 ? -1.681 18.062 22.719 1 97.19 104 ALA B CA 1
ATOM 3278 C C . ALA B 1 104 ? -2.881 18.141 23.656 1 97.19 104 ALA B C 1
ATOM 3280 O O . ALA B 1 104 ? -3.615 19.141 23.641 1 97.19 104 ALA B O 1
ATOM 3281 N N . LEU B 1 105 ? -3.051 17.125 24.406 1 95.56 105 LEU B N 1
ATOM 3282 C CA . LEU B 1 105 ? -4.156 17.078 25.359 1 95.56 105 LEU B CA 1
ATOM 3283 C C . LEU B 1 105 ? -4.043 18.219 26.375 1 95.56 105 LEU B C 1
ATOM 3285 O O . LEU B 1 105 ? -5.035 18.875 26.688 1 95.56 105 LEU B O 1
ATOM 3289 N N . GLU B 1 106 ? -2.875 18.406 26.875 1 95.06 106 GLU B N 1
ATOM 3290 C CA . GLU B 1 106 ? -2.633 19.484 27.844 1 95.06 106 GLU B CA 1
ATOM 3291 C C . GLU B 1 106 ? -2.959 20.844 27.234 1 95.06 106 GLU B C 1
ATOM 3293 O O . GLU B 1 106 ? -3.586 21.688 27.891 1 95.06 106 GLU B O 1
ATOM 3298 N N . LEU B 1 107 ? -2.533 21.031 26.047 1 96.69 107 LEU B N 1
ATOM 3299 C CA . LEU B 1 107 ? -2.809 22.312 25.391 1 96.69 107 LEU B CA 1
ATOM 3300 C C . LEU B 1 107 ? -4.309 22.5 25.188 1 96.69 107 LEU B C 1
ATOM 3302 O O . LEU B 1 107 ? -4.824 23.609 25.344 1 96.69 107 LEU B O 1
ATOM 3306 N N . MET B 1 108 ? -4.988 21.422 24.828 1 94.94 108 MET B N 1
ATOM 3307 C CA . MET B 1 108 ? -6.418 21.531 24.547 1 94.94 108 MET B CA 1
ATOM 3308 C C . MET B 1 108 ? -7.199 21.844 25.812 1 94.94 108 MET B C 1
ATOM 3310 O O . MET B 1 108 ? -8.289 22.406 25.75 1 94.94 108 MET B O 1
ATOM 3314 N N . ASP B 1 109 ? -6.652 21.516 26.906 1 91.5 109 ASP B N 1
ATOM 3315 C CA . ASP B 1 109 ? -7.273 21.844 28.188 1 91.5 109 ASP B CA 1
ATOM 3316 C C . ASP B 1 109 ? -7.242 23.359 28.438 1 91.5 109 ASP B C 1
ATOM 3318 O O . ASP B 1 109 ? -8.023 23.875 29.234 1 91.5 109 ASP B O 1
ATOM 3322 N N . LEU B 1 110 ? -6.355 24.047 27.766 1 90.38 110 LEU B N 1
ATOM 3323 C CA . LEU B 1 110 ? -6.191 25.484 27.938 1 90.38 110 LEU B CA 1
ATOM 3324 C C . LEU B 1 110 ? -7.055 26.25 26.938 1 90.38 110 LEU B C 1
ATOM 3326 O O . LEU B 1 110 ? -7.059 27.484 26.922 1 90.38 110 LEU B O 1
ATOM 3330 N N . ARG B 1 111 ? -7.762 25.578 26.156 1 86.75 111 ARG B N 1
ATOM 3331 C CA . ARG B 1 111 ? -8.391 26.203 25 1 86.75 111 ARG B CA 1
ATOM 3332 C C . ARG B 1 111 ? -9.555 27.094 25.422 1 86.75 111 ARG B C 1
ATOM 3334 O O . ARG B 1 111 ? -10.008 27.953 24.656 1 86.75 111 ARG B O 1
ATOM 3341 N N . ARG B 1 112 ? -9.844 26.875 26.75 1 85.56 112 ARG B N 1
ATOM 3342 C CA . ARG B 1 112 ? -10.93 27.719 27.219 1 85.56 112 ARG B CA 1
ATOM 3343 C C . ARG B 1 112 ? -10.547 29.188 27.156 1 85.56 112 ARG B C 1
ATOM 3345 O O . ARG B 1 112 ? -9.469 29.578 27.609 1 85.56 112 ARG B O 1
ATOM 3352 N N . GLY B 1 113 ? -11.18 30.078 26.453 1 88.81 113 GLY B N 1
ATOM 3353 C CA . GLY B 1 113 ? -10.93 31.516 26.328 1 88.81 113 GLY B CA 1
ATOM 3354 C C . GLY B 1 113 ? -10.219 31.875 25.031 1 88.81 113 GLY B C 1
ATOM 3355 O O . GLY B 1 113 ? -9.898 33.062 24.812 1 88.81 113 GLY B O 1
ATOM 3356 N N . VAL B 1 114 ? -9.758 30.906 24.359 1 95.38 114 VAL B N 1
ATOM 3357 C CA . VAL B 1 114 ? -9.133 31.125 23.062 1 95.38 114 VAL B CA 1
ATOM 3358 C C . VAL B 1 114 ? -10.148 30.891 21.953 1 95.38 114 VAL B C 1
ATOM 3360 O O . VAL B 1 114 ? -10.82 29.844 21.938 1 95.38 114 VAL B O 1
ATOM 3363 N N . LYS B 1 115 ? -10.266 31.766 21.125 1 95.38 115 LYS B N 1
ATOM 3364 C CA . LYS B 1 115 ? -11.305 31.703 20.094 1 95.38 115 LYS B CA 1
ATOM 3365 C C . LYS B 1 115 ? -11.039 30.562 19.109 1 95.38 115 LYS B C 1
ATOM 3367 O O . LYS B 1 115 ? -11.93 29.766 18.828 1 95.38 115 LYS B O 1
ATOM 3372 N N . VAL B 1 116 ? -9.805 30.453 18.578 1 97.69 116 VAL B N 1
ATOM 3373 C CA . VAL B 1 116 ? -9.477 29.453 17.578 1 97.69 116 VAL B CA 1
ATOM 3374 C C . VAL B 1 116 ? -8.141 28.797 17.906 1 97.69 116 VAL B C 1
ATOM 3376 O O . VAL B 1 116 ? -7.156 29.484 18.188 1 97.69 116 VAL B O 1
ATOM 3379 N N . VAL B 1 117 ? -8.141 27.484 18.031 1 97.94 117 VAL B N 1
ATOM 3380 C CA . VAL B 1 117 ? -6.941 26.656 18.078 1 97.94 117 VAL B CA 1
ATOM 3381 C C . VAL B 1 117 ? -6.984 25.609 16.969 1 97.94 117 VAL B C 1
ATOM 3383 O O . VAL B 1 117 ? -7.879 24.766 16.922 1 97.94 117 VAL B O 1
ATOM 3386 N N . THR B 1 118 ? -6.059 25.734 16.047 1 98.5 118 THR B N 1
ATOM 3387 C CA . THR B 1 118 ? -6.074 24.844 14.898 1 98.5 118 THR B CA 1
ATOM 3388 C C . THR B 1 118 ? -4.652 24.5 14.461 1 98.5 118 THR B C 1
ATOM 3390 O O . THR B 1 118 ? -3.686 24.875 15.125 1 98.5 118 THR B O 1
ATOM 3393 N N . THR B 1 119 ? -4.512 23.625 13.508 1 98.75 119 THR B N 1
ATOM 3394 C CA . THR B 1 119 ? -3.213 23.203 12.984 1 98.75 119 THR B CA 1
ATOM 3395 C C . THR B 1 119 ? -3.168 23.344 11.469 1 98.75 119 THR B C 1
ATOM 3397 O O . THR B 1 119 ? -4.207 23.516 10.82 1 98.75 119 THR B O 1
ATOM 3400 N N . GLY B 1 120 ? -1.97 23.297 10.938 1 98.19 120 GLY B N 1
ATOM 3401 C CA . GLY B 1 120 ? -1.753 23.562 9.523 1 98.19 120 GLY B CA 1
ATOM 3402 C C . GLY B 1 120 ? -1.79 22.297 8.68 1 98.19 120 GLY B C 1
ATOM 3403 O O . GLY B 1 120 ? -0.774 21.906 8.109 1 98.19 120 GLY B O 1
ATOM 3404 N N . TYR B 1 121 ? -2.975 21.75 8.438 1 98.56 121 TYR B N 1
ATOM 3405 C CA . TYR B 1 121 ? -3.141 20.703 7.441 1 98.56 121 TYR B CA 1
ATOM 3406 C C . TYR B 1 121 ? -3.445 21.297 6.07 1 98.56 121 TYR B C 1
ATOM 3408 O O . TYR B 1 121 ? -4.578 21.203 5.59 1 98.56 121 TYR B O 1
ATOM 3416 N N . VAL B 1 122 ? -2.438 21.703 5.422 1 98.44 122 VAL B N 1
ATOM 3417 C CA . VAL B 1 122 ? -2.502 22.531 4.23 1 98.44 122 VAL B CA 1
ATOM 3418 C C . VAL B 1 122 ? -3.178 21.766 3.096 1 98.44 122 VAL B C 1
ATOM 3420 O O . VAL B 1 122 ? -3.869 22.359 2.264 1 98.44 122 VAL B O 1
ATOM 3423 N N . LEU B 1 123 ? -3.127 20.453 3.113 1 98.25 123 LEU B N 1
ATOM 3424 C CA . LEU B 1 123 ? -3.627 19.641 2.002 1 98.25 123 LEU B CA 1
ATOM 3425 C C . LEU B 1 123 ? -5.152 19.609 1.994 1 98.25 123 LEU B C 1
ATOM 3427 O O . LEU B 1 123 ? -5.766 19.25 0.987 1 98.25 123 LEU B O 1
ATOM 3431 N N . ARG B 1 124 ? -5.754 19.953 3.15 1 98.5 124 ARG B N 1
ATOM 3432 C CA . ARG B 1 124 ? -7.207 20.062 3.158 1 98.5 124 ARG B CA 1
ATOM 3433 C C . ARG B 1 124 ? -7.68 21.141 2.186 1 98.5 124 ARG B C 1
ATOM 3435 O O . ARG B 1 124 ? -8.836 21.141 1.769 1 98.5 124 ARG B O 1
ATOM 3442 N N . HIS B 1 125 ? -6.75 22.031 1.832 1 98.19 125 HIS B N 1
ATOM 3443 C CA . HIS B 1 125 ? -7.102 23.156 0.962 1 98.19 125 HIS B CA 1
ATOM 3444 C C . HIS B 1 125 ? -6.648 22.891 -0.472 1 98.19 125 HIS B C 1
ATOM 3446 O O . HIS B 1 125 ? -6.828 23.75 -1.346 1 98.19 125 HIS B O 1
ATOM 3452 N N . HIS B 1 126 ? -6.039 21.781 -0.742 1 98.12 126 HIS B N 1
ATOM 3453 C CA . HIS B 1 126 ? -5.652 21.391 -2.094 1 98.12 126 HIS B CA 1
ATOM 3454 C C . HIS B 1 126 ? -6.875 21.109 -2.957 1 98.12 126 HIS B C 1
ATOM 3456 O O . HIS B 1 126 ? -7.762 20.359 -2.557 1 98.12 126 HIS B O 1
ATOM 3462 N N . PRO B 1 127 ? -6.887 21.625 -4.16 1 97.94 127 PRO B N 1
ATOM 3463 C CA . PRO B 1 127 ? -8.086 21.484 -4.992 1 97.94 127 PRO B CA 1
ATOM 3464 C C . PRO B 1 127 ? -8.461 20.031 -5.254 1 97.94 127 PRO B C 1
ATOM 3466 O O . PRO B 1 127 ? -9.648 19.688 -5.242 1 97.94 127 PRO B O 1
ATOM 3469 N N . ALA B 1 128 ? -7.559 19.172 -5.445 1 98.19 128 ALA B N 1
ATOM 3470 C CA . ALA B 1 128 ? -7.832 17.75 -5.691 1 98.19 128 ALA B CA 1
ATOM 3471 C C . ALA B 1 128 ? -8.453 17.094 -4.461 1 98.19 128 ALA B C 1
ATOM 3473 O O . ALA B 1 128 ? -9.344 16.25 -4.586 1 98.19 128 ALA B O 1
ATOM 3474 N N . VAL B 1 129 ? -7.977 17.469 -3.295 1 98.5 129 VAL B N 1
ATOM 3475 C CA . VAL B 1 129 ? -8.477 16.906 -2.047 1 98.5 129 VAL B CA 1
ATOM 3476 C C . VAL B 1 129 ? -9.914 17.344 -1.815 1 98.5 129 VAL B C 1
ATOM 3478 O O . VAL B 1 129 ? -10.781 16.516 -1.49 1 98.5 129 VAL B O 1
ATOM 3481 N N . LYS B 1 130 ? -10.156 18.609 -2.014 1 98.06 130 LYS B N 1
ATOM 3482 C CA . LYS B 1 130 ? -11.516 19.125 -1.881 1 98.06 130 LYS B CA 1
ATOM 3483 C C . LYS B 1 130 ? -12.453 18.453 -2.885 1 98.06 130 LYS B C 1
ATOM 3485 O O . LYS B 1 130 ? -13.586 18.109 -2.547 1 98.06 130 LYS B O 1
ATOM 3490 N N . PHE B 1 131 ? -11.953 18.297 -4.086 1 98.19 131 PHE B N 1
ATOM 3491 C CA . PHE B 1 131 ? -12.758 17.656 -5.121 1 98.19 131 PHE B CA 1
ATOM 3492 C C . PHE B 1 131 ? -13.102 16.219 -4.73 1 98.19 131 PHE B C 1
ATOM 3494 O O . PHE B 1 131 ? -14.242 15.789 -4.906 1 98.19 131 PHE B O 1
ATOM 3501 N N . MET B 1 132 ? -12.164 15.547 -4.25 1 98.06 132 MET B N 1
ATOM 3502 C CA . MET B 1 132 ? -12.398 14.18 -3.793 1 98.06 132 MET B CA 1
ATOM 3503 C C . MET B 1 132 ? -13.469 14.141 -2.709 1 98.06 132 MET B C 1
ATOM 3505 O O . MET B 1 132 ? -14.414 13.352 -2.781 1 98.06 132 MET B O 1
ATOM 3509 N N . ARG B 1 133 ? -13.312 14.961 -1.717 1 98.12 133 ARG B N 1
ATOM 3510 C CA . ARG B 1 133 ? -14.273 15.031 -0.621 1 98.12 133 ARG B CA 1
ATOM 3511 C C . ARG B 1 133 ? -15.68 15.281 -1.144 1 98.12 133 ARG B C 1
ATOM 3513 O O . ARG B 1 133 ? -16.625 14.586 -0.764 1 98.12 133 ARG B O 1
ATOM 3520 N N . ASP B 1 134 ? -15.75 16.219 -2.07 1 97.94 134 ASP B N 1
ATOM 3521 C CA . ASP B 1 134 ? -17.047 16.656 -2.564 1 97.94 134 ASP B CA 1
ATOM 3522 C C . ASP B 1 134 ? -17.672 15.609 -3.492 1 97.94 134 ASP B C 1
ATOM 3524 O O . ASP B 1 134 ? -18.875 15.633 -3.758 1 97.94 134 ASP B O 1
ATOM 3528 N N . ASN B 1 135 ? -16.859 14.672 -4.023 1 97.31 135 ASN B N 1
ATOM 3529 C CA . ASN B 1 135 ? -17.359 13.664 -4.961 1 97.31 135 ASN B CA 1
ATOM 3530 C C . ASN B 1 135 ? -17.156 12.25 -4.426 1 97.31 135 ASN B C 1
ATOM 3532 O O . ASN B 1 135 ? -17.156 11.289 -5.191 1 97.31 135 ASN B O 1
ATOM 3536 N N . LEU B 1 136 ? -16.938 12.125 -3.18 1 97.19 136 LEU B N 1
ATOM 3537 C CA . LEU B 1 136 ? -16.672 10.836 -2.551 1 97.19 136 LEU B CA 1
ATOM 3538 C C . LEU B 1 136 ? -17.828 9.867 -2.814 1 97.19 136 LEU B C 1
ATOM 3540 O O . LEU B 1 136 ? -17.594 8.664 -2.957 1 97.19 136 LEU B O 1
ATOM 3544 N N . GLY B 1 137 ? -19.062 10.375 -2.865 1 96 137 GLY B N 1
ATOM 3545 C CA . GLY B 1 137 ? -20.25 9.555 -3.08 1 96 137 GLY B CA 1
ATOM 3546 C C . GLY B 1 137 ? -20.188 8.758 -4.371 1 96 137 GLY B C 1
ATOM 3547 O O . GLY B 1 137 ? -20.828 7.711 -4.488 1 96 137 GLY B O 1
ATOM 3548 N N . LYS B 1 138 ? -19.406 9.25 -5.344 1 93.5 138 LYS B N 1
ATOM 3549 C CA . LYS B 1 138 ? -19.297 8.586 -6.637 1 93.5 138 LYS B CA 1
ATOM 3550 C C . LYS B 1 138 ? -18.609 7.227 -6.496 1 93.5 138 LYS B C 1
ATOM 3552 O O . LYS B 1 138 ? -18.734 6.367 -7.371 1 93.5 138 LYS B O 1
ATOM 3557 N N . LEU B 1 139 ? -17.922 7.039 -5.41 1 93.25 139 LEU B N 1
ATOM 3558 C CA . LEU B 1 139 ? -17.156 5.809 -5.215 1 93.25 139 LEU B CA 1
ATOM 3559 C C . LEU B 1 139 ? -18.016 4.746 -4.531 1 93.25 139 LEU B C 1
ATOM 3561 O O . LEU B 1 139 ? -17.578 3.602 -4.371 1 93.25 139 LEU B O 1
ATOM 3565 N N . GLY B 1 140 ? -19.281 5.152 -4.105 1 92.5 140 GLY B N 1
ATOM 3566 C CA . GLY B 1 140 ? -20.031 4.262 -3.234 1 92.5 140 GLY B CA 1
ATOM 3567 C C . GLY B 1 140 ? -19.438 4.16 -1.838 1 92.5 140 GLY B C 1
ATOM 3568 O O . GLY B 1 140 ? -18.812 5.102 -1.354 1 92.5 140 GLY B O 1
ATOM 3569 N N . GLY B 1 141 ? -19.734 3.129 -1.113 1 93.06 141 GLY B N 1
ATOM 3570 C CA . GLY B 1 141 ? -19.141 2.93 0.198 1 93.06 141 GLY B CA 1
ATOM 3571 C C . GLY B 1 141 ? -17.641 2.691 0.141 1 93.06 141 GLY B C 1
ATOM 3572 O O . GLY B 1 141 ? -17.172 1.823 -0.599 1 93.06 141 GLY B O 1
ATOM 3573 N N . VAL B 1 142 ? -16.859 3.48 0.889 1 95.06 142 VAL B N 1
ATOM 3574 C CA . VAL B 1 142 ? -15.406 3.363 0.911 1 95.06 142 VAL B CA 1
ATOM 3575 C C . VAL B 1 142 ? -15.008 2.006 1.484 1 95.06 142 VAL B C 1
ATOM 3577 O O . VAL B 1 142 ? -15.539 1.574 2.508 1 95.06 142 VAL B O 1
ATOM 3580 N N . VAL B 1 143 ? -14.023 1.372 0.846 1 93.31 143 VAL B N 1
ATOM 3581 C CA . VAL B 1 143 ? -13.578 0.049 1.274 1 93.31 143 VAL B CA 1
ATOM 3582 C C . VAL B 1 143 ? -12.148 0.126 1.799 1 93.31 143 VAL B C 1
ATOM 3584 O O . VAL B 1 143 ? -11.812 -0.516 2.795 1 93.31 143 VAL B O 1
ATOM 3587 N N . SER B 1 144 ? -11.383 0.886 1.087 1 96.25 144 SER B N 1
ATOM 3588 C CA . SER B 1 144 ? -9.984 0.927 1.521 1 96.25 144 SER B CA 1
ATOM 3589 C C . SER B 1 144 ? -9.305 2.219 1.081 1 96.25 144 SER B C 1
ATOM 3591 O O . SER B 1 144 ? -9.797 2.908 0.184 1 96.25 144 SER B O 1
ATOM 3593 N N . ILE B 1 145 ? -8.234 2.541 1.756 1 97.75 145 ILE B N 1
ATOM 3594 C CA . ILE B 1 145 ? -7.359 3.66 1.429 1 97.75 145 ILE B CA 1
ATOM 3595 C C . ILE B 1 145 ? -5.926 3.158 1.25 1 97.75 145 ILE B C 1
ATOM 3597 O O . ILE B 1 145 ? -5.477 2.271 1.979 1 97.75 145 ILE B O 1
ATOM 3601 N N . TYR B 1 146 ? -5.273 3.678 0.273 1 96.25 146 TYR B N 1
ATOM 3602 C CA . TYR B 1 146 ? -3.832 3.535 0.097 1 96.25 146 TYR B CA 1
ATOM 3603 C C . TYR B 1 146 ? -3.158 4.895 -0.025 1 96.25 146 TYR B C 1
ATOM 3605 O O . TYR B 1 146 ? -3.641 5.773 -0.745 1 96.25 146 TYR B O 1
ATOM 3613 N N . SER B 1 147 ? -2.092 5.051 0.718 1 97.69 147 SER B N 1
ATOM 3614 C CA . SER B 1 147 ? -1.3 6.258 0.52 1 97.69 147 SER B CA 1
ATOM 3615 C C . SER B 1 147 ? 0.189 5.98 0.695 1 97.69 147 SER B C 1
ATOM 3617 O O . SER B 1 147 ? 0.576 5.121 1.49 1 97.69 147 SER B O 1
ATOM 3619 N N . ARG B 1 148 ? 0.961 6.688 -0.047 1 95.69 148 ARG B N 1
ATOM 3620 C CA . ARG B 1 148 ? 2.416 6.656 0.068 1 95.69 148 ARG B CA 1
ATOM 3621 C C . ARG B 1 148 ? 3.004 8.055 -0.05 1 95.69 148 ARG B C 1
ATOM 3623 O O . ARG B 1 148 ? 2.617 8.828 -0.933 1 95.69 148 ARG B O 1
ATOM 3630 N N . ARG B 1 149 ? 3.902 8.406 0.849 1 95.38 149 ARG B N 1
ATOM 3631 C CA . ARG B 1 149 ? 4.66 9.648 0.812 1 95.38 149 ARG B CA 1
ATOM 3632 C C . ARG B 1 149 ? 6.141 9.398 1.091 1 95.38 149 ARG B C 1
ATOM 3634 O O . ARG B 1 149 ? 6.5 8.922 2.168 1 95.38 149 ARG B O 1
ATOM 3641 N N . THR B 1 150 ? 6.926 9.688 0.134 1 89.88 150 THR B N 1
ATOM 3642 C CA . THR B 1 150 ? 8.367 9.586 0.329 1 89.88 150 THR B CA 1
ATOM 3643 C C . THR B 1 150 ? 9.047 10.93 0.079 1 89.88 150 THR B C 1
ATOM 3645 O O . THR B 1 150 ? 8.523 11.766 -0.661 1 89.88 150 THR B O 1
ATOM 3648 N N . SER B 1 151 ? 10.094 11.188 0.717 1 87.69 151 SER B N 1
ATOM 3649 C CA . SER B 1 151 ? 10.938 12.367 0.555 1 87.69 151 SER B CA 1
ATOM 3650 C C . SER B 1 151 ? 12.375 12.086 0.993 1 87.69 151 SER B C 1
ATOM 3652 O O . SER B 1 151 ? 12.617 11.195 1.804 1 87.69 151 SER B O 1
ATOM 3654 N N . PRO B 1 152 ? 13.289 12.828 0.411 1 82.69 152 PRO B N 1
ATOM 3655 C CA . PRO B 1 152 ? 14.625 12.734 1.007 1 82.69 152 PRO B CA 1
ATOM 3656 C C . PRO B 1 152 ? 14.633 13.094 2.49 1 82.69 152 PRO B C 1
ATOM 3658 O O . PRO B 1 152 ? 13.805 13.883 2.943 1 82.69 152 PRO B O 1
ATOM 3661 N N . LYS B 1 153 ? 15.516 12.461 3.133 1 82.88 153 LYS B N 1
ATOM 3662 C CA . LYS B 1 153 ? 15.656 12.773 4.551 1 82.88 153 LYS B CA 1
ATOM 3663 C C . LYS B 1 153 ? 15.953 14.258 4.754 1 82.88 153 LYS B C 1
ATOM 3665 O O . LYS B 1 153 ? 16.844 14.82 4.109 1 82.88 153 LYS B O 1
ATOM 3670 N N . PRO B 1 154 ? 15.125 14.828 5.547 1 77.44 154 PRO B N 1
ATOM 3671 C CA . PRO B 1 154 ? 15.406 16.25 5.801 1 77.44 154 PRO B CA 1
ATOM 3672 C C . PRO B 1 154 ? 16.766 16.469 6.469 1 77.44 154 PRO B C 1
ATOM 3674 O O . PRO B 1 154 ? 17.203 15.648 7.27 1 77.44 154 PRO B O 1
ATOM 3677 N N . GLN B 1 155 ? 17.562 17.406 5.887 1 65.38 155 GLN B N 1
ATOM 3678 C CA . GLN B 1 155 ? 18.859 17.75 6.438 1 65.38 155 GLN B CA 1
ATOM 3679 C C . GLN B 1 155 ? 18.781 17.984 7.945 1 65.38 155 GLN B C 1
ATOM 3681 O O . GLN B 1 155 ? 19.656 17.547 8.695 1 65.38 155 GLN B O 1
ATOM 3686 N N . ARG B 1 156 ? 17.891 18.719 8.305 1 59.88 156 ARG B N 1
ATOM 3687 C CA . ARG B 1 156 ? 17.641 18.938 9.719 1 59.88 156 ARG B CA 1
ATOM 3688 C C . ARG B 1 156 ? 16.375 18.203 10.164 1 59.88 156 ARG B C 1
ATOM 3690 O O . ARG B 1 156 ? 15.289 18.797 10.203 1 59.88 156 ARG B O 1
ATOM 3697 N N . ALA B 1 157 ? 16.547 16.766 10.055 1 54.41 157 ALA B N 1
ATOM 3698 C CA . ALA B 1 157 ? 15.352 16.078 10.516 1 54.41 157 ALA B CA 1
ATOM 3699 C C . ALA B 1 157 ? 14.789 16.734 11.773 1 54.41 157 ALA B C 1
ATOM 3701 O O . ALA B 1 157 ? 15.547 17.109 12.68 1 54.41 157 ALA B O 1
ATOM 3702 N N . GLY B 1 158 ? 13.773 17.438 11.578 1 58.81 158 GLY B N 1
ATOM 3703 C CA . GLY B 1 158 ? 13.18 17.984 12.789 1 58.81 158 GLY B CA 1
ATOM 3704 C C . GLY B 1 158 ? 13.305 17.047 13.984 1 58.81 158 GLY B C 1
ATOM 3705 O O . GLY B 1 158 ? 14.188 16.188 14.016 1 58.81 158 GLY B O 1
ATOM 3706 N N . ASP B 1 159 ? 12.594 17.219 14.961 1 75.69 159 ASP B N 1
ATOM 3707 C CA . ASP B 1 159 ? 12.578 16.516 16.234 1 75.69 159 ASP B CA 1
ATOM 3708 C C . ASP B 1 159 ? 11.555 15.383 16.219 1 75.69 159 ASP B C 1
ATOM 3710 O O . ASP B 1 159 ? 11.148 14.891 17.281 1 75.69 159 ASP B O 1
ATOM 3714 N N . VAL B 1 160 ? 11.117 15.094 14.758 1 88.25 160 VAL B N 1
ATOM 3715 C CA . VAL B 1 160 ? 10.133 14.016 14.781 1 88.25 160 VAL B CA 1
ATOM 3716 C C . VAL B 1 160 ? 10.453 12.992 13.703 1 88.25 160 VAL B C 1
ATOM 3718 O O . VAL B 1 160 ? 11.273 13.25 12.812 1 88.25 160 VAL B O 1
ATOM 3721 N N . GLY B 1 161 ? 9.938 11.867 13.672 1 94.12 161 GLY B N 1
ATOM 3722 C CA . GLY B 1 161 ? 10.117 10.805 12.695 1 94.12 161 GLY B CA 1
ATOM 3723 C C . GLY B 1 161 ? 9.227 10.961 11.477 1 94.12 161 GLY B C 1
ATOM 3724 O O . GLY B 1 161 ? 8.469 11.922 11.375 1 94.12 161 GLY B O 1
ATOM 3725 N N . VAL B 1 162 ? 9.32 10.039 10.555 1 95.69 162 VAL B N 1
ATOM 3726 C CA . VAL B 1 162 ? 8.68 10.117 9.242 1 95.69 162 VAL B CA 1
ATOM 3727 C C . VAL B 1 162 ? 7.164 10.062 9.406 1 95.69 162 VAL B C 1
ATOM 3729 O O . VAL B 1 162 ? 6.43 10.625 8.586 1 95.69 162 VAL B O 1
ATOM 3732 N N . ILE B 1 163 ? 6.672 9.477 10.477 1 97.62 163 ILE B N 1
ATOM 3733 C CA . ILE B 1 163 ? 5.234 9.328 10.688 1 97.62 163 ILE B CA 1
ATOM 3734 C C . ILE B 1 163 ? 4.609 10.695 10.938 1 97.62 163 ILE B C 1
ATOM 3736 O O . ILE B 1 163 ? 3.633 11.07 10.289 1 97.62 163 ILE B O 1
ATOM 3740 N N . LYS B 1 164 ? 5.176 11.484 11.773 1 96.75 164 LYS B N 1
ATOM 3741 C CA . LYS B 1 164 ? 4.637 12.805 12.102 1 96.75 164 LYS B CA 1
ATOM 3742 C C . LYS B 1 164 ? 5.086 13.852 11.086 1 96.75 164 LYS B C 1
ATOM 3744 O O . LYS B 1 164 ? 4.559 14.961 11.062 1 96.75 164 LYS B O 1
ATOM 3749 N N . ASP B 1 165 ? 5.996 13.461 10.258 1 94.94 165 ASP B N 1
ATOM 3750 C CA . ASP B 1 165 ? 6.434 14.359 9.188 1 94.94 165 ASP B CA 1
ATOM 3751 C C . ASP B 1 165 ? 5.602 14.148 7.922 1 94.94 165 ASP B C 1
ATOM 3753 O O . ASP B 1 165 ? 5.195 15.117 7.273 1 94.94 165 ASP B O 1
ATOM 3757 N N . LEU B 1 166 ? 5.363 12.883 7.605 1 96.19 166 LEU B N 1
ATOM 3758 C CA . LEU B 1 166 ? 4.762 12.586 6.309 1 96.19 166 LEU B CA 1
ATOM 3759 C C . LEU B 1 166 ? 3.41 11.898 6.48 1 96.19 166 LEU B C 1
ATOM 3761 O O . LEU B 1 166 ? 2.391 12.398 5.992 1 96.19 166 LEU B O 1
ATOM 3765 N N . THR B 1 167 ? 3.326 10.859 7.254 1 98 167 THR B N 1
ATOM 3766 C CA . THR B 1 167 ? 2.123 10.047 7.359 1 98 167 THR B CA 1
ATOM 3767 C C . THR B 1 167 ? 0.955 10.867 7.898 1 98 167 THR B C 1
ATOM 3769 O O . THR B 1 167 ? -0.193 10.656 7.5 1 98 167 THR B O 1
ATOM 3772 N N . ILE B 1 168 ? 1.229 11.742 8.742 1 98.5 168 ILE B N 1
ATOM 3773 C CA . ILE B 1 168 ? 0.197 12.516 9.422 1 98.5 168 ILE B CA 1
ATOM 3774 C C . ILE B 1 168 ? -0.674 13.227 8.391 1 98.5 168 ILE B C 1
ATOM 3776 O O . ILE B 1 168 ? -1.875 13.414 8.602 1 98.5 168 ILE B O 1
ATOM 3780 N N . HIS B 1 169 ? -0.092 13.641 7.266 1 98.25 169 HIS B N 1
ATOM 3781 C CA . HIS B 1 169 ? -0.875 14.234 6.188 1 98.25 169 HIS B CA 1
ATOM 3782 C C . HIS B 1 169 ? -1.929 13.266 5.672 1 98.25 169 HIS B C 1
ATOM 3784 O O . HIS B 1 169 ? -3.078 13.648 5.441 1 98.25 169 HIS B O 1
ATOM 3790 N N . ASP B 1 170 ? -1.571 12.055 5.527 1 98.5 170 ASP B N 1
ATOM 3791 C CA . ASP B 1 170 ? -2.453 11.055 4.93 1 98.5 170 ASP B CA 1
ATOM 3792 C C . ASP B 1 170 ? -3.543 10.625 5.91 1 98.5 170 ASP B C 1
ATOM 3794 O O . ASP B 1 170 ? -4.672 10.336 5.504 1 98.5 170 ASP B O 1
ATOM 3798 N N . ILE B 1 171 ? -3.205 10.602 7.184 1 98.44 171 ILE B N 1
ATOM 3799 C CA . ILE B 1 171 ? -4.211 10.305 8.195 1 98.44 171 ILE B CA 1
ATOM 3800 C C . ILE B 1 171 ? -5.266 11.406 8.211 1 98.44 171 ILE B C 1
ATOM 3802 O O . ILE B 1 171 ? -6.461 11.133 8.32 1 98.44 171 ILE B O 1
ATOM 3806 N N . ASP B 1 172 ? -4.797 12.586 8.133 1 98.75 172 ASP B N 1
ATOM 3807 C CA . ASP B 1 172 ? -5.723 13.711 8.07 1 98.75 172 ASP B CA 1
ATOM 3808 C C . ASP B 1 172 ? -6.613 13.633 6.832 1 98.75 172 ASP B C 1
ATOM 3810 O O . ASP B 1 172 ? -7.82 13.859 6.91 1 98.75 172 ASP B O 1
ATOM 3814 N N . LEU B 1 173 ? -6.031 13.289 5.691 1 98.75 173 LEU B N 1
ATOM 3815 C CA . LEU B 1 173 ? -6.797 13.172 4.453 1 98.75 173 LEU B CA 1
ATOM 3816 C C . LEU B 1 173 ? -7.824 12.047 4.551 1 98.75 173 LEU B C 1
ATOM 3818 O O . LEU B 1 173 ? -8.914 12.148 3.979 1 98.75 173 LEU B O 1
ATOM 3822 N N . ALA B 1 174 ? -7.484 10.984 5.227 1 98.5 174 ALA B N 1
ATOM 3823 C CA . ALA B 1 174 ? -8.43 9.891 5.418 1 98.5 174 ALA B CA 1
ATOM 3824 C C . ALA B 1 174 ? -9.703 10.383 6.113 1 98.5 174 ALA B C 1
ATOM 3826 O O . ALA B 1 174 ? -10.812 10.047 5.703 1 98.5 174 ALA B O 1
ATOM 3827 N N . ILE B 1 175 ? -9.516 11.227 7.125 1 97.75 175 ILE B N 1
ATOM 3828 C CA . ILE B 1 175 ? -10.641 11.758 7.883 1 97.75 175 ILE B CA 1
ATOM 3829 C C . ILE B 1 175 ? -11.383 12.797 7.051 1 97.75 175 ILE B C 1
ATOM 3831 O O . ILE B 1 175 ? -12.602 12.703 6.859 1 97.75 175 ILE B O 1
ATOM 3835 N N . PHE B 1 176 ? -10.641 13.672 6.48 1 98.31 176 PHE B N 1
ATOM 3836 C CA . PHE B 1 176 ? -11.219 14.859 5.863 1 98.31 176 PHE B CA 1
ATOM 3837 C C . PHE B 1 176 ? -11.836 14.523 4.516 1 98.31 176 PHE B C 1
ATOM 3839 O O . PHE B 1 176 ? -12.984 14.898 4.242 1 98.31 176 PHE B O 1
ATOM 3846 N N . ALA B 1 177 ? -11.062 13.781 3.67 1 98.06 177 ALA B N 1
ATOM 3847 C CA . ALA B 1 177 ? -11.469 13.609 2.277 1 98.06 177 ALA B CA 1
ATOM 3848 C C . ALA B 1 177 ? -12.227 12.297 2.088 1 98.06 177 ALA B C 1
ATOM 3850 O O . ALA B 1 177 ? -13.086 12.188 1.203 1 98.06 177 ALA B O 1
ATOM 3851 N N . ALA B 1 178 ? -11.977 11.281 2.936 1 97.62 178 ALA B N 1
ATOM 3852 C CA . ALA B 1 178 ? -12.531 9.953 2.693 1 97.62 178 ALA B CA 1
ATOM 3853 C C . ALA B 1 178 ? -13.516 9.562 3.791 1 97.62 178 ALA B C 1
ATOM 3855 O O . ALA B 1 178 ? -14.18 8.523 3.695 1 97.62 178 ALA B O 1
ATOM 3856 N N . ASN B 1 179 ? -13.586 10.391 4.867 1 96.62 179 ASN B N 1
ATOM 3857 C CA . ASN B 1 179 ? -14.469 10.117 5.992 1 96.62 179 ASN B CA 1
ATOM 3858 C C . ASN B 1 179 ? -14.18 8.758 6.621 1 96.62 179 ASN B C 1
ATOM 3860 O O . ASN B 1 179 ? -15.102 7.969 6.852 1 96.62 179 ASN B O 1
ATOM 3864 N N . VAL B 1 180 ? -12.961 8.414 6.762 1 97.38 180 VAL B N 1
ATOM 3865 C CA . VAL B 1 180 ? -12.516 7.176 7.387 1 97.38 180 VAL B CA 1
ATOM 3866 C C . VAL B 1 180 ? -11.688 7.492 8.633 1 97.38 180 VAL B C 1
ATOM 3868 O O . VAL B 1 180 ? -10.734 8.281 8.57 1 97.38 180 VAL B O 1
ATOM 3871 N N . LYS B 1 181 ? -12.047 6.969 9.711 1 97.44 181 LYS B N 1
ATOM 3872 C CA . LYS B 1 181 ? -11.352 7.152 10.984 1 97.44 181 LYS B CA 1
ATOM 3873 C C . LYS B 1 181 ? -10.93 5.812 11.578 1 97.44 181 LYS B C 1
ATOM 3875 O O . LYS B 1 181 ? -11.688 5.184 12.312 1 97.44 181 LYS B O 1
ATOM 3880 N N . PRO B 1 182 ? -9.711 5.379 11.312 1 97.5 182 PRO B N 1
ATOM 3881 C CA . PRO B 1 182 ? -9.242 4.094 11.836 1 97.5 182 PRO B CA 1
ATOM 3882 C C . PRO B 1 182 ? -9.273 4.035 13.359 1 97.5 182 PRO B C 1
ATOM 3884 O O . PRO B 1 182 ? -9.117 5.059 14.023 1 97.5 182 PRO B O 1
ATOM 3887 N N . GLU B 1 183 ? -9.398 2.832 13.891 1 97.31 183 GLU B N 1
ATOM 3888 C CA . GLU B 1 183 ? -9.516 2.641 15.328 1 97.31 183 GLU B CA 1
ATOM 3889 C C . GLU B 1 183 ? -8.297 1.899 15.883 1 97.31 183 GLU B C 1
ATOM 3891 O O . GLU B 1 183 ? -8.031 1.942 17.094 1 97.31 183 GLU B O 1
ATOM 3896 N N . ALA B 1 184 ? -7.621 1.163 15.055 1 97.69 184 ALA B N 1
ATOM 3897 C CA . ALA B 1 184 ? -6.457 0.376 15.461 1 97.69 184 ALA B CA 1
ATOM 3898 C C . ALA B 1 184 ? -5.379 0.389 14.383 1 97.69 184 ALA B C 1
ATOM 3900 O O . ALA B 1 184 ? -5.664 0.668 13.211 1 97.69 184 ALA B O 1
ATOM 3901 N N . VAL B 1 185 ? -4.133 0.125 14.844 1 98.06 185 VAL B N 1
ATOM 3902 C CA . VAL B 1 185 ? -3.029 0.148 13.891 1 98.06 185 VAL B CA 1
ATOM 3903 C C . VAL B 1 185 ? -2.092 -1.028 14.156 1 98.06 185 VAL B C 1
ATOM 3905 O O . VAL B 1 185 ? -1.889 -1.42 15.305 1 98.06 185 VAL B O 1
ATOM 3908 N N . VAL B 1 186 ? -1.599 -1.637 13.117 1 97.88 186 VAL B N 1
ATOM 3909 C CA . VAL B 1 186 ? -0.418 -2.494 13.086 1 97.88 186 VAL B CA 1
ATOM 3910 C C . VAL B 1 186 ? 0.646 -1.875 12.18 1 97.88 186 VAL B C 1
ATOM 3912 O O . VAL B 1 186 ? 0.38 -1.576 11.008 1 97.88 186 VAL B O 1
ATOM 3915 N N . ALA B 1 187 ? 1.785 -1.626 12.789 1 97.94 187 ALA B N 1
ATOM 3916 C CA . ALA B 1 187 ? 2.787 -0.881 12.031 1 97.94 187 ALA B CA 1
ATOM 3917 C C . ALA B 1 187 ? 4.168 -1.52 12.164 1 97.94 187 ALA B C 1
ATOM 3919 O O . ALA B 1 187 ? 4.457 -2.17 13.172 1 97.94 187 ALA B O 1
ATOM 3920 N N . TYR B 1 188 ? 4.91 -1.4 11.117 1 96.88 188 TYR B N 1
ATOM 3921 C CA . TYR B 1 188 ? 6.316 -1.786 11.07 1 96.88 188 TYR B CA 1
ATOM 3922 C C . TYR B 1 188 ? 7.172 -0.664 10.492 1 96.88 188 TYR B C 1
ATOM 3924 O O . TYR B 1 188 ? 6.715 0.084 9.625 1 96.88 188 TYR B O 1
ATOM 3932 N N . GLY B 1 189 ? 8.383 -0.577 11 1 94.88 189 GLY B N 1
ATOM 3933 C CA . GLY B 1 189 ? 9.211 0.517 10.516 1 94.88 189 GLY B CA 1
ATOM 3934 C C . GLY B 1 189 ? 10.688 0.315 10.789 1 94.88 189 GLY B C 1
ATOM 3935 O O . GLY B 1 189 ? 11.07 -0.563 11.57 1 94.88 189 GLY B O 1
ATOM 3936 N N . LEU B 1 190 ? 11.484 1.061 10.016 1 93.38 190 LEU B N 1
ATOM 3937 C CA . LEU B 1 190 ? 12.922 1.142 10.211 1 93.38 190 LEU B CA 1
ATOM 3938 C C . LEU B 1 190 ? 13.281 2.289 11.156 1 93.38 190 LEU B C 1
ATOM 3940 O O . LEU B 1 190 ? 12.781 3.404 10.992 1 93.38 190 LEU B O 1
ATOM 3944 N N . LEU B 1 191 ? 14.164 1.986 12.062 1 91.81 191 LEU B N 1
ATOM 3945 C CA . LEU B 1 191 ? 14.57 2.994 13.039 1 91.81 191 LEU B CA 1
ATOM 3946 C C . LEU B 1 191 ? 16 3.453 12.781 1 91.81 191 LEU B C 1
ATOM 3948 O O . LEU B 1 191 ? 16.859 2.65 12.398 1 91.81 191 LEU B O 1
ATOM 3952 N N . GLU B 1 192 ? 16.219 4.625 12.844 1 89.88 192 GLU B N 1
ATOM 3953 C CA . GLU B 1 192 ? 17.531 5.246 12.992 1 89.88 192 GLU B CA 1
ATOM 3954 C C . GLU B 1 192 ? 17.641 6.008 14.312 1 89.88 192 GLU B C 1
ATOM 3956 O O . GLU B 1 192 ? 17.062 7.09 14.461 1 89.88 192 GLU B O 1
ATOM 3961 N N . GLY B 1 193 ? 18.297 5.363 15.242 1 88.12 193 GLY B N 1
ATOM 3962 C CA . GLY B 1 193 ? 18.203 5.879 16.594 1 88.12 193 GLY B CA 1
ATOM 3963 C C . GLY B 1 193 ? 16.797 5.789 17.156 1 88.12 193 GLY B C 1
ATOM 3964 O O . GLY B 1 193 ? 16.188 4.719 17.156 1 88.12 193 GLY B O 1
ATOM 3965 N N . ASP B 1 194 ? 16.25 6.922 17.547 1 85.38 194 ASP B N 1
ATOM 3966 C CA . ASP B 1 194 ? 14.914 6.953 18.156 1 85.38 194 ASP B CA 1
ATOM 3967 C C . ASP B 1 194 ? 13.852 7.324 17.125 1 85.38 194 ASP B C 1
ATOM 3969 O O . ASP B 1 194 ? 12.664 7.363 17.453 1 85.38 194 ASP B O 1
ATOM 3973 N N . TYR B 1 195 ? 14.289 7.469 15.906 1 89.44 195 TYR B N 1
ATOM 3974 C CA . TYR B 1 195 ? 13.352 7.992 14.922 1 89.44 195 TYR B CA 1
ATOM 3975 C C . TYR B 1 195 ? 12.992 6.934 13.883 1 89.44 195 TYR B C 1
ATOM 3977 O O . TYR B 1 195 ? 13.867 6.207 13.406 1 89.44 195 TYR B O 1
ATOM 3985 N N . VAL B 1 196 ? 11.75 6.871 13.625 1 94.25 196 VAL B N 1
ATOM 3986 C CA . VAL B 1 196 ? 11.305 6.047 12.508 1 94.25 196 VAL B CA 1
ATOM 3987 C C . VAL B 1 196 ? 11.602 6.758 11.188 1 94.25 196 VAL B C 1
ATOM 3989 O O . VAL B 1 196 ? 11.156 7.891 10.969 1 94.25 196 VAL B O 1
ATOM 3992 N N . ILE B 1 197 ? 12.352 6.094 10.289 1 93.25 197 ILE B N 1
ATOM 3993 C CA . ILE B 1 197 ? 12.734 6.762 9.047 1 93.25 197 ILE B CA 1
ATOM 3994 C C . ILE B 1 197 ? 11.992 6.129 7.871 1 93.25 197 ILE B C 1
ATOM 3996 O O . ILE B 1 197 ? 12.031 6.641 6.754 1 93.25 197 ILE B O 1
ATOM 4000 N N . HIS B 1 198 ? 11.398 5.023 8.141 1 95.19 198 HIS B N 1
ATOM 4001 C CA . HIS B 1 198 ? 10.492 4.332 7.23 1 95.19 198 HIS B CA 1
ATOM 4002 C C . HIS B 1 198 ? 9.367 3.641 8 1 95.19 198 HIS B C 1
ATOM 4004 O O . HIS B 1 198 ? 9.609 3.029 9.039 1 95.19 198 HIS B O 1
ATOM 4010 N N . ALA B 1 199 ? 8.148 3.781 7.484 1 97.06 199 ALA B N 1
ATOM 4011 C CA . ALA B 1 199 ? 7.043 3.141 8.188 1 97.06 199 ALA B CA 1
ATOM 4012 C C . ALA B 1 199 ? 5.992 2.627 7.203 1 97.06 199 ALA B C 1
ATOM 4014 O O . ALA B 1 199 ? 5.68 3.297 6.219 1 97.06 199 ALA B O 1
ATOM 4015 N N . GLN B 1 200 ? 5.516 1.433 7.398 1 98.19 200 GLN B N 1
ATOM 4016 C CA . GLN B 1 200 ? 4.258 0.917 6.871 1 98.19 200 GLN B CA 1
ATOM 4017 C C . GLN B 1 200 ? 3.227 0.732 7.98 1 98.19 200 GLN B C 1
ATOM 4019 O O . GLN B 1 200 ? 3.486 0.042 8.969 1 98.19 200 GLN B O 1
ATOM 4024 N N . ILE B 1 201 ? 2.109 1.357 7.797 1 98.62 201 ILE B N 1
ATOM 4025 C CA . ILE B 1 201 ? 1.06 1.328 8.812 1 98.62 201 ILE B CA 1
ATOM 4026 C C . ILE B 1 201 ? -0.221 0.752 8.211 1 98.62 201 ILE B C 1
ATOM 4028 O O . ILE B 1 201 ? -0.713 1.246 7.191 1 98.62 201 ILE B O 1
ATOM 4032 N N . PHE B 1 202 ? -0.673 -0.319 8.719 1 98.62 202 PHE B N 1
ATOM 4033 C CA . PHE B 1 202 ? -1.983 -0.88 8.414 1 98.62 202 PHE B CA 1
ATOM 4034 C C . PHE B 1 202 ? -3.006 -0.479 9.469 1 98.62 202 PHE B C 1
ATOM 4036 O O . PHE B 1 202 ? -2.887 -0.867 10.633 1 98.62 202 PHE B O 1
ATOM 4043 N N . ALA B 1 203 ? -3.945 0.33 9.047 1 98.5 203 ALA B N 1
ATOM 4044 C CA . ALA B 1 203 ? -4.922 0.903 9.969 1 98.5 203 ALA B CA 1
ATOM 4045 C C . ALA B 1 203 ? -6.312 0.317 9.727 1 98.5 203 ALA B C 1
ATOM 4047 O O . ALA B 1 203 ? -6.75 0.19 8.578 1 98.5 203 ALA B O 1
ATOM 4048 N N . LEU B 1 204 ? -6.965 -0.011 10.828 1 96.44 204 LEU B N 1
ATOM 4049 C CA . LEU B 1 204 ? -8.242 -0.709 10.742 1 96.44 204 LEU B CA 1
ATOM 4050 C C . LEU B 1 204 ? -9.367 0.133 11.344 1 96.44 204 LEU B C 1
ATOM 4052 O O . LEU B 1 204 ? -9.195 0.738 12.406 1 96.44 204 LEU B O 1
ATOM 4056 N N . GLY B 1 205 ? -10.406 0.262 10.594 1 92.06 205 GLY B N 1
ATOM 4057 C CA . GLY B 1 205 ? -11.625 0.917 11.055 1 92.06 205 GLY B CA 1
ATOM 4058 C C . GLY B 1 205 ? -12.859 0.048 10.914 1 92.06 205 GLY B C 1
ATOM 4059 O O . GLY B 1 205 ? -12.75 -1.154 10.664 1 92.06 205 GLY B O 1
ATOM 4060 N N . GLU B 1 206 ? -13.984 0.713 11.164 1 88.06 206 GLU B N 1
ATOM 4061 C CA . GLU B 1 206 ? -15.242 -0.013 11.016 1 88.06 206 GLU B CA 1
ATOM 4062 C C . GLU B 1 206 ? -15.555 -0.268 9.539 1 88.06 206 GLU B C 1
ATOM 4064 O O . GLU B 1 206 ? -16.016 0.63 8.836 1 88.06 206 GLU B O 1
ATOM 4069 N N . GLY B 1 207 ? -15.328 -1.456 9.117 1 89.62 207 GLY B N 1
ATOM 4070 C CA . GLY B 1 207 ? -15.672 -1.842 7.762 1 89.62 207 GLY B CA 1
ATOM 4071 C C . GLY B 1 207 ? -14.688 -1.328 6.727 1 89.62 207 GLY B C 1
ATOM 4072 O O . GLY B 1 207 ? -14.977 -1.321 5.531 1 89.62 207 GLY B O 1
ATOM 4073 N N . THR B 1 208 ? -13.586 -0.763 7.137 1 94.69 208 THR B N 1
ATOM 4074 C CA . THR B 1 208 ? -12.594 -0.222 6.219 1 94.69 208 THR B CA 1
ATOM 4075 C C . THR B 1 208 ? -11.18 -0.563 6.691 1 94.69 208 THR B C 1
ATOM 4077 O O . THR B 1 208 ? -10.969 -0.894 7.859 1 94.69 208 THR B O 1
ATOM 4080 N N . SER B 1 209 ? -10.273 -0.579 5.812 1 96.69 209 SER B N 1
ATOM 4081 C CA . SER B 1 209 ? -8.852 -0.645 6.129 1 96.69 209 SER B CA 1
ATOM 4082 C C . SER B 1 209 ? -8.062 0.388 5.336 1 96.69 209 SER B C 1
ATOM 4084 O O . SER B 1 209 ? -8.477 0.793 4.246 1 96.69 209 SER B O 1
ATOM 4086 N N . SER B 1 210 ? -7.023 0.861 5.934 1 98.25 210 SER B N 1
ATOM 4087 C CA . SER B 1 210 ? -6.145 1.845 5.309 1 98.25 210 SER B CA 1
ATOM 4088 C C . SER B 1 210 ? -4.684 1.42 5.41 1 98.25 210 SER B C 1
ATOM 4090 O O . SER B 1 210 ? -4.273 0.823 6.406 1 98.25 210 SER B O 1
ATOM 4092 N N . PHE B 1 211 ? -3.979 1.738 4.391 1 98.25 211 PHE B N 1
ATOM 4093 C CA . PHE B 1 211 ? -2.537 1.513 4.379 1 98.25 211 PHE B CA 1
ATOM 4094 C C . PHE B 1 211 ? -1.789 2.811 4.098 1 98.25 211 PHE B C 1
ATOM 4096 O O . PHE B 1 211 ? -2.074 3.496 3.115 1 98.25 211 PHE B O 1
ATOM 4103 N N . PHE B 1 212 ? -0.844 3.102 4.988 1 98.5 212 PHE B N 1
ATOM 4104 C CA . PHE B 1 212 ? -0.015 4.293 4.848 1 98.5 212 PHE B CA 1
ATOM 4105 C C . PHE B 1 212 ? 1.464 3.926 4.84 1 98.5 212 PHE B C 1
ATOM 4107 O O . PHE B 1 212 ? 1.956 3.291 5.773 1 98.5 212 PHE B O 1
ATOM 4114 N N . GLU B 1 213 ? 2.152 4.352 3.814 1 97.12 213 GLU B N 1
ATOM 4115 C CA . GLU B 1 213 ? 3.6 4.168 3.76 1 97.12 213 GLU B CA 1
ATOM 4116 C C . GLU B 1 213 ? 4.324 5.508 3.664 1 97.12 213 GLU B C 1
ATOM 4118 O O . GLU B 1 213 ? 3.934 6.375 2.879 1 97.12 213 GLU B O 1
ATOM 4123 N N . SER B 1 214 ? 5.258 5.707 4.508 1 96.25 214 SER B N 1
ATOM 4124 C CA . SER B 1 214 ? 6.109 6.891 4.461 1 96.25 214 SER B CA 1
ATOM 4125 C C . SER B 1 214 ? 7.582 6.516 4.602 1 96.25 214 SER B C 1
ATOM 4127 O O . SER B 1 214 ? 7.926 5.594 5.344 1 96.25 214 SER B O 1
ATOM 4129 N N . SER B 1 215 ? 8.461 7.273 3.861 1 93.88 215 SER B N 1
ATOM 4130 C CA . SER B 1 215 ? 9.875 6.918 3.9 1 93.88 215 SER B CA 1
ATOM 4131 C C . SER B 1 215 ? 10.758 8.117 3.58 1 93.88 215 SER B C 1
ATOM 4133 O O . SER B 1 215 ? 10.43 8.922 2.703 1 93.88 215 SER B O 1
ATOM 4135 N N . TRP B 1 216 ? 11.914 8.195 4.297 1 89.88 216 TRP B N 1
ATOM 4136 C CA . TRP B 1 216 ? 12.984 9.133 3.961 1 89.88 216 TRP B CA 1
ATOM 4137 C C . TRP B 1 216 ? 14.117 8.422 3.229 1 89.88 216 TRP B C 1
ATOM 4139 O O . TRP B 1 216 ? 15.117 9.039 2.873 1 89.88 216 TRP B O 1
ATOM 4149 N N . THR B 1 217 ? 13.969 7.102 3.008 1 79.5 217 THR B N 1
ATOM 4150 C CA . THR B 1 217 ? 15.055 6.289 2.48 1 79.5 217 THR B CA 1
ATOM 4151 C C . THR B 1 217 ? 15.234 6.527 0.985 1 79.5 217 THR B C 1
ATOM 4153 O O . THR B 1 217 ? 16.359 6.66 0.503 1 79.5 217 THR B O 1
ATOM 4156 N N . PRO B 1 218 ? 14.031 6.52 0.26 1 70.44 218 PRO B N 1
ATOM 4157 C CA . PRO B 1 218 ? 14.242 6.707 -1.178 1 70.44 218 PRO B CA 1
ATOM 4158 C C . PRO B 1 218 ? 14.711 8.117 -1.525 1 70.44 218 PRO B C 1
ATOM 4160 O O . PRO B 1 218 ? 14.422 9.062 -0.792 1 70.44 218 PRO B O 1
ATOM 4163 N N . SER B 1 219 ? 15.461 8.156 -2.576 1 65.75 219 SER B N 1
ATOM 4164 C CA . SER B 1 219 ? 15.969 9.461 -2.996 1 65.75 219 SER B CA 1
ATOM 4165 C C . SER B 1 219 ? 14.992 10.156 -3.943 1 65.75 219 SER B C 1
ATOM 4167 O O . SER B 1 219 ? 15.391 11.016 -4.73 1 65.75 219 SER B O 1
ATOM 4169 N N . TYR B 1 220 ? 13.766 9.609 -3.908 1 68.31 220 TYR B N 1
ATOM 4170 C CA . TYR B 1 220 ? 12.781 10.211 -4.789 1 68.31 220 TYR B CA 1
ATOM 4171 C C . TYR B 1 220 ? 11.523 10.609 -4.012 1 68.31 220 TYR B C 1
ATOM 4173 O O . TYR B 1 220 ? 11.242 10.039 -2.955 1 68.31 220 TYR B O 1
ATOM 4181 N N . LYS B 1 221 ? 10.852 11.586 -4.609 1 76.19 221 LYS B N 1
ATOM 4182 C CA . LYS B 1 221 ? 9.594 12.055 -4.023 1 76.19 221 LYS B CA 1
ATOM 4183 C C . LYS B 1 221 ? 8.391 11.398 -4.703 1 76.19 221 LYS B C 1
ATOM 4185 O O . LYS B 1 221 ? 8.312 11.359 -5.93 1 76.19 221 LYS B O 1
ATOM 4190 N N . PHE B 1 222 ? 7.629 10.781 -3.926 1 80.38 222 PHE B N 1
ATOM 4191 C CA . PHE B 1 222 ? 6.379 10.164 -4.359 1 80.38 222 PHE B CA 1
ATOM 4192 C C . PHE B 1 222 ? 5.258 10.461 -3.369 1 80.38 222 PHE B C 1
ATOM 4194 O O . PHE B 1 222 ? 5.41 10.242 -2.166 1 80.38 222 PHE B O 1
ATOM 4201 N N . ARG B 1 223 ? 4.156 11.047 -3.812 1 93.12 223 ARG B N 1
ATOM 4202 C CA . ARG B 1 223 ? 3.02 11.383 -2.963 1 93.12 223 ARG B CA 1
ATOM 4203 C C . ARG B 1 223 ? 1.701 11.023 -3.639 1 93.12 223 ARG B C 1
ATOM 4205 O O . ARG B 1 223 ? 1.279 11.688 -4.586 1 93.12 223 ARG B O 1
ATOM 4212 N N . ARG B 1 224 ? 1.112 10.039 -3.109 1 95.06 224 ARG B N 1
ATOM 4213 C CA . ARG B 1 224 ? -0.133 9.531 -3.676 1 95.06 224 ARG B CA 1
ATOM 4214 C C . ARG B 1 224 ? -1.146 9.219 -2.578 1 95.06 224 ARG B C 1
ATOM 4216 O O . ARG B 1 224 ? -0.773 8.773 -1.492 1 95.06 224 ARG B O 1
ATOM 4223 N N . PHE B 1 225 ? -2.367 9.484 -2.855 1 98.12 225 PHE B N 1
ATOM 4224 C CA . PHE B 1 225 ? -3.488 9.18 -1.977 1 98.12 225 PHE B CA 1
ATOM 4225 C C . PHE B 1 225 ? -4.656 8.602 -2.771 1 98.12 225 PHE B C 1
ATOM 4227 O O . PHE B 1 225 ? -5.191 9.258 -3.664 1 98.12 225 PHE B O 1
ATOM 4234 N N . GLU B 1 226 ? -5.051 7.355 -2.422 1 96.69 226 GLU B N 1
ATOM 4235 C CA . GLU B 1 226 ? -6.09 6.664 -3.184 1 96.69 226 GLU B CA 1
ATOM 4236 C C . GLU B 1 226 ? -7.203 6.164 -2.27 1 96.69 226 GLU B C 1
ATOM 4238 O O . GLU B 1 226 ? -6.941 5.68 -1.169 1 96.69 226 GLU B O 1
ATOM 4243 N N . VAL B 1 227 ? -8.414 6.297 -2.756 1 96.75 227 VAL B N 1
ATOM 4244 C CA . VAL B 1 227 ? -9.594 5.801 -2.059 1 96.75 227 VAL B CA 1
ATOM 4245 C C . VAL B 1 227 ? -10.375 4.855 -2.971 1 96.75 227 VAL B C 1
ATOM 4247 O O . VAL B 1 227 ? -10.75 5.227 -4.086 1 96.75 227 VAL B O 1
ATOM 4250 N N . MET B 1 228 ? -10.586 3.699 -2.465 1 93.88 228 MET B N 1
ATOM 4251 C CA . MET B 1 228 ? -11.359 2.705 -3.199 1 93.88 228 MET B CA 1
ATOM 4252 C C . MET B 1 228 ? -12.734 2.516 -2.572 1 93.88 228 MET B C 1
ATOM 4254 O O . MET B 1 228 ? -12.852 2.293 -1.365 1 93.88 228 MET B O 1
ATOM 4258 N N . GLY B 1 229 ? -13.703 2.615 -3.42 1 92.56 229 GLY B N 1
ATOM 4259 C CA . GLY B 1 229 ? -15.062 2.277 -3.033 1 92.56 229 GLY B CA 1
ATOM 4260 C C . GLY B 1 229 ? -15.641 1.129 -3.836 1 92.56 229 GLY B C 1
ATOM 4261 O O . GLY B 1 229 ? -14.977 0.584 -4.719 1 92.56 229 GLY B O 1
ATOM 4262 N N . VAL B 1 230 ? -16.828 0.691 -3.549 1 88.94 230 VAL B N 1
ATOM 4263 C CA . VAL B 1 230 ? -17.469 -0.474 -4.16 1 88.94 230 VAL B CA 1
ATOM 4264 C C . VAL B 1 230 ? -17.859 -0.154 -5.602 1 88.94 230 VAL B C 1
ATOM 4266 O O . VAL B 1 230 ? -18.078 -1.062 -6.406 1 88.94 230 VAL B O 1
ATOM 4269 N N . GLU B 1 231 ? -17.875 1.149 -5.961 1 89.25 231 GLU B N 1
ATOM 4270 C CA . GLU B 1 231 ? -18.344 1.515 -7.293 1 89.25 231 GLU B CA 1
ATOM 4271 C C . GLU B 1 231 ? -17.234 2.158 -8.117 1 89.25 231 GLU B C 1
ATOM 4273 O O . GLU B 1 231 ? -17.438 2.5 -9.281 1 89.25 231 GLU B O 1
ATOM 4278 N N . GLY B 1 232 ? -16.109 2.385 -7.438 1 89.12 232 GLY B N 1
ATOM 4279 C CA . GLY B 1 232 ? -15.016 3.031 -8.148 1 89.12 232 GLY B CA 1
ATOM 4280 C C . GLY B 1 232 ? -13.859 3.414 -7.238 1 89.12 232 GLY B C 1
ATOM 4281 O O . GLY B 1 232 ? -13.844 3.043 -6.062 1 89.12 232 GLY B O 1
ATOM 4282 N N . MET B 1 233 ? -12.898 4.117 -7.844 1 93 233 MET B N 1
ATOM 4283 C CA . MET B 1 233 ? -11.703 4.551 -7.121 1 93 233 MET B CA 1
ATOM 4284 C C . MET B 1 233 ? -11.297 5.957 -7.539 1 93 233 MET B C 1
ATOM 4286 O O . MET B 1 233 ? -11.555 6.375 -8.672 1 93 233 MET B O 1
ATOM 4290 N N . ALA B 1 234 ? -10.766 6.645 -6.637 1 95.56 234 ALA B N 1
ATOM 4291 C CA . ALA B 1 234 ? -10.156 7.941 -6.918 1 95.56 234 ALA B CA 1
ATOM 4292 C C . ALA B 1 234 ? -8.703 7.977 -6.457 1 95.56 234 ALA B C 1
ATOM 4294 O O . ALA B 1 234 ? -8.367 7.441 -5.398 1 95.56 234 ALA B O 1
ATOM 4295 N N . ALA B 1 235 ? -7.852 8.586 -7.266 1 95.81 235 ALA B N 1
ATOM 4296 C CA . ALA B 1 235 ? -6.43 8.68 -6.957 1 95.81 235 ALA B CA 1
ATOM 4297 C C . ALA B 1 235 ? -5.926 10.109 -7.121 1 95.81 235 ALA B C 1
ATOM 4299 O O . ALA B 1 235 ? -6.137 10.734 -8.172 1 95.81 235 ALA B O 1
ATOM 4300 N N . ILE B 1 236 ? -5.289 10.609 -6.102 1 98.19 236 ILE B N 1
ATOM 4301 C CA . ILE B 1 236 ? -4.637 11.914 -6.172 1 98.19 236 ILE B CA 1
ATOM 4302 C C . ILE B 1 236 ? -3.129 11.734 -6.32 1 98.19 236 ILE B C 1
ATOM 4304 O O . ILE B 1 236 ? -2.518 10.953 -5.586 1 98.19 236 ILE B O 1
ATOM 4308 N N . ASP B 1 237 ? -2.566 12.367 -7.273 1 96.25 237 ASP B N 1
ATOM 4309 C CA . ASP B 1 237 ? -1.123 12.523 -7.426 1 96.25 237 ASP B CA 1
ATOM 4310 C C . ASP B 1 237 ? -0.68 13.945 -7.094 1 96.25 237 ASP B C 1
ATOM 4312 O O . ASP B 1 237 ? -0.915 14.867 -7.871 1 96.25 237 ASP B O 1
ATOM 4316 N N . PHE B 1 238 ? 0.026 14.117 -6 1 95.56 238 PHE B N 1
ATOM 4317 C CA . PHE B 1 238 ? 0.371 15.445 -5.523 1 95.56 238 PHE B CA 1
ATOM 4318 C C . PHE B 1 238 ? 1.56 16.016 -6.297 1 95.56 238 PHE B C 1
ATOM 4320 O O . PHE B 1 238 ? 1.846 17.203 -6.223 1 95.56 238 PHE B O 1
ATOM 4327 N N . SER B 1 239 ? 2.25 15.164 -7.039 1 90.69 239 SER B N 1
ATOM 4328 C CA . SER B 1 239 ? 3.342 15.648 -7.883 1 90.69 239 SER B CA 1
ATOM 4329 C C . SER B 1 239 ? 2.816 16.391 -9.102 1 90.69 239 SER B C 1
ATOM 4331 O O . SER B 1 239 ? 3.461 17.328 -9.594 1 90.69 239 SER B O 1
ATOM 4333 N N . THR B 1 240 ? 1.64 15.984 -9.539 1 92.44 240 THR B N 1
ATOM 4334 C CA . THR B 1 240 ? 1.045 16.625 -10.703 1 92.44 240 THR B CA 1
ATOM 4335 C C . THR B 1 240 ? -0.199 17.422 -10.305 1 92.44 240 THR B C 1
ATOM 4337 O O . THR B 1 240 ? -0.826 18.062 -11.148 1 92.44 240 THR B O 1
ATOM 4340 N N . ASP B 1 241 ? -0.511 17.312 -9.07 1 95.31 241 ASP B N 1
ATOM 4341 C CA . ASP B 1 241 ? -1.684 18 -8.523 1 95.31 241 ASP B CA 1
ATOM 4342 C C . ASP B 1 241 ? -2.943 17.625 -9.297 1 95.31 241 ASP B C 1
ATOM 4344 O O . ASP B 1 241 ? -3.727 18.5 -9.68 1 95.31 241 ASP B O 1
ATOM 4348 N N . THR B 1 242 ? -3.092 16.328 -9.562 1 97.06 242 THR B N 1
ATOM 4349 C CA . THR B 1 242 ? -4.238 15.828 -10.312 1 97.06 242 THR B CA 1
ATOM 4350 C C . THR B 1 242 ? -5 14.781 -9.508 1 97.06 242 THR B C 1
ATOM 4352 O O . THR B 1 242 ? -4.449 14.188 -8.57 1 97.06 242 THR B O 1
ATOM 4355 N N . ILE B 1 243 ? -6.238 14.656 -9.867 1 97.69 243 ILE B N 1
ATOM 4356 C CA . ILE B 1 243 ? -7.066 13.562 -9.359 1 97.69 243 ILE B CA 1
ATOM 4357 C C . ILE B 1 243 ? -7.676 12.797 -10.531 1 97.69 243 ILE B C 1
ATOM 4359 O O . ILE B 1 243 ? -8.102 13.391 -11.523 1 97.69 243 ILE B O 1
ATOM 4363 N N . THR B 1 244 ? -7.641 11.508 -10.484 1 95.81 244 THR B N 1
ATOM 4364 C CA . THR B 1 244 ? -8.219 10.633 -11.5 1 95.81 244 THR B CA 1
ATOM 4365 C C . THR B 1 244 ? -9.281 9.727 -10.891 1 95.81 244 THR B C 1
ATOM 4367 O O . THR B 1 244 ? -9.07 9.141 -9.828 1 95.81 244 THR B O 1
ATOM 4370 N N . PHE B 1 245 ? -10.406 9.602 -11.523 1 94.19 245 PHE B N 1
ATOM 4371 C CA . PHE B 1 245 ? -11.477 8.695 -11.141 1 94.19 245 PHE B CA 1
ATOM 4372 C C . PHE B 1 245 ? -11.531 7.488 -12.07 1 94.19 245 PHE B C 1
ATOM 4374 O O . PHE B 1 245 ? -11.438 7.637 -13.289 1 94.19 245 PHE B O 1
ATOM 4381 N N . PHE B 1 246 ? -11.547 6.367 -11.469 1 89.69 246 PHE B N 1
ATOM 4382 C CA . PHE B 1 246 ? -11.727 5.109 -12.18 1 89.69 246 PHE B CA 1
ATOM 4383 C C . PHE B 1 246 ? -13.094 4.508 -11.883 1 89.69 246 PHE B C 1
ATOM 4385 O O . PHE B 1 246 ? -13.32 3.982 -10.797 1 89.69 246 PHE B O 1
ATOM 4392 N N . GLU B 1 247 ? -13.992 4.594 -12.805 1 83.75 247 GLU B N 1
ATOM 4393 C CA . GLU B 1 247 ? -15.352 4.09 -12.695 1 83.75 247 GLU B CA 1
ATOM 4394 C C . GLU B 1 247 ? -15.633 3.027 -13.758 1 83.75 247 GLU B C 1
ATOM 4396 O O . GLU B 1 247 ? -14.781 2.746 -14.602 1 83.75 247 GLU B O 1
ATOM 4401 N N . LYS B 1 248 ? -16.703 2.32 -13.547 1 76.25 248 LYS B N 1
ATOM 4402 C CA . LYS B 1 248 ? -17.031 1.256 -14.492 1 76.25 248 LYS B CA 1
ATOM 4403 C C . LYS B 1 248 ? -16.938 1.75 -15.938 1 76.25 248 LYS B C 1
ATOM 4405 O O . LYS B 1 248 ? -17.781 2.525 -16.391 1 76.25 248 LYS B O 1
ATOM 4410 N N . GLY B 1 249 ? -15.828 1.35 -16.406 1 71.44 249 GLY B N 1
ATOM 4411 C CA . GLY B 1 249 ? -15.625 1.53 -17.828 1 71.44 249 GLY B CA 1
ATOM 4412 C C . GLY B 1 249 ? -15.125 2.918 -18.188 1 71.44 249 GLY B C 1
ATOM 4413 O O . GLY B 1 249 ? -15.023 3.258 -19.375 1 71.44 249 GLY B O 1
ATOM 4414 N N . GLN B 1 250 ? -14.922 3.729 -17.219 1 83.38 250 GLN B N 1
ATOM 4415 C CA . GLN B 1 250 ? -14.508 5.082 -17.578 1 83.38 250 GLN B CA 1
ATOM 4416 C C . GLN B 1 250 ? -13.422 5.586 -16.625 1 83.38 250 GLN B C 1
ATOM 4418 O O . GLN B 1 250 ? -13.484 5.352 -15.422 1 83.38 250 GLN B O 1
ATOM 4423 N N . THR B 1 251 ? -12.398 6.18 -17.203 1 90 251 THR B N 1
ATOM 4424 C CA . THR B 1 251 ? -11.375 6.91 -16.469 1 90 251 THR B CA 1
ATOM 4425 C C . THR B 1 251 ? -11.375 8.383 -16.875 1 90 251 THR B C 1
ATOM 4427 O O . THR B 1 251 ? -11.367 8.711 -18.062 1 90 251 THR B O 1
ATOM 4430 N N . TRP B 1 252 ? -11.469 9.273 -15.773 1 94.06 252 TRP B N 1
ATOM 4431 C CA . TRP B 1 252 ? -11.5 10.688 -16.109 1 94.06 252 TRP B CA 1
ATOM 4432 C C . TRP B 1 252 ? -10.82 11.523 -15.031 1 94.06 252 TRP B C 1
ATOM 4434 O O . TRP B 1 252 ? -10.648 11.062 -13.906 1 94.06 252 TRP B O 1
ATOM 4444 N N . SER B 1 253 ? -10.359 12.672 -15.398 1 96.5 253 SER B N 1
ATOM 4445 C CA . SER B 1 253 ? -9.734 13.656 -14.523 1 96.5 253 SER B CA 1
ATOM 4446 C C . SER B 1 253 ? -10.344 15.039 -14.727 1 96.5 253 SER B C 1
ATOM 4448 O O . SER B 1 253 ? -10.383 15.547 -15.844 1 96.5 253 SER B O 1
ATOM 4450 N N . PRO B 1 254 ? -10.781 15.625 -13.672 1 96.56 254 PRO B N 1
ATOM 4451 C CA . PRO B 1 254 ? -11.344 16.969 -13.797 1 96.56 254 PRO B CA 1
ATOM 4452 C C . PRO B 1 254 ? -10.273 18.047 -13.93 1 96.56 254 PRO B C 1
ATOM 4454 O O . PRO B 1 254 ? -9.125 17.844 -13.516 1 96.56 254 PRO B O 1
ATOM 4457 N N . ARG B 1 255 ? -10.68 19.188 -14.539 1 95.06 255 ARG B N 1
ATOM 4458 C CA . ARG B 1 255 ? -9.867 20.406 -14.422 1 95.06 255 ARG B CA 1
ATOM 4459 C C . ARG B 1 255 ? -10.047 21.047 -13.062 1 95.06 255 ARG B C 1
ATOM 4461 O O . ARG B 1 255 ? -11.172 21.312 -12.641 1 95.06 255 ARG B O 1
ATOM 4468 N N . LEU B 1 256 ? -8.953 21.203 -12.398 1 96.06 256 LEU B N 1
ATOM 4469 C CA . LEU B 1 256 ? -9.008 21.75 -11.047 1 96.06 256 LEU B CA 1
ATOM 4470 C C . LEU B 1 256 ? -8.648 23.234 -11.055 1 96.06 256 LEU B C 1
ATOM 4472 O O . LEU B 1 256 ? -7.789 23.672 -11.828 1 96.06 256 LEU B O 1
ATOM 4476 N N . ALA B 1 257 ? -9.336 23.984 -10.328 1 90.19 257 ALA B N 1
ATOM 4477 C CA . ALA B 1 257 ? -9.047 25.406 -10.094 1 90.19 257 ALA B CA 1
ATOM 4478 C C . ALA B 1 257 ? -9.023 25.719 -8.602 1 90.19 257 ALA B C 1
ATOM 4480 O O . ALA B 1 257 ? -9.711 25.062 -7.812 1 90.19 257 ALA B O 1
ATOM 4481 N N . GLY B 1 258 ? -8.133 26.5 -8.242 1 87.62 258 GLY B N 1
ATOM 4482 C CA . GLY B 1 258 ? -8.078 26.906 -6.852 1 87.62 258 GLY B CA 1
ATOM 4483 C C . GLY B 1 258 ? -6.922 27.844 -6.559 1 87.62 258 GLY B C 1
ATOM 4484 O O . GLY B 1 258 ? -6.121 28.156 -7.445 1 87.62 258 GLY B O 1
ATOM 4485 N N . GLU B 1 259 ? -6.949 28.312 -5.398 1 92.75 259 GLU B N 1
ATOM 4486 C CA . GLU B 1 259 ? -5.855 29.172 -4.938 1 92.75 259 GLU B CA 1
ATOM 4487 C C . GLU B 1 259 ? -4.762 28.344 -4.262 1 92.75 259 GLU B C 1
ATOM 4489 O O . GLU B 1 259 ? -4.926 27.141 -4.055 1 92.75 259 GLU B O 1
ATOM 4494 N N . GLU B 1 260 ? -3.664 28.984 -4.016 1 96.75 260 GLU B N 1
ATOM 4495 C CA . GLU B 1 260 ? -2.588 28.344 -3.27 1 96.75 260 GLU B CA 1
ATOM 4496 C C . GLU B 1 260 ? -3.092 27.797 -1.934 1 96.75 260 GLU B C 1
ATOM 4498 O O . GLU B 1 260 ? -3.701 28.531 -1.152 1 96.75 260 GLU B O 1
ATOM 4503 N N . PRO B 1 261 ? -2.859 26.594 -1.684 1 98.06 261 PRO B N 1
ATOM 4504 C CA . PRO B 1 261 ? -3.424 25.969 -0.489 1 98.06 261 PRO B CA 1
ATOM 4505 C C . PRO B 1 261 ? -3.051 26.703 0.798 1 98.06 261 PRO B C 1
ATOM 4507 O O . PRO B 1 261 ? -3.895 26.875 1.68 1 98.06 261 PRO B O 1
ATOM 4510 N N . LEU B 1 262 ? -1.818 27.141 0.883 1 98.5 262 LEU B N 1
ATOM 4511 C CA . LEU B 1 262 ? -1.398 27.828 2.1 1 98.5 262 LEU B CA 1
ATOM 4512 C C . LEU B 1 262 ? -2.139 29.156 2.26 1 98.5 262 LEU B C 1
ATOM 4514 O O . LEU B 1 262 ? -2.51 29.531 3.373 1 98.5 262 LEU B O 1
ATOM 4518 N N . LEU B 1 263 ? -2.338 29.859 1.188 1 98.56 263 LEU B N 1
ATOM 4519 C CA . LEU B 1 263 ? -3.109 31.109 1.211 1 98.56 263 LEU B CA 1
ATOM 4520 C C . LEU B 1 263 ? -4.535 30.844 1.686 1 98.56 263 LEU B C 1
ATOM 4522 O O . LEU B 1 263 ? -5.047 31.562 2.549 1 98.56 263 LEU B O 1
ATOM 4526 N N . ALA B 1 264 ? -5.109 29.812 1.148 1 98.25 264 ALA B N 1
ATOM 4527 C CA . ALA B 1 264 ? -6.469 29.438 1.535 1 98.25 264 ALA B CA 1
ATOM 4528 C C . ALA B 1 264 ? -6.535 29.078 3.014 1 98.25 264 ALA B C 1
ATOM 4530 O O . ALA B 1 264 ? -7.469 29.469 3.717 1 98.25 264 ALA B O 1
ATOM 4531 N N . GLN B 1 265 ? -5.582 28.312 3.498 1 98.69 265 GLN B N 1
ATOM 4532 C CA . GLN B 1 265 ? -5.527 27.906 4.895 1 98.69 265 GLN B CA 1
ATOM 4533 C C . GLN B 1 265 ? -5.477 29.109 5.824 1 98.69 265 GLN B C 1
ATOM 4535 O O . GLN B 1 265 ? -6.273 29.219 6.762 1 98.69 265 GLN B O 1
ATOM 4540 N N . ASP B 1 266 ? -4.551 30.016 5.531 1 98.69 266 ASP B N 1
ATOM 4541 C CA . ASP B 1 266 ? -4.391 31.188 6.398 1 98.69 266 ASP B CA 1
ATOM 4542 C C . ASP B 1 266 ? -5.605 32.094 6.32 1 98.69 266 ASP B C 1
ATOM 4544 O O . ASP B 1 266 ? -5.984 32.719 7.312 1 98.69 266 ASP B O 1
ATOM 4548 N N . ARG B 1 267 ? -6.219 32.188 5.137 1 98.25 267 ARG B N 1
ATOM 4549 C CA . ARG B 1 267 ? -7.453 32.969 4.988 1 98.25 267 ARG B CA 1
ATOM 4550 C C . ARG B 1 267 ? -8.555 32.406 5.887 1 98.25 267 ARG B C 1
ATOM 4552 O O . ARG B 1 267 ? -9.219 33.156 6.605 1 98.25 267 ARG B O 1
ATOM 4559 N N . GLU B 1 268 ? -8.742 31.109 5.812 1 98.31 268 GLU B N 1
ATOM 4560 C CA . GLU B 1 268 ? -9.781 30.484 6.613 1 98.31 268 GLU B CA 1
ATOM 4561 C C . GLU B 1 268 ? -9.5 30.641 8.102 1 98.31 268 GLU B C 1
ATOM 4563 O O . GLU B 1 268 ? -10.43 30.797 8.906 1 98.31 268 GLU B O 1
ATOM 4568 N N . PHE B 1 269 ? -8.234 30.562 8.461 1 98.62 269 PHE B N 1
ATOM 4569 C CA . PHE B 1 269 ? -7.855 30.781 9.852 1 98.62 269 PHE B CA 1
ATOM 4570 C C . PHE B 1 269 ? -8.242 32.188 10.297 1 98.62 269 PHE B C 1
ATOM 4572 O O . PHE B 1 269 ? -8.883 32.344 11.336 1 98.62 269 PHE B O 1
ATOM 4579 N N . LEU B 1 270 ? -7.902 33.188 9.5 1 98.38 270 LEU B N 1
ATOM 4580 C CA . LEU B 1 270 ? -8.195 34.594 9.852 1 98.38 270 LEU B CA 1
ATOM 4581 C C . LEU B 1 270 ? -9.703 34.812 9.875 1 98.38 270 LEU B C 1
ATOM 4583 O O . LEU B 1 270 ? -10.195 35.562 10.734 1 98.38 270 LEU B O 1
ATOM 4587 N N . LYS B 1 271 ? -10.422 34.188 8.969 1 98.06 271 LYS B N 1
ATOM 4588 C CA . LYS B 1 271 ? -11.875 34.281 8.977 1 98.06 271 LYS B CA 1
ATOM 4589 C C . LYS B 1 271 ? -12.461 33.719 10.258 1 98.06 271 LYS B C 1
ATOM 4591 O O . LYS B 1 271 ? -13.398 34.281 10.828 1 98.06 271 LYS B O 1
ATOM 4596 N N . ALA B 1 272 ? -11.914 32.625 10.648 1 98.06 272 ALA B N 1
ATOM 4597 C CA . ALA B 1 272 ? -12.383 32 11.883 1 98.06 272 ALA B CA 1
ATOM 4598 C C . ALA B 1 272 ? -12.133 32.906 13.086 1 98.06 272 ALA B C 1
ATOM 4600 O O . ALA B 1 272 ? -12.977 33 13.977 1 98.06 272 ALA B O 1
ATOM 4601 N N . VAL B 1 273 ? -10.984 33.531 13.117 1 97.75 273 VAL B N 1
ATOM 4602 C CA . VAL B 1 273 ? -10.625 34.406 14.227 1 97.75 273 VAL B CA 1
ATOM 4603 C C . VAL B 1 273 ? -11.508 35.656 14.211 1 97.75 273 VAL B C 1
ATOM 4605 O O . VAL B 1 273 ? -12.031 36.062 15.25 1 97.75 273 VAL B O 1
ATOM 4608 N N . ALA B 1 274 ? -11.727 36.188 13.047 1 96.44 274 ALA B N 1
ATOM 4609 C CA . ALA B 1 274 ? -12.422 37.469 12.906 1 96.44 274 ALA B CA 1
ATOM 4610 C C . ALA B 1 274 ? -13.93 37.281 13.047 1 96.44 274 ALA B C 1
ATOM 4612 O O . ALA B 1 274 ? -14.602 38.062 13.719 1 96.44 274 ALA B O 1
ATOM 4613 N N . GLU B 1 275 ? -14.461 36.188 12.352 1 92.38 275 GLU B N 1
ATOM 4614 C CA . GLU B 1 275 ? -15.906 36.094 12.164 1 92.38 275 GLU B CA 1
ATOM 4615 C C . GLU B 1 275 ? -16.453 34.812 12.781 1 92.38 275 GLU B C 1
ATOM 4617 O O . GLU B 1 275 ? -17.672 34.656 12.914 1 92.38 275 GLU B O 1
ATOM 4622 N N . GLY B 1 276 ? -15.648 33.969 13.117 1 89.81 276 GLY B N 1
ATOM 4623 C CA . GLY B 1 276 ? -16.094 32.688 13.648 1 89.81 276 GLY B CA 1
ATOM 4624 C C . GLY B 1 276 ? -16.562 31.719 12.57 1 89.81 276 GLY B C 1
ATOM 4625 O O . GLY B 1 276 ? -17.125 30.672 12.867 1 89.81 276 GLY B O 1
ATOM 4626 N N . SER B 1 277 ? -16.375 31.969 11.297 1 89.88 277 SER B N 1
ATOM 4627 C CA . SER B 1 277 ? -16.969 31.188 10.219 1 89.88 277 SER B CA 1
ATOM 4628 C C . SER B 1 277 ? -15.898 30.469 9.398 1 89.88 277 SER B C 1
ATOM 4630 O O . SER B 1 277 ? -16.219 29.703 8.484 1 89.88 277 SER B O 1
ATOM 4632 N N . GLY B 1 278 ? -14.641 30.516 9.633 1 91.69 278 GLY B N 1
ATOM 4633 C CA . GLY B 1 278 ? -13.617 29.891 8.82 1 91.69 278 GLY B CA 1
ATOM 4634 C C . GLY B 1 278 ? -13.523 28.391 9.031 1 91.69 278 GLY B C 1
ATOM 4635 O O . GLY B 1 278 ? -13.781 27.891 10.125 1 91.69 278 GLY B O 1
ATOM 4636 N N . HIS B 1 279 ? -13.258 27.656 7.93 1 94.81 279 HIS B N 1
ATOM 4637 C CA . HIS B 1 279 ? -13.07 26.219 7.988 1 94.81 279 HIS B CA 1
ATOM 4638 C C . HIS B 1 279 ? -11.664 25.859 8.469 1 94.81 279 HIS B C 1
ATOM 4640 O O . HIS B 1 279 ? -10.695 26.016 7.719 1 94.81 279 HIS B O 1
ATOM 4646 N N . VAL B 1 280 ? -11.602 25.469 9.742 1 97.88 280 VAL B N 1
ATOM 4647 C CA . VAL B 1 280 ? -10.312 25.125 10.32 1 97.88 280 VAL B CA 1
ATOM 4648 C C . VAL B 1 280 ? -10.375 23.703 10.898 1 97.88 280 VAL B C 1
ATOM 4650 O O . VAL B 1 280 ? -11.453 23.125 11.016 1 97.88 280 VAL B O 1
ATOM 4653 N N . VAL B 1 281 ? -9.266 23.109 11.133 1 98.5 281 VAL B N 1
ATOM 4654 C CA . VAL B 1 281 ? -9.188 21.781 11.727 1 98.5 281 VAL B CA 1
ATOM 4655 C C . VAL B 1 281 ? -9.695 21.828 13.164 1 98.5 281 VAL B C 1
ATOM 4657 O O . VAL B 1 281 ? -9.297 22.703 13.945 1 98.5 281 VAL B O 1
ATOM 4660 N N . SER B 1 282 ? -10.57 20.969 13.57 1 97.25 282 SER B N 1
ATOM 4661 C CA . SER B 1 282 ? -11.148 20.969 14.906 1 97.25 282 SER B CA 1
ATOM 4662 C C . SER B 1 282 ? -10.164 20.406 15.938 1 97.25 282 SER B C 1
ATOM 4664 O O . SER B 1 282 ? -9.281 19.625 15.594 1 97.25 282 SER B O 1
ATOM 4666 N N . PRO B 1 283 ? -10.305 20.859 17.156 1 96.81 283 PRO B N 1
ATOM 4667 C CA . PRO B 1 283 ? -9.477 20.297 18.219 1 96.81 283 PRO B CA 1
ATOM 4668 C C . PRO B 1 283 ? -9.547 18.766 18.281 1 96.81 283 PRO B C 1
ATOM 4670 O O . PRO B 1 283 ? -8.531 18.109 18.516 1 96.81 283 PRO B O 1
ATOM 4673 N N . GLU B 1 284 ? -10.719 18.172 18.016 1 96.94 284 GLU B N 1
ATOM 4674 C CA . GLU B 1 284 ? -10.906 16.719 18.062 1 96.94 284 GLU B CA 1
ATOM 4675 C C . GLU B 1 284 ? -10.07 16.031 16.984 1 96.94 284 GLU B C 1
ATOM 4677 O O . GLU B 1 284 ? -9.461 14.992 17.234 1 96.94 284 GLU B O 1
ATOM 4682 N N . GLU B 1 285 ? -10.094 16.625 15.812 1 98.19 285 GLU B N 1
ATOM 4683 C CA . GLU B 1 285 ? -9.336 16.047 14.703 1 98.19 285 GLU B CA 1
ATOM 4684 C C . GLU B 1 285 ? -7.836 16.203 14.922 1 98.19 285 GLU B C 1
ATOM 4686 O O . GLU B 1 285 ? -7.055 15.32 14.547 1 98.19 285 GLU B O 1
ATOM 4691 N N . ILE B 1 286 ? -7.434 17.328 15.523 1 98.38 286 ILE B N 1
ATOM 4692 C CA . ILE B 1 286 ? -6.031 17.531 15.875 1 98.38 286 ILE B CA 1
ATOM 4693 C C . ILE B 1 286 ? -5.582 16.453 16.844 1 98.38 286 ILE B C 1
ATOM 4695 O O . ILE B 1 286 ? -4.566 15.781 16.625 1 98.38 286 ILE B O 1
ATOM 4699 N N . LEU B 1 287 ? -6.344 16.219 17.891 1 97.62 287 LEU B N 1
ATOM 4700 C CA . LEU B 1 287 ? -6.016 15.227 18.906 1 97.62 287 LEU B CA 1
ATOM 4701 C C . LEU B 1 287 ? -5.961 13.828 18.297 1 97.62 287 LEU B C 1
ATOM 4703 O O . LEU B 1 287 ? -5.039 13.055 18.578 1 97.62 287 LEU B O 1
ATOM 4707 N N . TYR B 1 288 ? -6.883 13.531 17.438 1 98.19 288 TYR B N 1
ATOM 4708 C CA . TYR B 1 288 ? -6.945 12.203 16.844 1 98.19 288 TYR B CA 1
ATOM 4709 C C . TYR B 1 288 ? -5.703 11.922 16 1 98.19 288 TYR B C 1
ATOM 4711 O O . TYR B 1 288 ? -5.109 10.844 16.109 1 98.19 288 TYR B O 1
ATOM 4719 N N . THR B 1 289 ? -5.312 12.875 15.156 1 98.5 289 THR B N 1
ATOM 4720 C CA . THR B 1 289 ? -4.191 12.633 14.25 1 98.5 289 THR B CA 1
ATOM 4721 C C . THR B 1 289 ? -2.9 12.414 15.039 1 98.5 289 THR B C 1
ATOM 4723 O O . THR B 1 289 ? -2.111 11.531 14.711 1 98.5 289 THR B O 1
ATOM 4726 N N . ILE B 1 290 ? -2.67 13.195 16.125 1 97.94 290 ILE B N 1
ATOM 4727 C CA . ILE B 1 290 ? -1.475 13.023 16.938 1 97.94 290 ILE B CA 1
ATOM 4728 C C . ILE B 1 290 ? -1.542 11.68 17.672 1 97.94 290 ILE B C 1
ATOM 4730 O O . ILE B 1 290 ? -0.55 10.953 17.734 1 97.94 290 ILE B O 1
ATOM 4734 N N . LYS B 1 291 ? -2.742 11.422 18.156 1 97.81 291 LYS B N 1
ATOM 4735 C CA . LYS B 1 291 ? -2.967 10.164 18.859 1 97.81 291 LYS B CA 1
ATOM 4736 C C . LYS B 1 291 ? -2.68 8.969 17.953 1 97.81 291 LYS B C 1
ATOM 4738 O O . LYS B 1 291 ? -2.033 8.008 18.375 1 97.81 291 LYS B O 1
ATOM 4743 N N . PHE B 1 292 ? -3.148 8.992 16.781 1 98.38 292 PHE B N 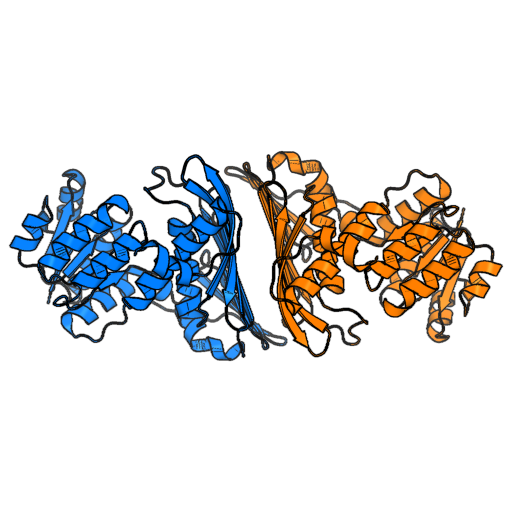1
ATOM 4744 C CA . PHE B 1 292 ? -2.92 7.949 15.797 1 98.38 292 PHE B CA 1
ATOM 4745 C C . PHE B 1 292 ? -1.43 7.773 15.531 1 98.38 292 PHE B C 1
ATOM 4747 O O . PHE B 1 292 ? -0.926 6.648 15.5 1 98.38 292 PHE B O 1
ATOM 4754 N N . CYS B 1 293 ? -0.738 8.898 15.297 1 98.25 293 CYS B N 1
ATOM 4755 C CA . CYS B 1 293 ? 0.696 8.836 15.039 1 98.25 293 CYS B CA 1
ATOM 4756 C C . CYS B 1 293 ? 1.434 8.172 16.203 1 98.25 293 CYS B C 1
ATOM 4758 O O . CYS B 1 293 ? 2.309 7.332 15.977 1 98.25 293 CYS B O 1
ATOM 4760 N N . ASP B 1 294 ? 1.096 8.578 17.406 1 97.5 294 ASP B N 1
ATOM 4761 C CA . ASP B 1 294 ? 1.724 7.969 18.578 1 97.5 294 ASP B CA 1
ATOM 4762 C C . ASP B 1 294 ? 1.416 6.477 18.656 1 97.5 294 ASP B C 1
ATOM 4764 O O . ASP B 1 294 ? 2.293 5.672 18.969 1 97.5 294 ASP B O 1
ATOM 4768 N N . ALA B 1 295 ? 0.156 6.105 18.344 1 98.25 295 ALA B N 1
ATOM 4769 C CA . ALA B 1 295 ? -0.231 4.695 18.344 1 98.25 295 ALA B CA 1
ATOM 4770 C C . ALA B 1 295 ? 0.603 3.898 17.344 1 98.25 295 ALA B C 1
ATOM 4772 O O . ALA B 1 295 ? 1.035 2.781 17.641 1 98.25 295 ALA B O 1
ATOM 4773 N N . ALA B 1 296 ? 0.831 4.441 16.188 1 98.25 296 ALA B N 1
ATOM 4774 C CA . ALA B 1 296 ? 1.634 3.777 15.164 1 98.25 296 ALA B CA 1
ATOM 4775 C C . ALA B 1 296 ? 3.068 3.568 15.641 1 98.25 296 ALA B C 1
ATOM 4777 O O . ALA B 1 296 ? 3.65 2.502 15.43 1 98.25 296 ALA B O 1
ATOM 4778 N N . GLU B 1 297 ? 3.641 4.582 16.297 1 96.94 297 GLU B N 1
ATOM 4779 C CA . GLU B 1 297 ? 5 4.469 16.812 1 96.94 297 GLU B CA 1
ATOM 4780 C C . GLU B 1 297 ? 5.09 3.406 17.906 1 96.94 297 GLU B C 1
ATOM 4782 O O . GLU B 1 297 ? 6.055 2.641 17.953 1 96.94 297 GLU B O 1
ATOM 4787 N N . ILE B 1 298 ? 4.098 3.393 18.766 1 96.5 298 ILE B N 1
ATOM 4788 C CA . ILE B 1 298 ? 4.051 2.375 19.812 1 96.5 298 ILE B CA 1
ATOM 4789 C C . ILE B 1 298 ? 3.943 0.99 19.172 1 96.5 298 ILE B C 1
ATOM 4791 O O . ILE B 1 298 ? 4.598 0.044 19.609 1 96.5 298 ILE B O 1
ATOM 4795 N N . SER B 1 299 ? 3.094 0.857 18.141 1 97.38 299 SER B N 1
ATOM 4796 C CA . SER B 1 299 ? 2.941 -0.414 17.438 1 97.38 299 SER B CA 1
ATOM 4797 C C . SER B 1 299 ? 4.273 -0.898 16.875 1 97.38 299 SER B C 1
ATOM 4799 O O . SER B 1 299 ? 4.609 -2.08 17 1 97.38 299 SER B O 1
ATOM 4801 N N . ILE B 1 300 ? 5.062 -0.027 16.281 1 96.5 300 ILE B N 1
ATOM 4802 C CA . ILE B 1 300 ? 6.363 -0.366 15.719 1 96.5 300 ILE B CA 1
ATOM 4803 C C . ILE B 1 300 ? 7.289 -0.875 16.828 1 96.5 300 ILE B C 1
ATOM 4805 O O . ILE B 1 300 ? 7.957 -1.9 16.656 1 96.5 300 ILE B O 1
ATOM 4809 N N . LYS B 1 301 ? 7.344 -0.225 17.938 1 94.44 301 LYS B N 1
ATOM 4810 C CA . LYS B 1 301 ? 8.273 -0.545 19.016 1 94.44 301 LYS B CA 1
ATOM 4811 C C . LYS B 1 301 ? 7.844 -1.813 19.75 1 94.44 301 LYS B C 1
ATOM 4813 O O . LYS B 1 301 ? 8.688 -2.627 20.141 1 94.44 301 LYS B O 1
ATOM 4818 N N . SER B 1 302 ? 6.508 -1.984 19.922 1 94.12 302 SER B N 1
ATOM 4819 C CA . SER B 1 302 ? 6.008 -3.098 20.734 1 94.12 302 SER B CA 1
ATOM 4820 C C . SER B 1 302 ? 5.691 -4.309 19.859 1 94.12 302 SER B C 1
ATOM 4822 O O . SER B 1 302 ? 5.449 -5.402 20.375 1 94.12 302 SER B O 1
ATOM 4824 N N . ARG B 1 303 ? 5.57 -4.105 18.547 1 92.38 303 ARG B N 1
ATOM 4825 C CA . ARG B 1 303 ? 5.293 -5.168 17.578 1 92.38 303 ARG B CA 1
ATOM 4826 C C . ARG B 1 303 ? 3.939 -5.816 17.859 1 92.38 303 ARG B C 1
ATOM 4828 O O . ARG B 1 303 ? 3.824 -7.043 17.875 1 92.38 303 ARG B O 1
ATOM 4835 N N . ARG B 1 304 ? 3.01 -4.969 18.172 1 93.31 304 ARG B N 1
ATOM 4836 C CA . ARG B 1 304 ? 1.645 -5.438 18.391 1 93.31 304 ARG B CA 1
ATOM 4837 C C . ARG B 1 304 ? 0.629 -4.453 17.812 1 93.31 304 ARG B C 1
ATOM 4839 O O . ARG B 1 304 ? 0.961 -3.297 17.547 1 93.31 304 ARG B O 1
ATOM 4846 N N . GLU B 1 305 ? -0.546 -4.98 17.656 1 95 305 GLU B N 1
ATOM 4847 C CA . GLU B 1 305 ? -1.665 -4.102 17.328 1 95 305 GLU B CA 1
ATOM 4848 C C . GLU B 1 305 ? -1.956 -3.131 18.469 1 95 305 GLU B C 1
ATOM 4850 O O . GLU B 1 305 ? -1.937 -3.516 19.641 1 95 305 GLU B O 1
ATOM 4855 N N . VAL B 1 306 ? -2.189 -1.882 18.156 1 97.06 306 VAL B N 1
ATOM 4856 C CA . VAL B 1 306 ? -2.49 -0.862 19.156 1 97.06 306 VAL B CA 1
ATOM 4857 C C . VAL B 1 306 ? -3.809 -0.173 18.812 1 97.06 306 VAL B C 1
ATOM 4859 O O . VAL B 1 306 ? -3.973 0.35 17.703 1 97.06 306 VAL B O 1
ATOM 4862 N N . TYR B 1 307 ? -4.723 -0.219 19.719 1 96.88 307 TYR B N 1
ATOM 4863 C CA . TYR B 1 307 ? -5.938 0.578 19.562 1 96.88 307 TYR B CA 1
ATOM 4864 C C . TYR B 1 307 ? -5.676 2.039 19.906 1 96.88 307 TYR B C 1
ATOM 4866 O O . TYR B 1 307 ? -5.023 2.34 20.906 1 96.88 307 TYR B O 1
ATOM 4874 N N . VAL B 1 308 ? -6.148 2.908 19.031 1 97.12 308 VAL B N 1
ATOM 4875 C CA . VAL B 1 308 ? -5.906 4.336 19.219 1 97.12 308 VAL B CA 1
ATOM 4876 C C . VAL B 1 308 ? -6.41 4.785 20.578 1 97.12 308 VAL B C 1
ATOM 4878 O O . VAL B 1 308 ? -5.754 5.57 21.266 1 97.12 308 VAL B O 1
ATOM 4881 N N . GLU B 1 309 ? -7.449 4.215 21.094 1 95.12 309 GLU B N 1
ATOM 4882 C CA . GLU B 1 309 ? -8.07 4.594 22.359 1 95.12 309 GLU B CA 1
ATOM 4883 C C . GLU B 1 309 ? -7.215 4.152 23.547 1 95.12 309 GLU B C 1
ATOM 4885 O O . GLU B 1 309 ? -7.402 4.633 24.656 1 95.12 309 GLU B O 1
ATOM 4890 N N . GLU B 1 310 ? -6.305 3.234 23.312 1 94.19 310 GLU B N 1
ATOM 4891 C CA . GLU B 1 310 ? -5.395 2.811 24.375 1 94.19 310 GLU B CA 1
ATOM 4892 C C . GLU B 1 310 ? -4.574 3.982 24.906 1 94.19 310 GLU B C 1
ATOM 4894 O O . GLU B 1 310 ? -4.113 3.963 26.047 1 94.19 310 GLU B O 1
ATOM 4899 N N . LEU B 1 311 ? -4.344 4.902 24.078 1 93.94 311 LEU B N 1
ATOM 4900 C CA . LEU B 1 311 ? -3.504 6.035 24.453 1 93.94 311 LEU B CA 1
ATOM 4901 C C . LEU B 1 311 ? -4.211 6.922 25.469 1 93.94 311 LEU B C 1
ATOM 4903 O O . LEU B 1 311 ? -3.568 7.727 26.156 1 93.94 311 LEU B O 1
ATOM 4907 N N . ASP B 1 312 ? -5.508 6.852 25.5 1 90.31 312 ASP B N 1
ATOM 4908 C CA . ASP B 1 312 ? -6.246 7.598 26.516 1 90.31 312 ASP B CA 1
ATOM 4909 C C . ASP B 1 312 ? -5.852 7.156 27.922 1 90.31 312 ASP B C 1
ATOM 4911 O O . ASP B 1 312 ? -5.93 7.938 28.875 1 90.31 312 ASP B O 1
ATOM 4915 N N . ASN B 1 313 ? -5.371 5.84 28 1 78.38 313 ASN B N 1
ATOM 4916 C CA . ASN B 1 313 ? -5.051 5.258 29.297 1 78.38 313 ASN B CA 1
ATOM 4917 C C . ASN B 1 313 ? -3.596 5.508 29.672 1 78.38 313 ASN B C 1
ATOM 4919 O O . ASN B 1 313 ? -3.215 5.324 30.828 1 78.38 313 ASN B O 1
ATOM 4923 N N . PHE B 1 314 ? -2.711 5.715 28.75 1 66.31 314 PHE B N 1
ATOM 4924 C CA . PHE B 1 314 ? -1.3 5.938 29.047 1 66.31 314 PHE B CA 1
ATOM 4925 C C . PHE B 1 314 ? -1.08 7.324 29.625 1 66.31 314 PHE B C 1
ATOM 4927 O O . PHE B 1 314 ? -0.001 7.625 30.141 1 66.31 314 PHE B O 1
ATOM 4934 N N . ILE B 1 315 ? -1.965 8.258 29.516 1 58.16 315 ILE B N 1
ATOM 4935 C CA . ILE B 1 315 ? -1.809 9.633 29.953 1 58.16 315 ILE B CA 1
ATOM 4936 C C . ILE B 1 315 ? -2.467 9.805 31.328 1 58.16 315 ILE B C 1
ATOM 4938 O O . ILE B 1 315 ? -2.381 10.875 31.938 1 58.16 315 ILE B O 1
ATOM 4942 N N . GLN B 1 316 ? -3.105 8.688 31.906 1 44.25 316 GLN B N 1
ATOM 4943 C CA . GLN B 1 316 ? -3.539 8.812 33.312 1 44.25 316 GLN B CA 1
ATOM 4944 C C . GLN B 1 316 ? -2.383 8.562 34.25 1 44.25 316 GLN B C 1
ATOM 4946 O O . GLN B 1 316 ? -1.532 7.707 34 1 44.25 316 GLN B O 1
#

pLDDT: mean 94.44, std 7.57, range [44.25, 98.88]

Secondary structure (DSSP, 8-state):
-EEEEEE--STTHHHHHHHHHHHHHTTSEEEEEEE-S-HHHHHHHHHHH-PEEESSHHHHHHTT-SEEEE-S-GGGHHHHHHHHHHTT-EEEEPSSSSSSHHHHHHHHHT-TT-S-EEE--GGGGSHHHHHHHHTGGGG-SEEEEEEEEE-PPPTT--SS-HIIIIIHHHHHHHHHHH-----EEEEEEEEETTEEEEEEEEEEETTEEEEEEEESSSSS-EEEEEEEESSEEEEEETTTTEEEEEETTEEE-PPP----HHHHHHHHHHHHHHHS------HHHHHHHHHHHHHHHHHHHHTS-EEGGGHHHHT-/-EEEEEE--STTHHHHHHHHHHHHHTTSEEEEEEE-S-HHHHHHHHHHH-PEEESSHHHHHHTT-SEEEE-S-HHHHHHHHHHHHHTT-EEEEPSSSSSSHHHHHHHHHT-TT-S-EEE--GGGGSHHHHHHHHTGGGG-SEEEEEEEEE-PPPTT--SS-HIIIIIHHHHHHHHHHH-----EEEEEEEEETTEEEEEEEEEEETTEEEEEEEESSSSS-EEEEEEEESSEEEEEETTTTEEEEEETTEEE-PPP----HHHHHHHHHHHHHHHS------HHHHHHHHHHHHHHHHHHHHTS-EEGGGHHHHT-

Solvent-accessible surface area (backbone atoms only — not comparable to full-atom values): 31964 Å² total; per-residue (Å²): 107,34,33,35,31,36,36,22,56,49,92,65,19,44,55,53,54,54,41,48,46,56,36,27,75,72,58,57,34,71,42,49,34,34,26,36,84,49,64,68,53,34,50,48,40,30,71,78,63,68,27,47,65,37,64,40,69,68,56,46,59,75,65,62,42,52,31,35,36,40,37,53,62,44,83,46,32,53,61,53,50,46,59,39,33,77,70,41,28,19,35,36,27,36,66,44,61,34,84,42,43,66,58,41,53,57,51,58,69,49,42,74,77,29,85,38,62,34,46,54,64,42,60,69,45,29,48,50,42,43,49,42,36,75,47,40,72,69,18,46,64,64,44,37,37,44,33,39,35,34,31,56,60,56,91,68,56,64,85,61,30,32,50,60,69,44,40,46,60,56,55,47,42,32,40,70,36,64,68,44,71,63,47,31,28,40,27,44,61,45,66,60,86,94,29,40,41,27,38,44,37,41,29,35,32,92,79,32,37,33,37,42,35,21,29,30,53,38,57,49,76,45,45,39,45,31,43,33,19,68,47,9,32,40,37,36,36,66,86,74,66,41,41,40,38,39,32,79,81,42,75,50,63,76,90,78,72,75,67,60,24,61,46,51,45,54,49,22,46,51,36,27,66,74,71,66,72,32,79,63,50,48,61,68,57,54,51,46,50,40,32,42,46,49,31,36,54,49,6,40,77,68,69,38,76,29,48,40,68,55,57,69,62,71,72,106,107,34,32,36,32,36,35,21,55,51,91,65,18,44,56,52,55,53,40,49,48,56,37,27,76,72,58,55,33,70,42,48,32,35,26,38,85,48,65,67,50,36,51,48,42,29,71,78,65,67,27,47,65,36,65,39,70,67,55,45,60,74,64,63,43,54,31,33,37,42,38,53,61,43,82,46,32,53,62,56,49,46,59,40,32,75,69,41,28,20,36,37,27,36,68,44,61,34,85,42,41,66,59,41,53,58,50,58,69,48,43,74,78,29,86,38,63,35,48,53,64,42,60,69,43,28,48,50,42,44,49,42,38,77,47,39,72,68,18,45,62,66,43,38,38,44,35,39,36,34,30,57,60,56,89,70,56,62,85,60,30,31,50,60,69,43,39,46,59,54,55,46,40,32,41,70,34,64,70,44,72,62,47,31,29,40,26,44,60,46,68,59,86,94,29,40,41,28,38,44,36,41,29,35,34,91,78,32,37,34,37,43,34,22,28,32,53,38,58,48,77,43,45,40,45,34,42,36,18,67,50,9,33,40,38,35,35,67,86,74,67,39,40,41,37,38,31,80,82,43,75,51,62,75,89,78,74,76,68,58,24,63,47,51,45,53,49,22,47,51,36,27,64,75,71,66,72,31,78,63,50,48,62,67,58,54,50,47,48,40,31,44,47,51,30,37,53,48,6,40,75,68,69,38,76,27,49,39,69,54,56,69,61,71,72,106

Radius of gyration: 29.19 Å; Cα contacts (8 Å, |Δi|>4): 1450; chains: 2; bounding box: 42×91×69 Å

Organism: Thermoproteus tenax (strain ATCC 35583 / DSM 2078 / JCM 9277 / NBRC 100435 / Kra 1) (NCBI:txid768679)

InterPro domains:
  IPR000683 Gfo/Idh/MocA-like oxidoreductase, N-terminal [PF01408] (2-116)
  IPR036291 NAD(P)-binding domain superfamily [SSF51735] (2-147)
  IPR051450 Gfo/Idh/MocA Oxidoreductases [PTHR43377] (2-304)
  IPR055170 GFO/IDH/MocA-like oxidoreductase domain [PF22725] (137-234)

Nearest PDB structures (foldseek):
  7bvk-assembly2_B  TM=9.131E-01  e=2.881E-26  Acidithiobacillus ferrooxidans ATCC 23270
  4had-assembly1_C  TM=8.916E-01  e=3.428E-23  Rhizobium etli CFN 42
  4iq0-assembly1_A  TM=8.278E-01  e=8.937E-19  Streptococcus pneumoniae
  1tlt-assembly1_B  TM=8.421E-01  e=3.596E-18  Escherichia coli
  2h63-assembly1_C  TM=7.425E-01  e=6.503E-13  Homo sapiens